Protein AF-A0A1G1KQ88-F1 (afdb_monomer)

Foldseek 3Di:
DLPQLLVCLVVLVLVSNVVCVVVVDDQCRADPQSDGSLLVCLLVQVVSSNCVSLVSQRDQCRATNLRAGSLLSNLLNVRQVSNLVSVVSFHDLPSSLVSCLVVVSLSSLVSSCVRDDQQSVLSVVVSPPDPPPPPDPLLVVLLVLLVVLVVVVVPPPPPDDDLQVVLVVSLVSNVVSLCVSDPDLVVSLVSLVVNCNRRVLDLSSLLNNLVSLLVVLDPVSLVSSLVSLLLSCLNPLLRQSSLVSNLSSCVSNVNLLNWDDLVLLQQFADCQLVAEWEQAQVQFIDSDDCSFQVFGQDGLLPDALLCSSQGPSSLVCLLCRLRRVNSRGRRQFFLCRSVVVGDGLVPDDPPQVCCCNVVVDSGDPAAHQEYAAHNDQAALWCFLLAHNDHDAQDPVSVVSLVSSCVRYVVVSLLRYQEYEPHPHHALLRYPSSVVVLVVDACVSRPNYAYAYEHCQQPCAPVVCVVSVRCLQRYAEYEHEQQADDQVLSCNRTPSDDVVSSVNSLLVVLVCVVVVSHNFYEYEHADWPSHLLCLLVQLVVCVVSVGQAYEYHFGDCPVSGDSVVSLQIRLCSPPHPCVLVSLVSLCDCSCVDNRYHDRRVVSSSSSSVVVVVVVVVVVVVPPDD

Secondary structure (DSSP, 8-state):
-TTHHHHHHHTT-HHHHHHHHHTT--TT---TTS--HHHHHHHHT-HHHHHHHHHTT--TT---TT---HHHHHHHTT-HHHHHHHHHTT--HHHHHHHHHHTT-HHHHHHHHHHS-GGGHHHHHHTT----S-SSHHHHHHHHHHHHHHHHHHHS---S--HHHHHHHHHHHHHHHHHHH---HHHHHHHHHHHHHH-TT-HHHHHHHHHHHHHH--HHHHHHHHHHHHHHHHH-TT-HHHHHHHHHHHHHTT-TT----HHHHHTB---HHHHEEEE-TTSEEESS-TTT-----EETTTS-HHHHHT-HHHHHHHHHHHHT--TTS-TTT-HHHHH--PPBGGG---HHHHHHHHTT--S-SSPPSEEEE-----BS---TTT-SS-B---HHHHHHHHHHIIIIIHHHHTT-SEEEE-SSS-TTT-HHHHHHHHT--TTTSTT-EEEEEE-SSS--HHHHHHTGGGTTTEEEEEEE---SSHHHHHHHSTT--HHHHHHHHHHHHHHHHTTSSSEEEEEEEE-TTTGGGHHHHHHHHHHTT-SEEEEEE---SSSS-HHHHHTT-TTSTTSTTHHHHHHHHTSGGGGSTTEE-GGGHHHHHHHHHHHHHHHHHHTTSS--

Solvent-accessible surface area (backbone atoms only — not comparable to full-atom values): 33319 Å² total; per-residue (Å²): 118,85,58,56,61,54,54,29,60,75,67,68,37,60,68,61,48,51,52,44,52,76,71,66,55,70,58,79,47,57,52,100,59,39,36,30,57,54,31,53,28,18,38,74,38,41,55,74,56,38,50,56,41,50,76,72,64,39,69,58,76,50,54,20,75,84,67,40,27,23,52,35,29,2,30,70,55,67,20,61,72,29,32,51,50,37,50,76,72,65,43,67,60,66,62,35,48,56,51,36,57,76,68,64,40,59,72,25,49,52,51,45,50,75,73,49,70,55,47,50,49,56,57,48,46,73,71,71,64,78,85,87,79,61,93,47,82,64,60,57,49,54,52,51,56,51,51,49,53,50,53,54,54,74,67,51,68,94,75,88,60,63,64,60,62,48,51,57,50,52,46,50,51,54,52,55,53,45,47,76,78,42,85,46,69,67,58,47,49,53,49,46,52,54,46,40,73,45,36,70,79,46,45,65,57,26,44,51,47,15,49,53,25,46,68,70,65,45,73,67,27,33,52,52,12,48,56,29,33,52,52,24,34,49,67,42,72,56,48,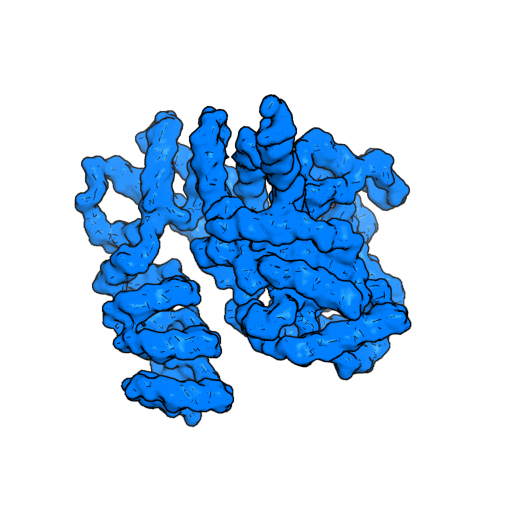54,58,54,43,53,52,46,48,53,37,34,46,72,70,70,36,73,66,50,51,72,49,68,76,60,45,37,45,25,42,72,65,48,66,73,29,36,40,33,38,28,68,87,37,34,26,22,34,51,62,49,73,26,25,66,56,61,26,38,45,55,85,83,46,46,58,65,62,27,65,64,18,72,52,35,28,54,53,37,44,27,38,74,67,19,70,38,78,68,49,32,58,77,45,27,32,48,50,48,70,58,72,45,48,45,55,86,74,58,73,55,66,73,61,41,54,30,64,78,66,66,53,48,74,68,100,65,69,44,42,32,38,33,46,11,56,50,64,16,18,78,41,26,24,52,72,75,29,84,52,62,37,72,74,49,76,67,53,46,53,52,51,51,52,32,36,66,60,31,49,61,60,49,53,74,63,23,42,33,43,33,41,25,71,31,48,22,38,80,63,20,66,68,49,45,52,50,59,73,72,55,42,62,84,86,31,68,75,39,32,33,33,42,34,35,66,39,69,76,71,30,72,69,50,51,59,75,42,50,76,42,48,85,31,38,34,35,42,35,32,48,62,48,51,78,50,60,72,48,27,47,69,52,37,30,80,62,56,61,68,61,27,53,54,28,50,52,49,52,30,50,37,38,76,70,63,56,26,80,40,37,33,42,32,29,61,40,27,61,84,36,54,88,41,51,66,59,43,49,52,50,33,58,75,46,65,37,65,32,36,35,36,34,63,65,62,82,75,75,54,5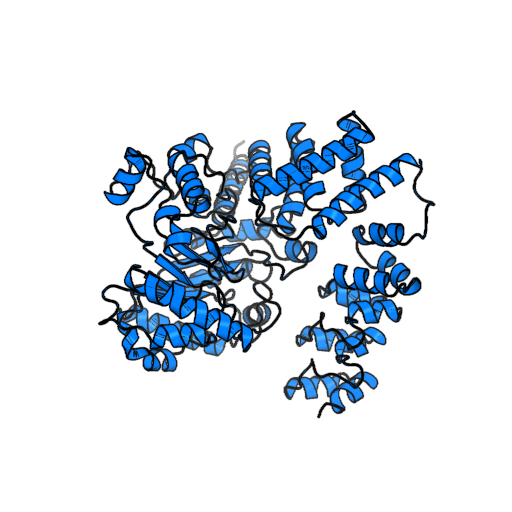1,60,40,74,60,37,47,74,32,37,37,84,39,88,84,24,92,59,21,67,58,52,29,56,60,49,52,42,71,73,70,71,39,90,38,49,36,43,48,46,41,34,41,52,38,55,31,27,56,50,54,53,58,53,52,54,58,60,64,66,70,76,79,86,133

Sequence (624 aa):
MNKFLFEAVARGATEEIKQLIRGGINLEMKDENGSSPLIRASAVGDIPIMRLLLDHGADIEHQNDAQQSSLVAAFTKGQRVAARLLIASGADQTYALEHLIATKNVPALKLFSEECSAGIKAAYIYSGSERDGCKDGVDCKIISDLLRIVETEANAGDETYPEDSNSLFRKKRILNCLGKHSNNSHEQVLFLRYFLKNYPFFEFMHITLGEAMLNDGTAEGVDEALFHLEIAYSMNQLNLYTHSLLDRAYRKKQNPTAVISDFELQKRFCSRPFERFISNVDSHVYVCCPSWLPRPIGNINTQSWEEIWDSESAQEIRRSVIDGDYKYCSRLLCPRIQDGSLPEKKDIKEPFFREILDNRKVLLASYPREYVLGHDLSCNYACPSCRTKKFTANAEEQKRLSTIKERVVMPILKRVKYLMLSGSGEFIASSHCREILQSINSRDYPGLRLVMLTNGMLFTEKVWFEFSALAEMIREIHVSIDAVDASTYQKLRKGGDFQSLMINLQFFSNLRQKKRIDKFLINMVVQKANYLEMKKFVEMGKTLGCDQVTFSRITNWGCFAPDRFRGIDIASPSHPEHEEFLATLRDPLFKDKIVDLYNIYRFWKEANRKGRMVEKHEGVGKEK

Organism: NCBI:txid1801832

Mean predicted aligned error: 11.85 Å

pLDDT: mean 85.06, std 15.61, range [33.81, 98.75]

Structure (mmCIF, N/CA/C/O backbone):
data_AF-A0A1G1KQ88-F1
#
_entry.id   AF-A0A1G1KQ88-F1
#
loop_
_atom_site.group_PDB
_atom_site.id
_atom_site.type_symbol
_atom_site.label_atom_id
_atom_site.label_alt_id
_atom_site.label_comp_id
_atom_site.label_asym_id
_atom_site.label_entity_id
_atom_site.label_seq_id
_atom_site.pdbx_PDB_ins_code
_atom_site.Cartn_x
_atom_site.Cartn_y
_atom_site.Cartn_z
_atom_site.occupancy
_atom_site.B_iso_or_equiv
_atom_site.auth_seq_id
_atom_site.auth_comp_id
_atom_site.auth_asym_id
_atom_site.auth_atom_id
_atom_site.pdbx_PDB_model_num
ATOM 1 N N . MET A 1 1 ? 35.269 -18.283 14.220 1.00 51.31 1 MET A N 1
ATOM 2 C CA . MET A 1 1 ? 34.054 -18.668 13.465 1.00 51.31 1 MET A CA 1
ATOM 3 C C . MET A 1 1 ? 33.988 -17.965 12.110 1.00 51.31 1 MET A C 1
ATOM 5 O O . MET A 1 1 ? 33.850 -18.655 11.112 1.00 51.31 1 MET A O 1
ATOM 9 N N . ASN A 1 2 ? 34.247 -16.649 12.045 1.00 57.81 2 ASN A N 1
ATOM 10 C CA . ASN A 1 2 ? 34.284 -15.882 10.787 1.00 57.81 2 ASN A CA 1
ATOM 11 C C . ASN A 1 2 ? 35.361 -16.307 9.758 1.00 57.81 2 ASN A C 1
ATOM 13 O O . ASN A 1 2 ? 35.368 -15.807 8.648 1.00 57.81 2 ASN A O 1
ATOM 17 N N . LYS A 1 3 ? 36.289 -17.214 10.073 1.00 69.50 3 LYS A N 1
ATOM 18 C CA . LYS A 1 3 ? 37.317 -17.647 9.109 1.00 69.50 3 LYS A CA 1
ATOM 19 C C . LYS A 1 3 ? 36.859 -18.829 8.241 1.00 69.50 3 LYS A C 1
ATOM 21 O O . LYS A 1 3 ? 37.187 -18.892 7.063 1.00 69.50 3 LYS A O 1
ATOM 26 N N . PHE A 1 4 ? 36.035 -19.718 8.801 1.00 82.44 4 PHE A N 1
ATOM 27 C CA . PHE A 1 4 ? 35.708 -21.010 8.189 1.00 82.44 4 PHE A CA 1
ATOM 28 C C . PHE A 1 4 ? 34.880 -20.888 6.908 1.00 82.44 4 PHE A C 1
ATOM 30 O O . PHE A 1 4 ? 35.143 -21.607 5.949 1.00 82.44 4 PHE A O 1
ATOM 37 N N . LEU A 1 5 ? 33.913 -19.961 6.857 1.00 83.25 5 LEU A N 1
ATOM 38 C CA . LEU A 1 5 ? 33.106 -19.763 5.650 1.00 83.25 5 LEU A CA 1
ATOM 39 C C . LEU A 1 5 ? 33.935 -19.176 4.507 1.00 83.25 5 LEU A C 1
ATOM 41 O O . LEU A 1 5 ? 33.834 -19.663 3.389 1.00 83.25 5 LEU A O 1
ATOM 45 N N . PHE A 1 6 ? 34.792 -18.186 4.777 1.00 85.31 6 PHE A N 1
ATOM 46 C CA . PHE A 1 6 ? 35.678 -17.632 3.750 1.00 85.31 6 PHE A CA 1
ATOM 47 C C . PHE A 1 6 ? 36.703 -18.660 3.260 1.00 85.31 6 PHE A C 1
ATOM 49 O O . PHE A 1 6 ? 36.955 -18.726 2.063 1.00 85.31 6 PHE A O 1
ATOM 56 N N . GLU A 1 7 ? 37.244 -19.507 4.143 1.00 84.75 7 GLU A N 1
ATOM 57 C CA . GLU A 1 7 ? 38.131 -20.615 3.758 1.00 84.75 7 GLU A CA 1
ATOM 58 C C . GLU A 1 7 ? 37.407 -21.680 2.921 1.00 84.75 7 GLU A C 1
ATOM 60 O O . GLU A 1 7 ? 37.980 -22.210 1.970 1.00 84.75 7 GLU A O 1
ATOM 65 N N . ALA A 1 8 ? 36.154 -22.003 3.251 1.00 84.81 8 ALA A N 1
ATOM 66 C CA . ALA A 1 8 ? 35.339 -22.937 2.477 1.00 84.81 8 ALA A CA 1
ATOM 67 C C . ALA A 1 8 ? 34.951 -22.352 1.107 1.00 84.81 8 ALA A C 1
ATOM 69 O O . ALA A 1 8 ? 35.032 -23.056 0.101 1.00 84.81 8 ALA A O 1
ATOM 70 N N . VAL A 1 9 ? 34.611 -21.058 1.055 1.00 85.81 9 VAL A N 1
ATOM 71 C CA . VAL A 1 9 ? 34.337 -20.325 -0.191 1.00 85.81 9 VAL A CA 1
ATOM 72 C C . VAL A 1 9 ? 35.577 -20.256 -1.073 1.00 85.81 9 VAL A C 1
ATOM 74 O O . VAL A 1 9 ? 35.497 -20.568 -2.254 1.00 85.81 9 VAL A O 1
ATOM 77 N N . ALA A 1 10 ? 36.742 -19.939 -0.504 1.00 84.88 10 ALA A N 1
ATOM 78 C CA . ALA A 1 10 ? 38.001 -19.897 -1.244 1.00 84.88 10 ALA A CA 1
ATOM 79 C C . ALA A 1 10 ? 38.407 -21.265 -1.825 1.00 84.88 10 ALA A C 1
ATOM 81 O O . ALA A 1 10 ? 39.082 -21.315 -2.850 1.00 84.88 10 ALA A O 1
ATOM 82 N N . ARG A 1 11 ? 37.998 -22.371 -1.186 1.00 86.38 11 ARG A N 1
ATOM 83 C CA . ARG A 1 11 ? 38.261 -23.747 -1.644 1.00 86.38 11 ARG A CA 1
ATOM 84 C C . ARG A 1 11 ? 37.188 -24.321 -2.578 1.00 86.38 11 ARG A C 1
ATOM 86 O O . ARG A 1 11 ? 37.354 -25.453 -3.023 1.00 86.38 11 ARG A O 1
ATOM 93 N N . GLY A 1 12 ? 36.083 -23.619 -2.842 1.00 84.31 12 GLY A N 1
ATOM 94 C CA . GLY A 1 12 ? 34.976 -24.186 -3.628 1.00 84.31 12 GLY A CA 1
ATOM 95 C C . GLY A 1 12 ? 34.178 -25.281 -2.889 1.00 84.31 12 GLY A C 1
ATOM 96 O O . GLY A 1 12 ? 33.468 -26.074 -3.513 1.00 84.31 12 GLY A O 1
ATOM 97 N N . ALA A 1 13 ? 34.310 -25.390 -1.559 1.00 88.12 13 ALA A N 1
ATOM 98 C CA . ALA A 1 13 ? 33.846 -26.534 -0.768 1.00 88.12 13 ALA A CA 1
ATOM 99 C C . ALA A 1 13 ? 32.327 -26.493 -0.491 1.00 88.12 13 ALA A C 1
ATOM 101 O O . ALA A 1 13 ? 31.873 -26.261 0.628 1.00 88.12 13 ALA A O 1
ATOM 102 N N . THR A 1 14 ? 31.523 -26.735 -1.529 1.00 86.94 14 THR A N 1
ATOM 103 C CA . THR A 1 14 ? 30.056 -26.552 -1.522 1.00 86.94 14 THR A CA 1
ATOM 104 C C . THR A 1 14 ? 29.337 -27.329 -0.404 1.00 86.94 14 THR A C 1
ATOM 106 O O . THR A 1 14 ? 28.418 -26.796 0.217 1.00 86.94 14 THR A O 1
ATOM 109 N N . GLU A 1 15 ? 29.744 -28.568 -0.100 1.00 87.25 15 GLU A N 1
ATOM 110 C CA . GLU A 1 15 ? 29.121 -29.352 0.983 1.00 87.25 15 GLU A CA 1
ATOM 111 C C . GLU A 1 15 ? 29.495 -28.858 2.384 1.00 87.25 15 GLU A C 1
ATOM 113 O O . GLU A 1 15 ? 28.643 -28.837 3.273 1.00 87.25 15 GLU A O 1
ATOM 118 N N . GLU A 1 16 ? 30.725 -28.383 2.583 1.00 89.06 16 GLU A N 1
ATOM 119 C CA . GLU A 1 16 ? 31.122 -27.746 3.843 1.00 89.06 16 GLU A CA 1
ATOM 120 C C . GLU A 1 16 ? 30.320 -26.454 4.061 1.00 89.06 16 GLU A C 1
ATOM 122 O O . GLU A 1 16 ? 29.800 -26.215 5.150 1.00 89.06 16 GLU A O 1
ATOM 127 N N . ILE A 1 17 ? 30.120 -25.658 3.003 1.00 86.69 17 ILE A N 1
ATOM 128 C CA . ILE A 1 17 ? 29.298 -24.440 3.054 1.00 86.69 17 ILE A CA 1
ATOM 129 C C . ILE A 1 17 ? 27.846 -24.781 3.416 1.00 86.69 17 ILE A C 1
ATOM 131 O O . ILE A 1 17 ? 27.276 -24.144 4.298 1.00 86.69 17 ILE A O 1
ATOM 135 N N . LYS A 1 18 ? 27.251 -25.821 2.813 1.00 87.75 18 LYS A N 1
ATOM 136 C CA . LYS A 1 18 ? 25.901 -26.289 3.183 1.00 87.75 18 LYS A CA 1
ATOM 137 C C . LYS A 1 18 ? 25.811 -26.690 4.656 1.00 87.75 18 LYS A C 1
ATOM 139 O O . LYS A 1 18 ? 24.819 -26.367 5.308 1.00 87.75 18 LYS A O 1
ATOM 144 N N . GLN A 1 19 ? 26.816 -27.386 5.189 1.00 87.75 19 GLN A N 1
ATOM 145 C CA . GLN A 1 19 ? 26.846 -27.760 6.607 1.00 87.75 19 GLN A CA 1
ATOM 146 C C . GLN A 1 19 ? 26.932 -26.530 7.517 1.00 87.75 19 GLN A C 1
ATOM 148 O O . GLN A 1 19 ? 26.173 -26.436 8.481 1.00 87.75 19 GLN A O 1
ATOM 153 N N . LEU A 1 20 ? 27.786 -25.560 7.180 1.00 85.62 20 LEU A N 1
ATOM 154 C CA . LEU A 1 20 ? 27.906 -24.302 7.923 1.00 85.62 20 LEU A CA 1
ATOM 155 C C . LEU A 1 20 ? 26.597 -23.497 7.902 1.00 85.62 20 LEU A C 1
ATOM 157 O O . LEU A 1 20 ? 26.173 -22.987 8.938 1.00 85.62 20 LEU A O 1
ATOM 161 N N . ILE A 1 21 ? 25.914 -23.441 6.754 1.00 85.56 21 ILE A N 1
ATOM 162 C CA . ILE A 1 21 ? 24.599 -22.797 6.615 1.00 85.56 21 ILE A CA 1
ATOM 163 C C . ILE A 1 21 ? 23.546 -23.488 7.485 1.00 85.56 21 ILE A C 1
ATOM 165 O O . ILE A 1 21 ? 22.822 -22.812 8.213 1.00 85.56 21 ILE A O 1
ATOM 169 N N . ARG A 1 22 ? 23.490 -24.828 7.489 1.00 85.00 22 ARG A N 1
ATOM 170 C CA . ARG A 1 22 ? 22.592 -25.586 8.387 1.00 85.00 22 ARG A CA 1
ATOM 171 C C . ARG A 1 22 ? 22.891 -25.334 9.867 1.00 85.00 22 ARG A C 1
ATOM 173 O O . ARG A 1 22 ? 21.976 -25.381 10.680 1.00 85.00 22 ARG A O 1
ATOM 180 N N . GLY A 1 23 ? 24.147 -25.042 10.204 1.00 82.31 23 GLY A N 1
ATOM 181 C CA . GLY A 1 23 ? 24.578 -24.633 11.541 1.00 82.31 23 GLY A CA 1
ATOM 182 C C . GLY A 1 23 ? 24.224 -23.189 11.921 1.00 82.31 23 GLY A C 1
ATOM 183 O O . GLY A 1 23 ? 24.591 -22.758 13.011 1.00 82.31 23 GLY A O 1
ATOM 184 N N . GLY A 1 24 ? 23.535 -22.436 11.055 1.00 79.50 24 GLY A N 1
ATOM 185 C CA . GLY A 1 24 ? 23.106 -21.063 11.329 1.00 79.50 24 GLY A CA 1
ATOM 186 C C . GLY A 1 24 ? 24.211 -20.017 11.177 1.00 79.50 24 GLY A C 1
ATOM 187 O O . GLY A 1 24 ? 24.160 -18.980 11.840 1.00 79.50 24 GLY A O 1
ATOM 188 N N . ILE A 1 25 ? 25.227 -20.273 10.342 1.00 83.31 25 ILE A N 1
ATOM 189 C CA . ILE A 1 25 ? 26.292 -19.293 10.099 1.00 83.31 25 ILE A CA 1
ATOM 190 C C . ILE A 1 25 ? 25.726 -17.994 9.507 1.00 83.31 25 ILE A C 1
ATOM 192 O O . ILE A 1 25 ? 24.840 -18.011 8.653 1.00 83.31 25 ILE A O 1
ATOM 196 N N . ASN A 1 26 ? 26.258 -16.856 9.952 1.00 81.75 26 ASN A N 1
ATOM 197 C CA . ASN A 1 26 ? 25.896 -15.560 9.391 1.00 81.75 26 ASN A CA 1
ATOM 198 C C . ASN A 1 26 ? 26.494 -15.414 7.984 1.00 81.75 26 ASN A C 1
ATOM 200 O O . ASN A 1 26 ? 27.713 -15.343 7.853 1.00 81.75 26 ASN A O 1
ATOM 204 N N . LEU A 1 27 ? 25.650 -15.330 6.955 1.00 85.00 27 LEU A N 1
ATOM 205 C CA . LEU A 1 27 ? 26.083 -15.130 5.568 1.00 85.00 27 LEU A CA 1
ATOM 206 C C . LEU A 1 27 ? 26.618 -13.719 5.289 1.00 85.00 27 LEU A C 1
ATOM 208 O O . LEU A 1 27 ? 27.356 -13.548 4.328 1.00 85.00 27 LEU A O 1
ATOM 212 N N . GLU A 1 28 ? 26.341 -12.749 6.166 1.00 88.69 28 GLU A N 1
ATOM 213 C CA . GLU A 1 28 ? 26.784 -11.349 6.044 1.00 88.69 28 GLU A CA 1
ATOM 214 C C . GLU A 1 28 ? 28.022 -11.033 6.888 1.00 88.69 28 GLU A C 1
ATOM 216 O O . GLU A 1 28 ? 28.340 -9.879 7.188 1.00 88.69 28 GLU A O 1
ATOM 221 N N . MET A 1 29 ? 28.727 -12.071 7.331 1.00 85.50 29 MET A N 1
ATOM 222 C CA . MET A 1 29 ? 30.044 -11.904 7.929 1.00 85.50 29 MET A CA 1
ATOM 223 C C . MET A 1 29 ? 31.006 -11.254 6.935 1.00 85.50 29 MET A C 1
ATOM 225 O O . MET A 1 29 ? 30.972 -11.535 5.740 1.00 85.50 29 MET A O 1
ATOM 229 N N . LYS A 1 30 ? 31.882 -10.394 7.447 1.00 90.31 30 LYS A N 1
ATOM 230 C CA . LYS A 1 30 ? 32.813 -9.613 6.638 1.00 90.31 30 LYS A CA 1
ATOM 231 C C . LYS A 1 30 ? 34.235 -10.107 6.836 1.00 90.31 30 LYS A C 1
ATOM 233 O O . LYS A 1 30 ? 34.602 -10.501 7.947 1.00 90.31 30 LYS A O 1
ATOM 238 N N . ASP A 1 31 ? 35.011 -10.091 5.765 1.00 89.12 31 ASP A N 1
ATOM 239 C CA . ASP A 1 31 ? 36.460 -10.230 5.851 1.00 89.12 31 ASP A CA 1
ATOM 240 C C . ASP A 1 31 ? 37.145 -8.886 6.148 1.00 89.12 31 ASP A C 1
ATOM 242 O O . ASP A 1 31 ? 36.488 -7.886 6.436 1.00 89.12 31 ASP A O 1
ATOM 246 N N . GLU A 1 32 ? 38.476 -8.869 6.081 1.00 89.94 32 GLU A N 1
ATOM 247 C CA . GLU A 1 32 ? 39.317 -7.696 6.362 1.00 89.94 32 GLU A CA 1
ATOM 248 C C . GLU A 1 32 ? 39.071 -6.503 5.426 1.00 89.94 32 GLU A C 1
ATOM 250 O O . GLU A 1 32 ? 39.450 -5.390 5.768 1.00 89.94 32 GLU A O 1
ATOM 255 N N . ASN A 1 33 ? 38.425 -6.720 4.275 1.00 89.19 33 ASN A N 1
ATOM 256 C CA . ASN A 1 33 ? 38.074 -5.672 3.314 1.00 89.19 33 ASN A CA 1
ATOM 257 C C . ASN A 1 33 ? 36.577 -5.325 3.367 1.00 89.19 33 ASN A C 1
ATOM 259 O O . ASN A 1 33 ? 36.039 -4.770 2.406 1.00 89.19 33 ASN A O 1
ATOM 263 N N . GLY A 1 34 ? 35.857 -5.776 4.396 1.00 91.12 34 GLY A N 1
ATOM 264 C CA . GLY A 1 34 ? 34.413 -5.589 4.509 1.00 91.12 34 GLY A CA 1
ATOM 265 C C . GLY A 1 34 ? 33.590 -6.470 3.560 1.00 91.12 34 GLY A C 1
ATOM 266 O O . GLY A 1 34 ? 32.368 -6.317 3.488 1.00 91.12 34 GLY A O 1
ATOM 267 N N . SER A 1 35 ? 34.221 -7.381 2.808 1.00 93.44 35 SER A N 1
ATOM 268 C CA . SER A 1 35 ? 33.544 -8.160 1.766 1.00 93.44 35 SER A CA 1
ATOM 269 C C . SER A 1 35 ? 32.771 -9.326 2.369 1.00 93.44 35 SER A C 1
ATOM 271 O O . SER A 1 35 ? 33.292 -10.022 3.237 1.00 93.44 35 SER A O 1
ATOM 273 N N . SER A 1 36 ? 31.549 -9.566 1.886 1.00 94.00 36 SER A N 1
ATOM 274 C CA . SER A 1 36 ? 30.775 -10.762 2.230 1.00 94.00 36 SER A CA 1
ATOM 275 C C . SER A 1 36 ? 31.254 -11.988 1.430 1.00 94.00 36 SER A C 1
ATOM 277 O O . SER A 1 36 ? 31.910 -11.845 0.387 1.00 94.00 36 SER A O 1
ATOM 279 N N . PRO A 1 37 ? 30.907 -13.214 1.865 1.00 94.62 37 PRO A N 1
ATOM 280 C CA . PRO A 1 37 ? 31.080 -14.439 1.091 1.00 94.62 37 PRO A CA 1
ATOM 281 C C . PRO A 1 37 ? 30.563 -14.326 -0.348 1.00 94.62 37 PRO A C 1
ATOM 283 O O . PRO A 1 37 ? 31.227 -14.797 -1.272 1.00 94.62 37 PRO A O 1
ATOM 286 N N . LEU A 1 38 ? 29.418 -13.660 -0.552 1.00 96.56 38 LEU A N 1
ATOM 287 C CA . LEU A 1 38 ? 28.836 -13.472 -1.880 1.00 96.56 38 LEU A CA 1
ATOM 288 C C . LEU A 1 38 ? 29.680 -12.526 -2.743 1.00 96.56 38 LEU A C 1
ATOM 290 O O . LEU A 1 38 ? 29.917 -12.846 -3.907 1.00 96.56 38 LEU A O 1
ATOM 294 N N . ILE A 1 39 ? 30.209 -11.428 -2.186 1.00 96.56 39 ILE A N 1
ATOM 295 C CA . ILE A 1 39 ? 31.133 -10.533 -2.907 1.00 96.56 39 ILE A CA 1
ATOM 296 C C . ILE A 1 39 ? 32.377 -11.305 -3.355 1.00 96.56 39 ILE A C 1
ATOM 298 O O . ILE A 1 39 ? 32.803 -11.180 -4.504 1.00 96.56 39 ILE A O 1
ATOM 302 N N . ARG A 1 40 ? 32.946 -12.146 -2.481 1.00 94.31 40 ARG A N 1
ATOM 303 C CA . ARG A 1 40 ? 34.124 -12.962 -2.816 1.00 94.31 40 ARG A CA 1
ATOM 304 C C . ARG A 1 40 ? 33.829 -13.979 -3.908 1.00 94.31 40 ARG A C 1
ATOM 306 O O . ARG A 1 40 ? 34.566 -14.010 -4.891 1.00 94.31 40 ARG A O 1
ATOM 313 N N . ALA A 1 41 ? 32.748 -14.744 -3.773 1.00 95.50 41 ALA A N 1
ATOM 314 C CA . ALA A 1 41 ? 32.318 -15.702 -4.790 1.00 95.50 41 ALA A CA 1
ATOM 315 C C . ALA A 1 41 ? 32.047 -15.011 -6.141 1.00 95.50 41 ALA A C 1
ATOM 317 O O . ALA A 1 41 ? 32.457 -15.510 -7.186 1.00 95.50 41 ALA A O 1
ATOM 318 N N . SER A 1 42 ? 31.454 -13.813 -6.116 1.00 96.88 42 SER A N 1
ATOM 319 C CA . SER A 1 42 ? 31.174 -13.001 -7.309 1.00 96.88 42 SER A CA 1
ATOM 320 C C . SER A 1 42 ? 32.442 -12.476 -7.981 1.00 96.88 42 SER A C 1
ATOM 322 O O . SER A 1 42 ? 32.539 -12.488 -9.205 1.00 96.88 42 SER A O 1
ATOM 324 N N . ALA A 1 43 ? 33.436 -12.057 -7.194 1.00 95.00 43 ALA A N 1
ATOM 325 C CA . ALA A 1 43 ? 34.723 -11.574 -7.689 1.00 95.00 43 ALA A CA 1
ATOM 326 C C . ALA A 1 43 ? 35.539 -12.670 -8.402 1.00 95.00 43 ALA A C 1
ATOM 328 O O . ALA A 1 43 ? 36.272 -12.376 -9.348 1.00 95.00 43 ALA A O 1
ATOM 329 N N . VAL A 1 44 ? 35.422 -13.928 -7.962 1.00 94.00 44 VAL A N 1
ATOM 330 C CA . VAL A 1 44 ? 36.114 -15.076 -8.583 1.00 94.00 44 VAL A CA 1
ATOM 331 C C . VAL A 1 44 ? 35.263 -15.822 -9.614 1.00 94.00 44 VAL A C 1
ATOM 333 O O . VAL A 1 44 ? 35.808 -16.598 -10.391 1.00 94.00 44 VAL A O 1
ATOM 336 N N . GLY A 1 45 ? 33.953 -15.568 -9.654 1.00 94.00 45 GLY A N 1
ATOM 337 C CA . GLY A 1 45 ? 33.028 -16.188 -10.602 1.00 94.00 45 GLY A CA 1
ATOM 338 C C . GLY A 1 45 ? 32.532 -17.584 -10.205 1.00 94.00 45 GLY A C 1
ATOM 339 O O . GLY A 1 45 ? 32.161 -18.361 -11.083 1.00 94.00 45 GLY A O 1
ATOM 340 N N . ASP A 1 46 ? 32.514 -17.923 -8.911 1.00 94.38 46 ASP A N 1
ATOM 341 C CA . ASP A 1 46 ? 32.095 -19.247 -8.425 1.00 94.38 46 ASP A CA 1
ATOM 342 C C . ASP A 1 46 ? 30.560 -19.384 -8.409 1.00 94.38 46 ASP A C 1
ATOM 344 O O . ASP A 1 46 ? 29.883 -19.148 -7.406 1.00 94.38 46 ASP A O 1
ATOM 348 N N . ILE A 1 47 ? 29.996 -19.746 -9.565 1.00 94.88 47 ILE A N 1
ATOM 349 C CA . ILE A 1 47 ? 28.545 -19.839 -9.785 1.00 94.88 47 ILE A CA 1
ATOM 350 C C . ILE A 1 47 ? 27.845 -20.814 -8.819 1.00 94.88 47 ILE A C 1
ATOM 352 O O . ILE A 1 47 ? 26.800 -20.431 -8.280 1.00 94.88 47 ILE A O 1
ATOM 356 N N . PRO A 1 48 ? 28.344 -22.046 -8.577 1.00 91.75 48 PRO A N 1
ATOM 357 C CA . PRO A 1 48 ? 27.739 -22.951 -7.599 1.00 91.75 48 PRO A CA 1
ATOM 358 C C . PRO A 1 48 ? 27.629 -22.344 -6.198 1.00 91.75 48 PRO A C 1
ATOM 360 O O . PRO A 1 48 ? 26.560 -22.417 -5.586 1.00 91.75 48 PRO A O 1
ATOM 363 N N . ILE A 1 49 ? 28.691 -21.696 -5.711 1.00 94.38 49 ILE A N 1
ATOM 364 C CA . ILE A 1 49 ? 28.678 -21.050 -4.396 1.00 94.38 49 ILE A CA 1
ATOM 365 C C . ILE A 1 49 ? 27.748 -19.840 -4.388 1.00 94.38 49 ILE A C 1
ATOM 367 O O . ILE A 1 49 ? 26.963 -19.689 -3.454 1.00 94.38 49 ILE A O 1
ATOM 371 N N . MET A 1 50 ? 27.784 -18.999 -5.423 1.00 96.12 50 MET A N 1
ATOM 372 C CA . MET A 1 50 ? 26.889 -17.844 -5.525 1.00 96.12 50 MET A CA 1
ATOM 373 C C . MET A 1 50 ? 25.420 -18.261 -5.449 1.00 96.12 50 MET A C 1
ATOM 375 O O . MET A 1 50 ? 24.669 -17.680 -4.673 1.00 96.12 50 MET A O 1
ATOM 379 N N . ARG A 1 51 ? 25.009 -19.291 -6.204 1.00 90.12 51 ARG A N 1
ATOM 380 C CA . ARG A 1 51 ? 23.637 -19.821 -6.138 1.00 90.12 51 ARG A CA 1
ATOM 381 C C . ARG A 1 51 ? 23.300 -20.306 -4.738 1.00 90.12 51 ARG A C 1
ATOM 383 O O . ARG A 1 51 ? 22.277 -19.910 -4.200 1.00 90.12 51 ARG A O 1
ATOM 390 N N . LEU A 1 52 ? 24.188 -21.091 -4.129 1.00 89.50 52 LEU A N 1
ATOM 391 C CA . LEU A 1 52 ? 23.980 -21.603 -2.779 1.00 89.50 52 LEU A CA 1
ATOM 392 C C . LEU A 1 52 ? 23.778 -20.472 -1.759 1.00 89.50 52 LEU A C 1
ATOM 394 O O . LEU A 1 52 ? 22.860 -20.549 -0.945 1.00 89.50 52 LEU A O 1
ATOM 398 N N . LEU A 1 53 ? 24.607 -19.428 -1.810 1.00 92.19 53 LEU A N 1
ATOM 399 C CA . LEU A 1 53 ? 24.512 -18.270 -0.919 1.00 92.19 53 LEU A CA 1
ATOM 400 C C . LEU A 1 53 ? 23.225 -17.467 -1.169 1.00 92.19 53 LEU A C 1
ATOM 402 O O . LEU A 1 53 ? 22.512 -17.145 -0.219 1.00 92.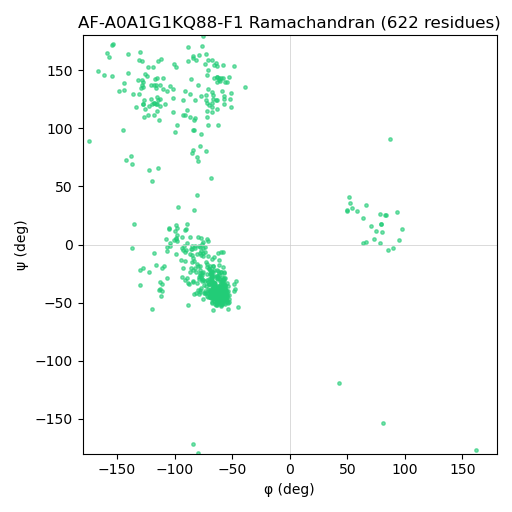19 53 LEU A O 1
ATOM 406 N N . LEU A 1 54 ? 22.889 -17.192 -2.434 1.00 88.00 54 LEU A N 1
ATOM 407 C CA . LEU A 1 54 ? 21.674 -16.463 -2.821 1.00 88.00 54 LEU A CA 1
ATOM 408 C C . LEU A 1 54 ? 20.396 -17.220 -2.425 1.00 88.00 54 LEU A C 1
ATOM 410 O O . LEU A 1 54 ? 19.472 -16.619 -1.873 1.00 88.00 54 LEU A O 1
ATOM 414 N N . ASP A 1 55 ? 20.358 -18.537 -2.637 1.00 86.06 55 ASP A N 1
ATOM 415 C CA . ASP A 1 55 ? 19.226 -19.402 -2.278 1.00 86.06 55 ASP A CA 1
ATOM 416 C C . ASP A 1 55 ? 18.974 -19.421 -0.761 1.00 86.06 55 ASP A C 1
ATOM 418 O O . ASP A 1 55 ? 17.835 -19.580 -0.317 1.00 86.06 55 ASP A O 1
ATOM 422 N N . HIS A 1 56 ? 20.021 -19.199 0.039 1.00 84.19 56 HIS A N 1
ATOM 423 C CA . HIS A 1 56 ? 19.946 -19.113 1.500 1.00 84.19 56 HIS A CA 1
ATOM 424 C C . HIS A 1 56 ? 19.891 -17.669 2.020 1.00 84.19 56 HIS A C 1
ATOM 426 O O . HIS A 1 56 ? 20.002 -17.437 3.222 1.00 84.19 56 HIS A O 1
ATOM 432 N N . GLY A 1 57 ? 19.630 -16.707 1.131 1.00 80.25 57 GLY A N 1
ATOM 433 C CA . GLY A 1 57 ? 19.286 -15.339 1.501 1.00 80.25 57 GLY A CA 1
ATOM 434 C C . GLY A 1 57 ? 20.468 -14.425 1.796 1.00 80.25 57 GLY A C 1
ATOM 435 O O . GLY A 1 57 ? 20.262 -13.459 2.527 1.00 80.25 57 GLY A O 1
ATOM 436 N N . ALA A 1 58 ? 21.652 -14.702 1.238 1.00 86.81 58 ALA A N 1
ATOM 437 C CA . ALA A 1 58 ? 22.755 -13.745 1.256 1.00 86.81 58 ALA A CA 1
ATOM 438 C C . ALA A 1 58 ? 22.323 -12.394 0.655 1.00 86.81 58 ALA A C 1
ATOM 440 O O . ALA A 1 58 ? 21.599 -12.357 -0.348 1.00 86.81 58 ALA A O 1
ATOM 441 N N . ASP A 1 59 ? 22.761 -11.296 1.266 1.00 84.19 59 ASP A N 1
ATOM 442 C CA . ASP A 1 59 ? 22.442 -9.942 0.827 1.00 84.19 59 ASP A CA 1
ATOM 443 C C . ASP A 1 59 ? 23.203 -9.614 -0.463 1.00 84.19 59 ASP A C 1
ATOM 445 O O . ASP A 1 59 ? 24.428 -9.459 -0.498 1.00 84.19 59 ASP A O 1
ATOM 449 N N . ILE A 1 60 ? 22.446 -9.529 -1.554 1.00 90.50 60 ILE A N 1
ATOM 450 C CA . ILE A 1 60 ? 22.968 -9.244 -2.888 1.00 90.50 60 ILE A CA 1
ATOM 451 C C . ILE A 1 60 ? 23.497 -7.807 -3.013 1.00 90.50 60 ILE A C 1
ATOM 453 O O . ILE A 1 60 ? 24.417 -7.577 -3.804 1.00 90.50 60 ILE A O 1
ATOM 457 N N . GLU A 1 61 ? 22.991 -6.888 -2.180 1.00 90.81 61 GLU A N 1
ATOM 458 C CA . GLU A 1 61 ? 23.341 -5.462 -2.172 1.00 90.81 61 GLU A CA 1
ATOM 459 C C . GLU A 1 61 ? 24.335 -5.077 -1.073 1.00 90.81 61 GLU A C 1
ATOM 461 O O . GLU A 1 61 ? 24.665 -3.898 -0.930 1.00 90.81 61 GLU A O 1
ATOM 466 N N . HIS A 1 62 ? 24.846 -6.042 -0.299 1.00 89.62 62 HIS A N 1
ATOM 467 C CA . HIS A 1 62 ? 25.896 -5.760 0.680 1.00 89.62 62 HIS A CA 1
ATOM 468 C C . HIS A 1 62 ? 27.108 -5.109 -0.001 1.00 89.62 62 HIS A C 1
ATOM 470 O O . HIS A 1 62 ? 27.511 -5.517 -1.091 1.00 89.62 62 HIS A O 1
ATOM 476 N N . GLN A 1 63 ? 27.702 -4.117 0.665 1.00 91.50 63 GLN A N 1
ATOM 477 C CA . GLN A 1 63 ? 28.831 -3.331 0.167 1.00 91.50 63 GLN A CA 1
ATOM 478 C C . GLN A 1 63 ? 30.061 -3.543 1.050 1.00 91.50 63 GLN A C 1
ATOM 480 O O . GLN A 1 63 ? 29.980 -3.535 2.283 1.00 91.50 63 GLN A O 1
ATOM 485 N N . ASN A 1 64 ? 31.208 -3.748 0.406 1.00 91.44 64 ASN A N 1
ATOM 486 C CA . ASN A 1 64 ? 32.492 -3.840 1.094 1.00 91.44 64 ASN A CA 1
ATOM 487 C C . ASN A 1 64 ? 33.057 -2.452 1.451 1.00 91.44 64 ASN A C 1
ATOM 489 O O . ASN A 1 64 ? 32.444 -1.431 1.150 1.00 91.44 64 ASN A O 1
ATOM 493 N N . ASP A 1 65 ? 34.238 -2.391 2.068 1.00 92.88 65 ASP A N 1
ATOM 494 C CA . ASP A 1 65 ? 34.820 -1.114 2.519 1.00 92.88 65 ASP A CA 1
ATOM 495 C C . ASP A 1 65 ? 35.206 -0.184 1.353 1.00 92.88 65 ASP A C 1
ATOM 497 O O . ASP A 1 65 ? 35.333 1.027 1.522 1.00 92.88 65 ASP A O 1
ATOM 501 N N . ALA A 1 66 ? 35.338 -0.742 0.145 1.00 88.19 66 ALA A N 1
ATOM 502 C CA . ALA A 1 66 ? 35.510 -0.003 -1.100 1.00 88.19 66 ALA A CA 1
ATOM 503 C C . ALA A 1 66 ? 34.172 0.330 -1.783 1.00 88.19 66 ALA A C 1
ATOM 505 O O . ALA A 1 66 ? 34.174 0.709 -2.949 1.00 88.19 66 ALA A O 1
ATOM 506 N N . GLN A 1 67 ? 33.041 0.179 -1.088 1.00 89.12 67 GLN A N 1
ATOM 507 C CA . GLN A 1 67 ? 31.686 0.393 -1.601 1.00 89.12 67 GLN A CA 1
ATOM 508 C C . GLN A 1 67 ? 31.334 -0.478 -2.819 1.00 89.12 67 GLN A C 1
ATOM 510 O O . GLN A 1 67 ? 30.545 -0.093 -3.673 1.00 89.12 67 GLN A O 1
ATOM 515 N N . GLN A 1 68 ? 31.923 -1.666 -2.944 1.00 92.56 68 GLN A N 1
ATOM 516 C CA . GLN A 1 68 ? 31.596 -2.585 -4.032 1.00 92.56 68 GLN A CA 1
ATOM 517 C C . GLN A 1 68 ? 30.505 -3.554 -3.588 1.00 92.56 68 GLN A C 1
ATOM 519 O O . GLN A 1 68 ? 30.694 -4.284 -2.613 1.00 92.56 68 GLN A O 1
ATOM 524 N N . SER A 1 69 ? 29.401 -3.598 -4.337 1.00 93.81 69 SER A N 1
ATOM 525 C CA . SER A 1 69 ? 28.421 -4.682 -4.244 1.00 93.81 69 SER A CA 1
ATOM 526 C C . SER A 1 69 ? 28.919 -5.950 -4.941 1.00 93.81 69 SER A C 1
ATOM 528 O O . SER A 1 69 ? 29.916 -5.937 -5.673 1.00 93.81 69 SER A O 1
ATOM 530 N N . SER A 1 70 ? 28.196 -7.059 -4.770 1.00 96.31 70 SER A N 1
ATOM 531 C CA . SER A 1 70 ? 28.496 -8.316 -5.471 1.00 96.31 70 SER A CA 1
ATOM 532 C C . SER A 1 70 ? 28.504 -8.132 -6.995 1.00 96.31 70 SER A C 1
ATOM 534 O O . SER A 1 70 ? 29.375 -8.673 -7.682 1.00 96.31 70 SER A O 1
ATOM 536 N N . LEU A 1 71 ? 27.590 -7.307 -7.525 1.00 94.81 71 LEU A N 1
ATOM 537 C CA . LEU A 1 71 ? 27.515 -6.989 -8.953 1.00 94.81 71 LEU A CA 1
ATOM 538 C C . LEU A 1 71 ? 28.704 -6.134 -9.412 1.00 94.81 71 LEU A C 1
ATOM 540 O O . LEU A 1 71 ? 29.345 -6.467 -10.410 1.00 94.81 71 LEU A O 1
ATOM 544 N N . VAL A 1 72 ? 29.064 -5.093 -8.651 1.00 93.75 72 VAL A N 1
ATOM 545 C CA . VAL A 1 72 ? 30.256 -4.266 -8.922 1.00 93.75 72 VAL A CA 1
ATOM 546 C C . VAL A 1 72 ? 31.521 -5.120 -8.938 1.00 93.75 72 VAL A C 1
ATOM 548 O O . VAL A 1 72 ? 32.364 -4.962 -9.826 1.00 93.75 72 VAL A O 1
ATOM 551 N N . ALA A 1 73 ? 31.655 -6.040 -7.980 1.00 95.88 73 ALA A N 1
ATOM 552 C CA . ALA A 1 73 ? 32.804 -6.928 -7.873 1.00 95.88 73 ALA A CA 1
ATOM 553 C C . ALA A 1 73 ? 32.900 -7.880 -9.075 1.00 95.88 73 ALA A C 1
ATOM 555 O O . ALA A 1 73 ? 33.980 -8.014 -9.654 1.00 95.88 73 ALA A O 1
ATOM 556 N N . ALA A 1 74 ? 31.781 -8.479 -9.501 1.00 96.06 74 ALA A N 1
ATOM 557 C CA . ALA A 1 74 ? 31.732 -9.330 -10.689 1.00 96.06 74 ALA A CA 1
ATOM 558 C C . ALA A 1 74 ? 32.178 -8.573 -11.951 1.00 96.06 74 ALA A C 1
ATOM 560 O O . ALA A 1 74 ? 33.039 -9.058 -12.687 1.00 96.06 74 ALA A O 1
ATOM 561 N N . PHE A 1 75 ? 31.674 -7.353 -12.170 1.00 91.88 75 PHE A N 1
ATOM 562 C CA . PHE A 1 75 ? 32.071 -6.538 -13.322 1.00 91.88 75 PHE A CA 1
ATOM 563 C C . PHE A 1 75 ? 33.525 -6.081 -13.259 1.00 91.88 75 PHE A C 1
ATOM 565 O O . PHE A 1 75 ? 34.262 -6.237 -14.232 1.00 91.88 75 PHE A O 1
ATOM 572 N N . THR A 1 76 ? 33.971 -5.600 -12.098 1.00 91.44 76 THR A N 1
ATOM 573 C CA . THR A 1 76 ? 35.362 -5.181 -11.864 1.00 91.44 76 THR A CA 1
ATOM 574 C C . THR A 1 76 ? 36.358 -6.312 -12.121 1.00 91.44 76 THR A C 1
ATOM 576 O O . THR A 1 76 ? 37.492 -6.057 -12.524 1.00 91.44 76 THR A O 1
ATOM 579 N N . LYS A 1 77 ? 35.951 -7.566 -11.889 1.00 94.44 77 LYS A N 1
ATOM 580 C CA . LYS A 1 77 ? 36.789 -8.758 -12.078 1.00 94.44 77 LYS A CA 1
ATOM 581 C C . LYS A 1 77 ? 36.551 -9.502 -13.389 1.00 94.44 77 LYS A C 1
ATOM 583 O O . LYS A 1 77 ? 37.169 -10.539 -13.604 1.00 94.44 77 LYS A O 1
ATOM 588 N N . GLY A 1 78 ? 35.702 -8.989 -14.276 1.00 91.69 78 GLY A N 1
ATOM 589 C CA . GLY A 1 78 ? 35.484 -9.601 -15.585 1.00 91.69 78 GLY A CA 1
ATOM 590 C C . GLY A 1 78 ? 34.530 -10.806 -15.595 1.00 91.69 78 GLY A C 1
ATOM 591 O O . GLY A 1 78 ? 34.443 -11.510 -16.601 1.00 91.69 78 GLY A O 1
ATOM 592 N N . GLN A 1 79 ? 33.820 -11.076 -14.498 1.00 95.81 79 GLN A N 1
ATOM 593 C CA . GLN A 1 79 ? 33.064 -12.312 -14.285 1.00 95.81 79 GLN A CA 1
ATOM 594 C C . GLN A 1 79 ? 31.662 -12.244 -14.910 1.00 95.81 79 GLN A C 1
ATOM 596 O O . GLN A 1 79 ? 30.659 -12.053 -14.224 1.00 95.81 79 GLN A O 1
ATOM 601 N N . ARG A 1 80 ? 31.576 -12.433 -16.234 1.00 90.88 80 ARG A N 1
ATOM 602 C CA . ARG A 1 80 ? 30.320 -12.332 -17.015 1.00 90.88 80 ARG A CA 1
ATOM 603 C C . ARG A 1 80 ? 29.185 -13.202 -16.486 1.00 90.88 80 ARG A C 1
ATOM 605 O O . ARG A 1 80 ? 28.066 -12.735 -16.306 1.00 90.88 80 ARG A O 1
ATOM 612 N N . VAL A 1 81 ? 29.458 -14.486 -16.255 1.00 89.31 81 VAL A N 1
ATOM 613 C CA . VAL A 1 81 ? 28.422 -15.445 -15.835 1.00 89.31 81 VAL A CA 1
ATOM 614 C C . VAL A 1 81 ? 27.925 -15.118 -14.424 1.00 89.31 81 VAL A C 1
ATOM 616 O O . VAL A 1 81 ? 26.732 -15.238 -14.152 1.00 89.31 81 VAL A O 1
ATOM 619 N N . ALA A 1 82 ? 28.816 -14.634 -13.556 1.00 93.62 82 ALA A N 1
ATOM 620 C CA . ALA A 1 82 ? 28.469 -14.169 -12.219 1.00 93.62 82 ALA A CA 1
ATOM 621 C C . ALA A 1 82 ? 27.602 -12.909 -12.281 1.00 93.62 82 ALA A C 1
ATOM 623 O O . ALA A 1 82 ? 26.559 -12.859 -11.636 1.00 93.62 82 ALA A O 1
ATOM 624 N N . ALA A 1 83 ? 27.974 -11.936 -13.118 1.00 92.25 83 ALA A N 1
ATOM 625 C CA . ALA A 1 83 ? 27.181 -10.733 -13.344 1.00 92.25 83 ALA A CA 1
ATOM 626 C C . ALA A 1 83 ? 25.770 -11.070 -13.855 1.00 92.25 83 ALA A C 1
ATOM 628 O O . ALA A 1 83 ? 24.789 -10.602 -13.283 1.00 92.25 83 ALA A O 1
ATOM 629 N N . ARG A 1 84 ? 25.642 -11.962 -14.850 1.00 84.50 84 ARG A N 1
ATOM 630 C CA . ARG A 1 84 ? 24.335 -12.443 -15.340 1.00 84.50 84 ARG A CA 1
ATOM 631 C C . ARG A 1 84 ? 23.507 -13.105 -14.248 1.00 84.50 84 ARG A C 1
ATOM 633 O O . ARG A 1 84 ? 22.307 -12.859 -14.167 1.00 84.50 84 ARG A O 1
ATOM 640 N N . LEU A 1 85 ? 24.130 -13.949 -13.422 1.00 87.00 85 LEU A N 1
ATOM 641 C CA . LEU A 1 85 ? 23.449 -14.582 -12.296 1.00 87.00 85 LEU A CA 1
ATOM 642 C C . LEU A 1 85 ? 22.933 -13.527 -11.314 1.00 87.00 85 LEU A C 1
ATOM 644 O O . LEU A 1 85 ? 21.767 -13.573 -10.951 1.00 87.00 85 LEU A O 1
ATOM 648 N N . LEU A 1 86 ? 23.767 -12.565 -10.926 1.00 90.38 86 LEU A N 1
ATOM 649 C CA . LEU A 1 86 ? 23.397 -11.504 -9.987 1.00 90.38 86 LEU A CA 1
ATOM 650 C C . LEU A 1 86 ? 22.274 -10.622 -10.539 1.00 90.38 86 LEU A C 1
ATOM 652 O O . LEU A 1 86 ? 21.309 -10.356 -9.829 1.00 90.38 86 LEU A O 1
ATOM 656 N N . ILE A 1 87 ? 22.341 -10.247 -11.819 1.00 81.19 87 ILE A N 1
ATOM 657 C CA . ILE A 1 87 ? 21.269 -9.517 -12.511 1.00 81.19 87 ILE A CA 1
ATOM 658 C C . ILE A 1 87 ? 19.969 -10.327 -12.485 1.00 81.19 87 ILE A C 1
ATOM 660 O O . ILE A 1 87 ? 18.927 -9.811 -12.086 1.00 81.19 87 ILE A O 1
ATOM 664 N N . ALA A 1 88 ? 20.025 -11.615 -12.838 1.00 74.94 88 ALA A N 1
ATOM 665 C CA . ALA A 1 88 ? 18.865 -12.506 -12.789 1.00 74.94 88 ALA A CA 1
ATOM 666 C C . ALA A 1 88 ? 18.325 -12.702 -11.358 1.00 74.94 88 ALA A C 1
ATOM 668 O O . ALA A 1 88 ? 17.127 -12.903 -11.164 1.00 74.94 88 ALA A O 1
ATOM 669 N N . SER A 1 89 ? 19.197 -12.607 -10.355 1.00 76.62 89 SER A N 1
ATOM 670 C CA . SER A 1 89 ? 18.859 -12.644 -8.930 1.00 76.62 89 SER A CA 1
ATOM 671 C C . SER A 1 89 ? 18.379 -11.294 -8.377 1.00 76.62 89 SER A C 1
ATOM 673 O O . SER A 1 89 ? 17.931 -11.234 -7.229 1.00 76.62 89 SER A O 1
ATOM 675 N N . GLY A 1 90 ? 18.370 -10.242 -9.202 1.00 68.75 90 GLY A N 1
ATOM 676 C CA . GLY A 1 90 ? 17.798 -8.935 -8.893 1.00 68.75 90 GLY A CA 1
ATOM 677 C C . GLY A 1 90 ? 18.774 -7.921 -8.305 1.00 68.75 90 GLY A C 1
ATOM 678 O O . GLY A 1 90 ? 18.311 -7.068 -7.555 1.00 68.75 90 GLY A O 1
ATOM 679 N N . ALA A 1 91 ? 20.068 -8.026 -8.622 1.00 79.94 91 ALA A N 1
ATOM 680 C CA . ALA A 1 91 ? 21.069 -7.050 -8.205 1.00 79.94 91 ALA A CA 1
ATOM 681 C C . ALA A 1 91 ? 20.806 -5.648 -8.794 1.00 79.94 91 ALA A C 1
ATOM 683 O O . ALA A 1 91 ? 20.392 -5.534 -9.955 1.00 79.94 91 ALA A O 1
ATOM 684 N N . ASP A 1 92 ? 21.091 -4.594 -8.027 1.00 73.62 92 ASP A N 1
ATOM 685 C CA . ASP A 1 92 ? 20.921 -3.198 -8.432 1.00 73.62 92 ASP A CA 1
ATOM 686 C C . ASP A 1 92 ? 21.954 -2.793 -9.495 1.00 73.62 92 ASP A C 1
ATOM 688 O O . ASP A 1 92 ? 23.137 -2.541 -9.236 1.00 73.62 92 ASP A O 1
ATOM 692 N N . GLN A 1 93 ? 21.482 -2.732 -10.738 1.00 77.62 93 GLN A N 1
ATOM 693 C CA . GLN A 1 93 ? 22.286 -2.316 -11.879 1.00 77.62 93 GLN A CA 1
ATOM 694 C C . GLN A 1 93 ? 22.587 -0.807 -11.853 1.00 77.62 93 GLN A C 1
ATOM 696 O O . GLN A 1 93 ? 23.646 -0.399 -12.322 1.00 77.62 93 GLN A O 1
ATOM 701 N N . THR A 1 94 ? 21.706 0.027 -11.296 1.00 63.50 94 THR A N 1
ATOM 702 C CA . THR A 1 94 ? 21.908 1.483 -11.233 1.00 63.50 94 THR A CA 1
ATOM 703 C C . THR A 1 94 ? 23.065 1.809 -10.302 1.00 63.50 94 THR A C 1
ATOM 705 O O . THR A 1 94 ? 24.008 2.486 -10.710 1.00 63.50 94 THR A O 1
ATOM 708 N N . TYR A 1 95 ? 23.060 1.232 -9.099 1.00 72.69 95 TYR A N 1
ATOM 709 C CA . TYR A 1 95 ? 24.162 1.393 -8.154 1.00 72.69 95 TYR A CA 1
ATOM 710 C C . TYR A 1 95 ? 25.495 0.921 -8.751 1.00 72.69 95 TYR A C 1
ATOM 712 O O . TYR A 1 95 ? 26.516 1.610 -8.666 1.00 72.69 95 TYR A O 1
ATOM 720 N N . ALA A 1 96 ? 25.491 -0.251 -9.400 1.00 76.38 96 ALA A N 1
ATOM 721 C CA . ALA A 1 96 ? 26.699 -0.782 -10.013 1.00 76.38 96 ALA A CA 1
ATOM 722 C C . ALA A 1 96 ? 27.253 0.150 -11.100 1.00 76.38 96 ALA A C 1
ATOM 724 O O . ALA A 1 96 ? 28.463 0.364 -11.164 1.00 76.38 96 ALA A O 1
ATOM 725 N N . LEU A 1 97 ? 26.382 0.747 -11.912 1.00 67.94 97 LEU A N 1
ATOM 726 C CA . LEU A 1 97 ? 26.768 1.723 -12.923 1.00 67.94 97 LEU A CA 1
ATOM 727 C C . LEU A 1 97 ? 27.393 2.981 -12.308 1.00 67.94 97 LEU A C 1
ATOM 729 O O . LEU A 1 97 ? 28.496 3.362 -12.702 1.00 67.94 97 LEU A O 1
ATOM 733 N N . GLU A 1 98 ? 26.716 3.608 -11.344 1.00 61.94 98 GLU A N 1
ATOM 734 C CA . GLU A 1 98 ? 27.191 4.824 -10.669 1.00 61.94 98 GLU A CA 1
ATOM 735 C C . GLU A 1 98 ? 28.578 4.613 -10.058 1.00 61.94 98 GLU A C 1
ATOM 737 O O . GLU A 1 98 ? 29.489 5.425 -10.248 1.00 61.94 98 GLU A O 1
ATOM 742 N N . HIS A 1 99 ? 28.773 3.470 -9.401 1.00 75.31 99 HIS A N 1
ATOM 743 C CA . HIS A 1 99 ? 30.050 3.103 -8.811 1.00 75.31 99 HIS A CA 1
ATOM 744 C C . HIS A 1 99 ? 31.153 2.915 -9.867 1.00 75.31 99 HIS A C 1
ATOM 746 O O . HIS A 1 99 ? 32.275 3.412 -9.716 1.00 75.31 99 HIS A O 1
ATOM 752 N N . LEU A 1 100 ? 30.861 2.204 -10.960 1.00 69.81 100 LEU A N 1
ATOM 753 C CA . LEU A 1 100 ? 31.824 1.972 -12.040 1.00 69.81 100 LEU A CA 1
ATOM 754 C C . LEU A 1 100 ? 32.209 3.273 -12.771 1.00 69.81 100 LEU A C 1
ATOM 756 O O . LEU A 1 100 ? 33.365 3.425 -13.175 1.00 69.81 100 LEU A O 1
ATOM 760 N N . ILE A 1 101 ? 31.280 4.231 -12.886 1.00 58.84 101 ILE A N 1
ATOM 761 C CA . ILE A 1 101 ? 31.545 5.584 -13.401 1.00 58.84 101 ILE A CA 1
ATOM 762 C C . ILE A 1 101 ? 32.441 6.360 -12.435 1.00 58.84 101 ILE A C 1
ATOM 764 O O . ILE A 1 101 ? 33.471 6.895 -12.853 1.00 58.84 101 ILE A O 1
ATOM 768 N N . ALA A 1 102 ? 32.090 6.394 -11.146 1.00 63.44 102 ALA A N 1
ATOM 769 C CA . ALA A 1 102 ? 32.843 7.119 -10.123 1.00 63.44 102 ALA A CA 1
ATOM 770 C C . ALA A 1 102 ? 34.299 6.632 -10.025 1.00 63.44 102 ALA A C 1
ATOM 772 O O . ALA A 1 102 ? 35.226 7.429 -9.874 1.00 63.44 102 ALA A O 1
ATOM 773 N N . THR A 1 103 ? 34.507 5.324 -10.186 1.00 69.00 103 THR A N 1
ATOM 774 C CA . THR A 1 103 ? 35.833 4.685 -10.168 1.00 69.00 103 THR A CA 1
ATOM 775 C C . THR A 1 103 ? 36.555 4.707 -11.517 1.00 69.00 103 THR A C 1
ATOM 777 O O . THR A 1 103 ? 37.710 4.287 -11.593 1.00 69.00 103 THR A O 1
ATOM 780 N N . LYS A 1 104 ? 35.913 5.213 -12.582 1.00 65.94 104 LYS A N 1
ATOM 781 C CA . LYS A 1 104 ? 36.453 5.289 -13.953 1.00 65.94 104 LYS A CA 1
ATOM 782 C C . LYS A 1 104 ? 36.975 3.940 -14.474 1.00 65.94 104 LYS A C 1
ATOM 784 O O . LYS A 1 104 ? 37.968 3.881 -15.202 1.00 65.94 104 LYS A O 1
ATOM 789 N N . ASN A 1 105 ? 36.315 2.840 -14.111 1.00 66.19 105 ASN A N 1
ATOM 790 C CA . ASN A 1 105 ? 36.747 1.490 -14.469 1.00 66.19 105 ASN A CA 1
ATOM 791 C C . ASN A 1 105 ? 36.254 1.100 -15.876 1.00 66.19 105 ASN A C 1
ATOM 793 O O . ASN A 1 105 ? 35.243 0.417 -16.038 1.00 66.19 105 ASN A O 1
ATOM 797 N N . VAL A 1 106 ? 36.978 1.548 -16.907 1.00 61.47 106 VAL A N 1
ATOM 798 C CA . VAL A 1 106 ? 36.594 1.390 -18.326 1.00 61.47 106 VAL A CA 1
ATOM 799 C C . VAL A 1 106 ? 36.355 -0.073 -18.748 1.00 61.47 106 VAL A C 1
ATOM 801 O O . VAL A 1 106 ? 35.334 -0.332 -19.389 1.00 61.47 106 VAL A O 1
ATOM 804 N N . PRO A 1 107 ? 37.209 -1.060 -18.398 1.00 67.75 107 PRO A N 1
ATOM 805 C CA . PRO A 1 107 ? 36.955 -2.459 -18.752 1.00 67.75 107 PRO A CA 1
ATOM 806 C C . PRO A 1 107 ? 35.676 -3.021 -18.122 1.00 67.75 107 PRO A C 1
ATOM 808 O O . PRO A 1 107 ? 34.920 -3.729 -18.787 1.00 67.75 107 PRO A O 1
ATOM 811 N N . ALA A 1 108 ? 35.410 -2.678 -16.859 1.00 73.19 108 ALA A N 1
ATOM 812 C CA . ALA A 1 108 ? 34.197 -3.098 -16.171 1.00 73.19 108 ALA A CA 1
ATOM 813 C C . ALA A 1 108 ? 32.953 -2.430 -16.766 1.00 73.19 108 ALA A C 1
ATOM 815 O O . ALA A 1 108 ? 31.956 -3.111 -16.964 1.00 73.19 108 ALA A O 1
ATOM 816 N N . LEU A 1 109 ? 33.027 -1.143 -17.127 1.00 62.06 109 LEU A N 1
ATOM 817 C CA . LEU A 1 109 ? 31.955 -0.418 -17.822 1.00 62.06 109 LEU A CA 1
ATOM 818 C C . LEU A 1 109 ? 31.637 -1.012 -19.201 1.00 62.06 109 LEU A C 1
ATOM 820 O O . LEU A 1 109 ? 30.470 -1.095 -19.580 1.00 62.06 109 LEU A O 1
ATOM 824 N N . LYS A 1 110 ? 32.657 -1.467 -19.939 1.00 62.66 110 LYS A N 1
ATOM 825 C CA . LYS A 1 110 ? 32.461 -2.183 -21.207 1.00 62.66 110 LYS A CA 1
ATOM 826 C C . LYS A 1 110 ? 31.751 -3.518 -20.989 1.00 62.66 110 LYS A C 1
ATOM 828 O O . LYS A 1 110 ? 30.813 -3.852 -21.698 1.00 62.66 110 LYS A O 1
ATOM 833 N N . LEU A 1 111 ? 32.170 -4.281 -19.984 1.00 70.06 111 LEU A N 1
ATOM 834 C CA . LEU A 1 111 ? 31.507 -5.540 -19.659 1.00 70.06 111 LEU A CA 1
ATOM 835 C C . LEU A 1 111 ? 30.064 -5.326 -19.191 1.00 70.06 111 LEU A C 1
ATOM 837 O O . LEU A 1 111 ? 29.163 -6.071 -19.558 1.00 70.06 111 LEU A O 1
ATOM 841 N N . PHE A 1 112 ? 29.861 -4.285 -18.393 1.00 71.75 112 PHE A N 1
ATOM 842 C CA . PHE A 1 112 ? 28.568 -3.844 -17.901 1.00 71.75 112 PHE A CA 1
ATOM 843 C C . PHE A 1 112 ? 27.611 -3.513 -19.051 1.00 71.75 112 PHE A C 1
ATOM 845 O O . PHE A 1 112 ? 26.465 -3.955 -19.042 1.00 71.75 112 PHE A O 1
ATOM 852 N N . SER A 1 113 ? 28.084 -2.824 -20.094 1.00 62.00 113 SER A N 1
ATOM 853 C CA . SER A 1 113 ? 27.264 -2.484 -21.263 1.00 62.00 113 SER A CA 1
ATOM 854 C C . SER A 1 113 ? 26.929 -3.676 -22.171 1.00 62.00 113 SER A C 1
ATOM 856 O O . SER A 1 113 ? 25.910 -3.643 -22.863 1.00 62.00 113 SER A O 1
ATOM 858 N N . GLU A 1 114 ? 27.757 -4.724 -22.172 1.00 67.25 114 GLU A N 1
ATOM 859 C CA . GLU A 1 114 ? 27.518 -5.961 -22.926 1.00 67.25 114 GLU A CA 1
ATOM 860 C C . GLU A 1 114 ? 26.506 -6.894 -22.239 1.00 67.25 114 GLU A C 1
ATOM 862 O O . GLU A 1 114 ? 25.838 -7.675 -22.915 1.00 67.25 114 GLU A O 1
ATOM 867 N N . GLU A 1 115 ? 26.398 -6.828 -20.909 1.00 69.94 115 GLU A N 1
ATOM 868 C CA . GLU A 1 115 ? 25.641 -7.795 -20.103 1.00 69.94 115 GLU A CA 1
ATOM 869 C C . GLU A 1 115 ? 24.344 -7.232 -19.492 1.00 69.94 115 GLU A C 1
ATOM 871 O O . GLU A 1 115 ? 23.460 -8.006 -19.120 1.00 69.94 115 GLU A O 1
ATOM 876 N N . CYS A 1 116 ? 24.199 -5.906 -19.414 1.00 59.75 116 CYS A N 1
ATOM 877 C CA . CYS A 1 116 ? 23.019 -5.243 -18.859 1.00 59.75 116 CYS A CA 1
ATOM 878 C C . CYS A 1 116 ? 22.056 -4.725 -19.944 1.00 59.75 116 CYS A C 1
ATOM 880 O O . CYS A 1 116 ? 22.434 -4.430 -21.080 1.00 59.75 116 CYS A O 1
ATOM 882 N N . SER A 1 117 ? 20.776 -4.583 -19.591 1.00 51.41 117 SER A N 1
ATOM 883 C CA . SER A 1 117 ? 19.729 -4.080 -20.491 1.00 51.41 117 SER A CA 1
ATOM 884 C C . SER A 1 117 ? 19.958 -2.626 -20.946 1.00 51.41 117 SER A C 1
ATOM 886 O O . SER A 1 117 ? 20.573 -1.817 -20.254 1.00 51.41 117 SER A O 1
ATOM 888 N N . ALA A 1 118 ? 19.419 -2.295 -22.127 1.00 41.84 118 ALA A N 1
ATOM 889 C CA . ALA A 1 118 ? 19.794 -1.173 -22.999 1.00 41.84 118 ALA A CA 1
ATOM 890 C C . ALA A 1 118 ? 19.988 0.217 -22.353 1.00 41.84 118 ALA A C 1
ATOM 892 O O . ALA A 1 118 ? 20.854 0.961 -22.808 1.00 41.84 118 ALA A O 1
ATOM 893 N N . GLY A 1 119 ? 19.275 0.569 -21.279 1.00 43.81 119 GLY A N 1
ATOM 894 C CA . GLY A 1 119 ? 19.372 1.906 -20.674 1.00 43.81 119 GLY A CA 1
ATOM 895 C C . GLY A 1 119 ? 20.722 2.263 -20.041 1.00 43.81 119 GLY A C 1
ATOM 896 O O . GLY A 1 119 ? 20.992 3.430 -19.789 1.00 43.81 119 GLY A O 1
ATOM 897 N N . ILE A 1 120 ? 21.616 1.293 -19.884 1.00 45.94 120 ILE A N 1
ATOM 898 C CA . ILE A 1 120 ? 22.984 1.486 -19.393 1.00 45.94 120 ILE A CA 1
ATOM 899 C C . ILE A 1 120 ? 23.963 1.916 -20.497 1.00 45.94 120 ILE A C 1
ATOM 901 O O . ILE A 1 120 ? 24.974 2.567 -20.219 1.00 45.94 120 ILE A O 1
ATOM 905 N N . LYS A 1 121 ? 23.636 1.645 -21.770 1.00 44.59 121 LYS A N 1
ATOM 906 C CA . LYS A 1 121 ? 24.398 2.171 -22.915 1.00 44.59 121 LYS A CA 1
ATOM 907 C C . LYS A 1 121 ? 24.429 3.704 -22.920 1.00 44.59 121 LYS A C 1
ATOM 909 O O . LYS A 1 121 ? 25.417 4.273 -23.369 1.00 44.59 121 LYS A O 1
ATOM 914 N N . ALA A 1 122 ? 23.409 4.367 -22.358 1.00 45.00 122 ALA A N 1
ATOM 915 C CA . ALA A 1 122 ? 23.349 5.831 -22.232 1.00 45.00 122 ALA A CA 1
ATOM 916 C C . ALA A 1 122 ? 24.487 6.374 -21.367 1.00 45.00 122 ALA A C 1
ATOM 918 O O . ALA A 1 122 ? 25.133 7.355 -21.721 1.00 45.00 122 ALA A O 1
ATOM 919 N N . ALA A 1 123 ? 24.742 5.704 -20.245 1.00 42.31 123 ALA A N 1
ATOM 920 C CA . ALA A 1 123 ? 25.726 6.122 -19.261 1.00 42.31 123 ALA A CA 1
ATOM 921 C C . ALA A 1 123 ? 27.168 5.833 -19.717 1.00 42.31 123 ALA A C 1
ATOM 923 O O . ALA A 1 123 ? 28.073 6.618 -19.441 1.00 42.31 123 ALA A O 1
ATOM 924 N N . TYR A 1 124 ? 27.375 4.771 -20.509 1.00 43.94 124 TYR A N 1
ATOM 925 C CA . TYR A 1 124 ? 28.643 4.520 -21.210 1.00 43.94 124 TYR A CA 1
ATOM 926 C C . TYR A 1 124 ? 28.946 5.614 -22.250 1.00 43.94 124 TYR A C 1
ATOM 928 O O . TYR A 1 124 ? 30.061 6.137 -22.284 1.00 43.94 124 TYR A O 1
ATOM 936 N N . ILE A 1 125 ? 27.939 6.036 -23.028 1.00 45.66 125 ILE A N 1
ATOM 937 C CA . ILE A 1 125 ? 28.054 7.149 -23.989 1.00 45.66 125 ILE A CA 1
ATOM 938 C C . ILE A 1 125 ? 28.327 8.480 -23.262 1.00 45.66 125 ILE A C 1
ATOM 940 O O . ILE A 1 125 ? 29.154 9.269 -23.722 1.00 45.66 125 ILE A O 1
ATOM 944 N N . TYR A 1 126 ? 27.723 8.703 -22.089 1.00 43.41 126 TYR A N 1
ATOM 945 C CA . TYR A 1 126 ? 28.012 9.859 -21.228 1.00 43.41 126 TYR A CA 1
ATOM 946 C C . TYR A 1 126 ? 29.462 9.871 -20.704 1.00 43.41 126 TYR A C 1
ATOM 948 O O . TYR A 1 126 ? 30.026 10.940 -20.476 1.00 43.41 126 TYR A O 1
ATOM 956 N N . SER A 1 127 ? 30.096 8.695 -20.576 1.00 42.84 127 SER A N 1
ATOM 957 C CA . SER A 1 127 ? 31.502 8.544 -20.162 1.00 42.84 127 SER A CA 1
ATOM 958 C C . SER A 1 127 ? 32.537 8.679 -21.297 1.00 42.84 127 SER A C 1
ATOM 960 O O . SER A 1 127 ? 33.739 8.673 -21.031 1.00 42.84 127 SER A O 1
ATOM 962 N N . GLY A 1 128 ? 32.096 8.886 -22.547 1.00 50.41 128 GLY A N 1
ATOM 963 C CA . GLY A 1 128 ? 32.952 9.388 -23.629 1.00 50.41 128 GLY A CA 1
ATOM 964 C C . GLY A 1 128 ? 33.566 8.362 -24.588 1.00 50.41 128 GLY A C 1
ATOM 965 O O . GLY A 1 128 ? 34.439 8.744 -25.367 1.00 50.41 128 GLY A O 1
ATOM 966 N N . SER A 1 129 ? 33.122 7.105 -24.606 1.00 43.34 129 SER A N 1
ATOM 967 C CA . SER A 1 129 ? 33.595 6.099 -25.572 1.00 43.34 129 SER A CA 1
ATOM 968 C C . SER A 1 129 ? 32.492 5.678 -26.548 1.00 43.34 129 SER A C 1
ATOM 970 O O . SER A 1 129 ? 31.481 5.120 -26.139 1.00 43.34 129 SER A O 1
ATOM 972 N N . GLU A 1 130 ? 32.757 5.927 -27.834 1.00 40.75 130 GLU A N 1
ATOM 973 C CA . GLU A 1 130 ? 31.980 5.605 -29.047 1.00 40.75 130 GLU A CA 1
ATOM 974 C C . GLU A 1 130 ? 30.912 6.631 -29.477 1.00 40.75 130 GLU A C 1
ATOM 976 O O . GLU A 1 130 ? 29.734 6.575 -29.133 1.00 40.75 130 GLU A O 1
ATOM 981 N N . ARG A 1 131 ? 31.363 7.562 -30.336 1.00 45.50 131 ARG A N 1
ATOM 982 C CA . ARG A 1 131 ? 30.549 8.465 -31.171 1.00 45.50 131 ARG A CA 1
ATOM 983 C C . ARG A 1 131 ? 30.205 7.857 -32.545 1.00 45.50 131 ARG A C 1
ATOM 985 O O . ARG A 1 131 ? 29.815 8.596 -33.439 1.00 45.50 131 ARG A O 1
ATOM 992 N N . ASP A 1 132 ? 30.323 6.543 -32.731 1.00 38.53 132 ASP A N 1
ATOM 993 C CA . ASP A 1 132 ? 30.347 5.939 -34.079 1.00 38.53 132 ASP A CA 1
ATOM 994 C C . ASP A 1 132 ? 29.007 5.337 -34.552 1.00 38.53 132 ASP A C 1
ATOM 996 O O . ASP A 1 132 ? 28.949 4.658 -35.574 1.00 38.53 132 ASP A O 1
ATOM 1000 N N . GLY A 1 133 ? 27.900 5.612 -33.850 1.00 43.00 133 GLY A N 1
ATOM 1001 C CA . GLY A 1 133 ? 26.554 5.139 -34.225 1.00 43.00 133 GLY A CA 1
ATOM 1002 C C . GLY A 1 133 ? 25.510 6.219 -34.546 1.00 43.00 133 GLY A C 1
ATOM 1003 O O . GLY A 1 133 ? 24.413 5.877 -34.986 1.00 43.00 133 GLY A O 1
ATOM 1004 N N . CYS A 1 134 ? 25.808 7.505 -34.332 1.00 42.47 134 CYS A N 1
ATOM 1005 C CA . CYS A 1 134 ? 24.890 8.615 -34.633 1.00 42.47 134 CYS A CA 1
ATOM 1006 C C . CYS A 1 134 ? 25.007 8.965 -36.115 1.00 42.47 134 CYS A C 1
ATOM 1008 O O . CYS A 1 134 ? 26.017 9.534 -36.524 1.00 42.47 134 CYS A O 1
ATOM 1010 N N . LYS A 1 135 ? 23.998 8.628 -36.927 1.00 41.66 135 LYS A N 1
ATOM 1011 C CA . LYS A 1 135 ? 24.053 8.918 -38.367 1.00 41.66 135 LYS A CA 1
ATOM 1012 C C . LYS A 1 135 ? 24.051 10.413 -38.686 1.00 41.66 135 LYS A C 1
ATOM 1014 O O . LYS A 1 135 ? 24.619 10.766 -39.706 1.00 41.66 135 LYS A O 1
ATOM 1019 N N . ASP A 1 136 ? 23.568 11.271 -37.787 1.00 44.09 136 ASP A N 1
ATOM 1020 C CA . ASP A 1 136 ? 23.658 12.724 -37.924 1.00 44.09 136 ASP A CA 1
ATOM 1021 C C . ASP A 1 136 ? 23.880 13.363 -36.542 1.00 44.09 136 ASP A C 1
ATOM 1023 O O . ASP A 1 136 ? 23.202 13.029 -35.572 1.00 44.09 136 ASP A O 1
ATOM 1027 N N . GLY A 1 137 ? 24.826 14.299 -36.405 1.00 42.88 137 GLY A N 1
ATOM 1028 C CA . GLY A 1 137 ? 25.197 14.921 -35.117 1.00 42.88 137 GLY A CA 1
ATOM 1029 C C . GLY A 1 137 ? 24.064 15.641 -34.354 1.00 42.88 137 GLY A C 1
ATOM 1030 O O . GLY A 1 137 ? 24.269 16.066 -33.216 1.00 42.88 137 GLY A O 1
ATOM 1031 N N . VAL A 1 138 ? 22.875 15.762 -34.955 1.00 44.59 138 VAL A N 1
ATOM 1032 C CA . VAL A 1 138 ? 21.644 16.310 -34.365 1.00 44.59 138 VAL A CA 1
ATOM 1033 C C . VAL A 1 138 ? 21.019 15.334 -33.354 1.00 44.59 138 VAL A C 1
ATOM 1035 O O . VAL A 1 138 ? 20.665 15.756 -32.251 1.00 44.59 138 VAL A O 1
ATOM 1038 N N . ASP A 1 139 ? 20.993 14.030 -33.650 1.00 52.19 139 ASP A N 1
ATOM 1039 C CA . ASP A 1 139 ? 20.394 13.001 -32.780 1.00 52.19 139 ASP A CA 1
ATOM 1040 C C . ASP A 1 139 ? 21.132 12.895 -31.439 1.00 52.19 139 ASP A C 1
ATOM 1042 O O . ASP A 1 139 ? 20.528 12.806 -30.368 1.00 52.19 139 ASP A O 1
ATOM 1046 N N . CYS A 1 140 ? 22.461 12.996 -31.481 1.00 55.47 140 CYS A N 1
ATOM 1047 C CA . CYS A 1 140 ? 23.315 12.938 -30.299 1.00 55.47 140 CYS A CA 1
ATOM 1048 C C . CYS A 1 140 ? 23.100 14.135 -29.355 1.00 55.47 140 CYS A C 1
ATOM 1050 O O . CYS A 1 140 ? 23.180 13.979 -28.135 1.00 55.47 140 CYS A O 1
ATOM 1052 N N . LYS A 1 141 ? 22.778 15.319 -29.894 1.00 61.41 141 LYS A N 1
ATOM 1053 C CA . LYS A 1 141 ? 22.506 16.516 -29.088 1.00 61.41 141 LYS A CA 1
ATOM 1054 C C . LYS A 1 141 ? 21.137 16.446 -28.412 1.00 61.41 141 LYS A C 1
ATOM 1056 O O . LYS A 1 141 ? 21.041 16.761 -27.231 1.00 61.41 141 LYS A O 1
ATOM 1061 N N . ILE A 1 142 ? 20.110 15.976 -29.124 1.00 63.66 142 ILE A N 1
ATOM 1062 C CA . ILE A 1 142 ? 18.762 15.768 -28.567 1.00 63.66 142 ILE A CA 1
ATOM 1063 C C . ILE A 1 142 ? 18.809 14.758 -27.418 1.00 63.66 142 ILE A C 1
ATOM 1065 O O . ILE A 1 142 ? 18.275 15.018 -26.342 1.00 63.66 142 ILE A O 1
ATOM 1069 N N . ILE A 1 143 ? 19.484 13.621 -27.623 1.00 62.16 143 ILE A N 1
ATOM 1070 C CA . ILE A 1 143 ? 19.633 12.577 -26.599 1.00 62.16 143 ILE A CA 1
ATOM 1071 C C . ILE A 1 143 ? 20.382 13.123 -25.381 1.00 62.16 143 ILE A C 1
ATOM 1073 O O . ILE A 1 143 ? 19.930 12.922 -24.258 1.00 62.16 143 ILE A O 1
ATOM 1077 N N . SER A 1 144 ? 21.481 13.850 -25.594 1.00 63.66 144 SER A N 1
ATOM 1078 C CA . SER A 1 144 ? 22.245 14.493 -24.519 1.00 63.66 144 SER A CA 1
ATOM 1079 C C . SER A 1 144 ? 21.397 15.499 -23.725 1.00 63.66 144 SER A C 1
ATOM 1081 O O . SER A 1 144 ? 21.371 15.448 -22.496 1.00 63.66 144 SER A O 1
ATOM 1083 N N . ASP A 1 145 ? 20.636 16.364 -24.404 1.00 67.31 145 ASP A N 1
ATOM 1084 C CA . ASP A 1 145 ? 19.755 17.339 -23.755 1.00 67.31 145 ASP A CA 1
ATOM 1085 C C . ASP A 1 145 ? 18.621 16.669 -22.957 1.00 67.31 145 ASP A C 1
ATOM 1087 O O . ASP A 1 145 ? 18.291 17.124 -21.857 1.00 67.31 145 ASP A O 1
ATOM 1091 N N . LEU A 1 146 ? 18.029 15.593 -23.487 1.00 66.75 146 LEU A N 1
ATOM 1092 C CA . LEU A 1 146 ? 16.997 14.812 -22.799 1.00 66.75 146 LEU A CA 1
ATOM 1093 C C . LEU A 1 146 ? 17.560 14.088 -21.574 1.00 66.75 146 LEU A C 1
ATOM 1095 O O . LEU A 1 146 ? 16.958 14.166 -20.505 1.00 66.75 146 LEU A O 1
ATOM 1099 N N . LEU A 1 147 ? 18.726 13.448 -21.695 1.00 63.53 147 LEU A N 1
ATOM 1100 C CA . LEU A 1 147 ? 19.397 12.797 -20.568 1.00 63.53 147 LEU A CA 1
ATOM 1101 C C . LEU A 1 147 ? 19.717 13.804 -19.458 1.00 63.53 147 LEU A C 1
ATOM 1103 O O . LEU A 1 147 ? 19.428 13.529 -18.299 1.00 63.53 147 LEU A O 1
ATOM 1107 N N . ARG A 1 148 ? 20.173 15.016 -19.799 1.00 66.12 148 ARG A N 1
ATOM 1108 C CA . ARG A 1 148 ? 20.415 16.084 -18.814 1.00 66.12 148 ARG A CA 1
ATOM 1109 C C . ARG A 1 148 ? 19.143 16.533 -18.088 1.00 66.12 148 ARG A C 1
ATOM 1111 O O . ARG A 1 148 ? 19.191 16.885 -16.907 1.00 66.12 148 ARG A O 1
ATOM 1118 N N . ILE A 1 149 ? 17.996 16.561 -18.772 1.00 65.25 149 ILE A N 1
ATOM 1119 C CA . ILE A 1 149 ? 16.706 16.849 -18.123 1.00 65.25 149 ILE A CA 1
ATOM 1120 C C . ILE A 1 149 ? 16.395 15.766 -17.098 1.00 65.25 149 ILE A C 1
ATOM 1122 O O . ILE A 1 149 ? 16.054 16.106 -15.970 1.00 65.25 149 ILE A O 1
ATOM 1126 N N . VAL A 1 150 ? 16.592 14.495 -17.449 1.00 61.56 150 VAL A N 1
ATOM 1127 C CA . VAL A 1 150 ? 16.332 13.408 -16.506 1.00 61.56 150 VAL A CA 1
ATOM 1128 C C . VAL A 1 150 ? 17.333 13.392 -15.346 1.00 61.56 150 VAL A C 1
ATOM 1130 O O . VAL A 1 150 ? 16.922 13.244 -14.202 1.00 61.56 150 VAL A O 1
ATOM 1133 N N . GLU A 1 151 ? 18.621 13.631 -15.593 1.00 56.94 151 GLU A N 1
ATOM 1134 C CA . GLU A 1 151 ? 19.644 13.738 -14.540 1.00 56.94 151 GLU A CA 1
ATOM 1135 C C . GLU A 1 151 ? 19.354 14.884 -13.568 1.00 56.94 151 GLU A C 1
ATOM 1137 O O . GLU A 1 151 ? 19.466 14.725 -12.354 1.00 56.94 151 GLU A O 1
ATOM 1142 N N . THR A 1 152 ? 18.959 16.054 -14.079 1.00 59.03 152 THR A N 1
ATOM 1143 C CA . THR A 1 152 ? 18.577 17.177 -13.207 1.00 59.03 152 THR A CA 1
ATOM 1144 C C . THR A 1 152 ? 17.319 16.881 -12.393 1.00 59.03 152 THR A C 1
ATOM 1146 O O . THR A 1 152 ? 17.174 17.422 -11.304 1.00 59.03 152 THR A O 1
ATOM 1149 N N . GLU A 1 153 ? 16.430 16.017 -12.882 1.00 56.28 153 GLU A N 1
ATOM 1150 C CA . GLU A 1 153 ? 15.201 15.618 -12.184 1.00 56.28 153 GLU A CA 1
ATOM 1151 C C . GLU A 1 153 ? 15.413 14.483 -11.182 1.00 56.28 153 GLU A C 1
ATOM 1153 O O . GLU A 1 153 ? 14.741 14.473 -10.156 1.00 56.28 153 GLU A O 1
ATOM 1158 N N . ALA A 1 154 ? 16.359 13.577 -11.435 1.00 49.44 154 ALA A N 1
ATOM 1159 C CA . ALA A 1 154 ? 16.786 12.560 -10.475 1.00 49.44 154 ALA A CA 1
ATOM 1160 C C . ALA A 1 154 ? 17.521 13.179 -9.271 1.00 49.44 154 ALA A C 1
ATOM 1162 O O . ALA A 1 154 ? 17.413 12.679 -8.157 1.00 49.44 154 ALA A O 1
ATOM 1163 N N . ASN A 1 155 ? 18.234 14.290 -9.492 1.00 38.56 155 ASN A N 1
ATOM 1164 C CA . ASN A 1 155 ? 18.994 15.001 -8.458 1.00 38.56 155 ASN A CA 1
ATOM 1165 C C . ASN A 1 155 ? 18.201 16.105 -7.737 1.00 38.56 155 ASN A C 1
ATOM 1167 O O . ASN A 1 155 ? 18.645 16.606 -6.703 1.00 38.56 155 ASN A O 1
ATOM 1171 N N . ALA A 1 156 ? 17.048 16.517 -8.272 1.00 45.59 156 ALA A N 1
ATOM 1172 C CA . ALA A 1 156 ? 16.148 17.436 -7.590 1.00 45.59 156 ALA A CA 1
ATOM 1173 C C . ALA A 1 156 ? 15.395 16.648 -6.512 1.00 45.59 156 ALA A C 1
ATOM 1175 O O . ALA A 1 156 ? 14.407 15.976 -6.806 1.00 45.59 156 ALA A O 1
ATOM 1176 N N . GLY A 1 157 ? 15.909 16.693 -5.280 1.00 42.44 157 GLY A N 1
ATOM 1177 C CA . GLY A 1 157 ? 15.257 16.112 -4.109 1.00 42.44 157 GLY A CA 1
ATOM 1178 C C . GLY A 1 157 ? 13.786 16.521 -4.005 1.00 42.44 157 GLY A C 1
ATOM 1179 O O . GLY A 1 157 ? 13.372 17.555 -4.529 1.00 42.44 157 GLY A O 1
ATOM 1180 N N . ASP A 1 158 ? 13.010 15.664 -3.349 1.00 39.19 158 ASP A N 1
ATOM 1181 C CA . ASP A 1 158 ? 11.546 15.642 -3.268 1.00 39.19 158 ASP A CA 1
ATOM 1182 C C . ASP A 1 158 ? 10.953 16.831 -2.473 1.00 39.19 158 ASP A C 1
ATOM 1184 O O . ASP A 1 158 ? 10.270 16.680 -1.459 1.00 39.19 158 ASP A O 1
ATOM 1188 N N . GLU A 1 159 ? 11.259 18.061 -2.890 1.00 33.81 159 GLU A N 1
ATOM 1189 C CA . GLU A 1 159 ? 10.773 19.280 -2.255 1.00 33.81 159 GLU A CA 1
ATOM 1190 C C . GLU A 1 159 ? 9.375 19.653 -2.777 1.00 33.81 159 GLU A C 1
ATOM 1192 O O . GLU A 1 159 ? 9.197 20.336 -3.780 1.00 33.81 159 GLU A O 1
ATOM 1197 N N . THR A 1 160 ? 8.358 19.276 -1.998 1.00 37.62 160 THR A N 1
ATOM 1198 C CA . THR A 1 160 ? 7.101 20.028 -1.771 1.00 37.62 160 THR A CA 1
ATOM 1199 C C . THR A 1 160 ? 6.130 20.285 -2.936 1.00 37.62 160 THR A C 1
ATOM 1201 O O . THR A 1 160 ? 5.276 21.165 -2.824 1.00 37.62 160 THR A O 1
ATOM 1204 N N . TYR A 1 161 ? 6.137 19.492 -4.008 1.00 37.91 161 TYR A N 1
ATOM 1205 C CA . TYR A 1 161 ? 5.105 19.598 -5.052 1.00 37.91 161 TYR A CA 1
ATOM 1206 C C . TYR A 1 161 ? 4.162 18.386 -5.049 1.00 37.91 161 TYR A C 1
ATOM 1208 O O . TYR A 1 161 ? 4.639 17.255 -5.027 1.00 37.91 161 TYR A O 1
ATOM 1216 N N . PRO A 1 162 ? 2.824 18.572 -5.122 1.00 46.22 162 PRO A N 1
ATOM 1217 C CA . PRO A 1 162 ? 1.907 17.467 -5.403 1.00 46.22 162 PRO A CA 1
ATOM 1218 C C . PRO A 1 162 ? 2.380 16.704 -6.651 1.00 46.22 162 PRO A C 1
ATOM 1220 O O . PRO A 1 162 ? 2.632 17.350 -7.672 1.00 46.22 162 PRO A O 1
ATOM 1223 N N . GLU A 1 163 ? 2.485 15.371 -6.597 1.00 49.97 163 GLU A N 1
ATOM 1224 C CA . GLU A 1 163 ? 3.050 14.525 -7.672 1.00 49.97 163 GLU A CA 1
ATOM 1225 C C . GLU A 1 163 ? 2.491 14.840 -9.080 1.00 49.97 163 GLU A C 1
ATOM 1227 O O . GLU A 1 163 ? 3.228 14.812 -10.070 1.00 49.97 163 GLU A O 1
ATOM 1232 N N . ASP A 1 164 ? 1.215 15.234 -9.182 1.00 47.16 164 ASP A N 1
ATOM 1233 C CA . ASP A 1 164 ? 0.578 15.652 -10.443 1.00 47.16 164 ASP A CA 1
ATOM 1234 C C . ASP A 1 164 ? 1.178 16.942 -11.030 1.00 47.16 164 ASP A C 1
ATOM 1236 O O . ASP A 1 164 ? 1.369 17.059 -12.244 1.00 47.16 164 ASP A O 1
ATOM 1240 N N . SER A 1 165 ? 1.507 17.918 -10.178 1.00 46.72 165 SER A N 1
ATOM 1241 C CA . SER A 1 165 ? 2.140 19.174 -10.604 1.00 46.72 165 SER A CA 1
ATOM 1242 C C . SER A 1 165 ? 3.586 18.957 -11.051 1.00 46.72 165 SER A C 1
ATOM 1244 O O . SER A 1 165 ? 4.018 19.565 -12.030 1.00 46.72 165 SER A O 1
ATOM 1246 N N . ASN A 1 166 ? 4.289 18.015 -10.415 1.00 64.31 166 ASN A N 1
ATOM 1247 C CA . ASN A 1 166 ? 5.631 17.608 -10.813 1.00 64.31 166 ASN A CA 1
ATOM 1248 C C . ASN A 1 166 ? 5.590 16.861 -12.162 1.00 64.31 166 ASN A C 1
ATOM 1250 O O . ASN A 1 166 ? 6.336 17.189 -13.080 1.00 64.31 166 ASN A O 1
ATOM 1254 N N . SER A 1 167 ? 4.631 15.949 -12.354 1.00 66.50 167 SER A N 1
ATOM 1255 C CA . SER A 1 167 ? 4.488 15.176 -13.599 1.00 66.50 167 SER A CA 1
ATOM 1256 C C . SER A 1 167 ? 4.201 16.047 -14.828 1.00 66.50 167 SER A C 1
ATOM 1258 O O . SER A 1 167 ? 4.857 15.911 -15.864 1.00 66.50 167 SER A O 1
ATOM 1260 N N . LEU A 1 168 ? 3.260 16.991 -14.713 1.00 69.62 168 LEU A N 1
ATOM 1261 C CA . LEU A 1 168 ? 2.950 17.948 -15.783 1.00 69.62 168 LEU A CA 1
ATOM 1262 C C . LEU A 1 168 ? 4.130 18.884 -16.080 1.00 69.62 168 LEU A C 1
ATOM 1264 O O . LEU A 1 168 ? 4.387 19.212 -17.242 1.00 69.62 168 LEU A O 1
ATOM 1268 N N . PHE A 1 169 ? 4.861 19.299 -15.044 1.00 73.44 169 PHE A N 1
ATOM 1269 C CA . PHE A 1 169 ? 6.045 20.139 -15.183 1.00 73.44 169 PHE A CA 1
ATOM 1270 C C . PHE A 1 169 ? 7.183 19.418 -15.922 1.00 73.44 169 PHE A C 1
ATOM 1272 O O . PHE A 1 169 ? 7.702 19.954 -16.907 1.00 73.44 169 PHE A O 1
ATOM 1279 N N . ARG A 1 170 ? 7.513 18.184 -15.519 1.00 74.56 170 ARG A N 1
ATOM 1280 C CA . ARG A 1 170 ? 8.535 17.335 -16.161 1.00 74.56 170 ARG A CA 1
ATOM 1281 C C . ARG A 1 170 ? 8.203 17.073 -17.628 1.00 74.56 170 ARG A C 1
ATOM 1283 O O . ARG A 1 170 ? 9.012 17.347 -18.515 1.00 74.56 170 ARG A O 1
ATOM 1290 N N . LYS A 1 171 ? 6.953 16.692 -17.917 1.00 78.50 171 LYS A N 1
ATOM 1291 C CA . LYS A 1 171 ? 6.448 16.556 -19.292 1.00 78.50 171 LYS A CA 1
ATOM 1292 C C . LYS A 1 171 ? 6.649 17.839 -20.103 1.00 78.50 171 LYS A C 1
ATOM 1294 O O . LYS A 1 171 ? 7.145 17.788 -21.228 1.00 78.50 171 LYS A O 1
ATOM 1299 N N . LYS A 1 172 ? 6.287 19.004 -19.552 1.00 80.88 172 LYS A N 1
ATOM 1300 C CA . LYS A 1 172 ? 6.454 20.292 -20.246 1.00 80.88 172 LYS A CA 1
ATOM 1301 C C . LYS A 1 172 ? 7.922 20.565 -20.577 1.00 80.88 172 LYS A C 1
ATOM 1303 O O . LYS A 1 172 ? 8.207 21.069 -21.659 1.00 80.88 172 LYS A O 1
ATOM 1308 N N . ARG A 1 173 ? 8.863 20.214 -19.694 1.00 80.31 173 ARG A N 1
ATOM 1309 C CA . ARG A 1 173 ? 10.305 20.336 -19.968 1.00 80.31 173 ARG A CA 1
ATOM 1310 C C . ARG A 1 173 ? 10.763 19.413 -21.095 1.00 80.31 173 ARG A C 1
ATOM 1312 O O . ARG A 1 173 ? 11.481 19.888 -21.972 1.00 80.31 173 ARG A O 1
ATOM 1319 N N . ILE A 1 174 ? 10.320 18.154 -21.103 1.00 80.44 174 ILE A N 1
ATOM 1320 C CA . ILE A 1 174 ? 10.612 17.192 -22.179 1.00 80.44 174 ILE A CA 1
ATOM 1321 C C . ILE A 1 174 ? 10.098 17.726 -23.519 1.00 80.44 174 ILE A C 1
ATOM 1323 O O . ILE A 1 174 ? 10.865 17.837 -24.473 1.00 80.44 174 ILE A O 1
ATOM 1327 N N . LEU A 1 175 ? 8.830 18.142 -23.580 1.00 81.94 175 LEU A N 1
ATOM 1328 C CA . LEU A 1 175 ? 8.230 18.688 -24.801 1.00 81.94 175 LEU A CA 1
ATOM 1329 C C . LEU A 1 175 ? 8.919 19.979 -25.261 1.00 81.94 175 LEU A C 1
ATOM 1331 O O . LEU A 1 175 ? 9.179 20.142 -26.448 1.00 81.94 175 LEU A O 1
ATOM 1335 N N . ASN A 1 176 ? 9.286 20.870 -24.336 1.00 84.25 176 ASN A N 1
ATOM 1336 C CA . ASN A 1 176 ? 10.058 22.071 -24.661 1.00 84.25 176 ASN A CA 1
ATOM 1337 C C . ASN A 1 176 ? 11.457 21.735 -25.193 1.00 84.25 176 ASN A C 1
ATOM 1339 O O . ASN A 1 176 ? 11.976 22.456 -26.040 1.00 84.25 176 ASN A O 1
ATOM 1343 N N . CYS A 1 177 ? 12.091 20.680 -24.679 1.00 79.56 177 CYS A N 1
ATOM 1344 C CA . CYS A 1 177 ? 13.375 20.202 -25.178 1.00 79.56 177 CYS A CA 1
ATOM 1345 C C . CYS A 1 177 ? 13.243 19.705 -26.613 1.00 79.56 177 CYS A C 1
ATOM 1347 O O . CYS A 1 177 ? 13.941 20.198 -27.493 1.00 79.56 177 CYS A O 1
ATOM 1349 N N . LEU A 1 178 ? 12.286 18.810 -26.856 1.00 77.12 178 LEU A N 1
ATOM 1350 C CA . LEU A 1 178 ? 11.987 18.295 -28.188 1.00 77.12 178 LEU A CA 1
ATOM 1351 C C . LEU A 1 178 ? 11.646 19.431 -29.163 1.00 77.12 178 LEU A C 1
ATOM 1353 O O . LEU A 1 178 ? 12.187 19.465 -30.263 1.00 77.12 178 LEU A O 1
ATOM 1357 N N . GLY A 1 179 ? 10.856 20.418 -28.727 1.00 78.69 179 GLY A N 1
ATOM 1358 C CA . GLY A 1 179 ? 10.495 21.605 -29.507 1.00 78.69 179 GLY A CA 1
ATOM 1359 C C . GLY A 1 179 ? 11.674 22.490 -29.928 1.00 78.69 179 GLY A C 1
ATOM 1360 O O . GLY A 1 179 ? 11.599 23.154 -30.956 1.00 78.69 179 GLY A O 1
ATOM 1361 N N . LYS A 1 180 ? 12.797 22.485 -29.193 1.00 80.31 180 LYS A N 1
ATOM 1362 C CA . LYS A 1 180 ? 14.020 23.198 -29.620 1.00 80.31 180 LYS A CA 1
ATOM 1363 C C . LYS A 1 180 ? 14.684 22.559 -30.836 1.00 80.31 180 LYS A C 1
ATOM 1365 O O . LYS A 1 180 ? 15.470 23.227 -31.503 1.00 80.31 180 LYS A O 1
ATOM 1370 N N . HIS A 1 181 ? 14.403 21.283 -31.082 1.00 68.94 181 HIS A N 1
ATOM 1371 C CA . HIS A 1 181 ? 15.055 20.485 -32.114 1.00 68.94 181 HIS A CA 1
ATOM 1372 C C . HIS A 1 181 ? 14.111 20.133 -33.266 1.00 68.94 181 HIS A C 1
ATOM 1374 O O . HIS A 1 181 ? 14.543 20.124 -34.412 1.00 68.94 181 HIS A O 1
ATOM 1380 N N . SER A 1 182 ? 12.822 19.919 -32.992 1.00 71.50 182 SER A N 1
ATOM 1381 C CA . SER A 1 182 ? 11.783 19.786 -34.013 1.00 71.50 182 SER A CA 1
ATOM 1382 C C . SER A 1 182 ? 10.439 20.318 -33.518 1.00 71.50 182 SER A C 1
ATOM 1384 O O . SER A 1 182 ? 9.962 19.951 -32.444 1.00 71.50 182 SER A O 1
ATOM 1386 N N . ASN A 1 183 ? 9.788 21.141 -34.343 1.00 75.00 183 ASN A N 1
ATOM 1387 C CA . ASN A 1 183 ? 8.412 21.601 -34.122 1.00 75.00 183 ASN A CA 1
ATOM 1388 C C . ASN A 1 183 ? 7.359 20.620 -34.675 1.00 75.00 183 ASN A C 1
ATOM 1390 O O . ASN A 1 183 ? 6.162 20.856 -34.517 1.00 75.00 183 ASN A O 1
ATOM 1394 N N . ASN A 1 184 ? 7.783 19.537 -35.334 1.00 77.12 184 ASN A N 1
ATOM 1395 C CA . ASN A 1 184 ? 6.900 18.541 -35.929 1.00 77.12 184 ASN A CA 1
ATOM 1396 C C . ASN A 1 184 ? 6.574 17.440 -34.908 1.00 77.12 184 ASN A C 1
ATOM 1398 O O . ASN A 1 184 ? 7.448 16.678 -34.498 1.00 77.12 184 ASN A O 1
ATOM 1402 N N . SER A 1 185 ? 5.303 17.320 -34.520 1.00 77.25 185 SER A N 1
ATOM 1403 C CA . SER A 1 185 ? 4.852 16.328 -33.535 1.00 77.25 185 SER A CA 1
ATOM 1404 C C . SER A 1 185 ? 5.143 14.881 -33.951 1.00 77.25 185 SER A C 1
ATOM 1406 O O . SER A 1 185 ? 5.428 14.050 -33.089 1.00 77.25 185 SER A O 1
ATOM 1408 N N . HIS A 1 186 ? 5.131 14.570 -35.251 1.00 74.69 186 HIS A N 1
ATOM 1409 C CA . HIS A 1 186 ? 5.463 13.234 -35.746 1.00 74.69 186 HIS A CA 1
ATOM 1410 C C . HIS A 1 186 ? 6.946 12.901 -35.536 1.00 74.69 186 HIS A C 1
ATOM 1412 O O . HIS A 1 186 ? 7.282 11.817 -35.062 1.00 74.69 186 HIS A O 1
ATOM 1418 N N . GLU A 1 187 ? 7.840 13.851 -35.816 1.00 70.25 187 GLU A N 1
ATOM 1419 C CA . GLU A 1 187 ? 9.275 13.689 -35.557 1.00 70.25 187 GLU A CA 1
ATOM 1420 C C . GLU A 1 187 ? 9.552 13.542 -34.060 1.00 70.25 187 GLU A C 1
ATOM 1422 O O . GLU A 1 187 ? 10.308 12.660 -33.662 1.00 70.25 187 GLU A O 1
ATOM 1427 N N . GLN A 1 188 ? 8.879 14.326 -33.210 1.00 75.69 188 GLN A N 1
ATOM 1428 C CA . GLN A 1 188 ? 8.989 14.195 -31.753 1.00 75.69 188 GLN A CA 1
ATOM 1429 C C . GLN A 1 188 ? 8.600 12.791 -31.261 1.00 75.69 188 GLN A C 1
ATOM 1431 O O . GLN A 1 188 ? 9.278 12.231 -30.399 1.00 75.69 188 GLN A O 1
ATOM 1436 N N . VAL A 1 189 ? 7.548 12.192 -31.828 1.00 80.94 189 VAL A N 1
ATOM 1437 C CA . VAL A 1 189 ? 7.155 10.802 -31.540 1.00 80.94 189 VAL A CA 1
ATOM 1438 C C . VAL A 1 189 ? 8.236 9.816 -31.978 1.00 80.94 189 VAL A C 1
ATOM 1440 O O . VAL A 1 189 ? 8.584 8.918 -31.209 1.00 80.94 189 VAL A O 1
ATOM 1443 N N . LEU A 1 190 ? 8.792 9.972 -33.183 1.00 74.62 190 LEU A N 1
ATOM 1444 C CA . LEU A 1 190 ? 9.876 9.112 -33.668 1.00 74.62 190 LEU A CA 1
ATOM 1445 C C . LEU A 1 190 ? 11.110 9.203 -32.761 1.00 74.62 190 LEU A C 1
ATOM 1447 O O . LEU A 1 190 ? 11.690 8.170 -32.423 1.00 74.62 190 LEU A O 1
ATOM 1451 N N . PHE A 1 191 ? 11.451 10.406 -32.291 1.00 72.50 191 PHE A N 1
ATOM 1452 C CA . PHE A 1 191 ? 12.517 10.612 -31.313 1.00 72.50 191 PHE A CA 1
ATOM 1453 C C . PHE A 1 191 ? 12.226 9.925 -29.984 1.00 72.50 191 PHE A C 1
ATOM 1455 O O . PHE A 1 191 ? 13.097 9.235 -29.463 1.00 72.50 191 PHE A O 1
ATOM 1462 N N . LEU A 1 192 ? 11.015 10.063 -29.442 1.00 77.88 192 LEU A N 1
ATOM 1463 C CA . LEU A 1 192 ? 10.627 9.396 -28.198 1.00 77.88 192 LEU A CA 1
ATOM 1464 C C . LEU A 1 192 ? 10.680 7.868 -28.329 1.00 77.88 192 LEU A C 1
ATOM 1466 O O . LEU A 1 192 ? 11.214 7.204 -27.442 1.00 77.88 192 LEU A O 1
ATOM 1470 N N . ARG A 1 193 ? 10.201 7.305 -29.447 1.00 78.81 193 ARG A N 1
ATOM 1471 C CA . ARG A 1 193 ? 10.311 5.866 -29.743 1.00 78.81 193 ARG A CA 1
ATOM 1472 C C . ARG A 1 193 ? 11.766 5.420 -29.828 1.00 78.81 193 ARG A C 1
ATOM 1474 O O . ARG A 1 193 ? 12.138 4.421 -29.216 1.00 78.81 193 ARG A O 1
ATOM 1481 N N . TYR A 1 194 ? 12.600 6.160 -30.560 1.00 69.38 194 TYR A N 1
ATOM 1482 C CA . TYR A 1 194 ? 14.028 5.871 -30.670 1.00 69.38 194 TYR A CA 1
ATOM 1483 C C . TYR A 1 194 ? 14.715 5.938 -29.303 1.00 69.38 194 TYR A C 1
ATOM 1485 O O . TYR A 1 194 ? 15.468 5.035 -28.937 1.00 69.38 194 TYR A O 1
ATOM 1493 N N . PHE A 1 195 ? 14.427 6.983 -28.530 1.00 71.75 195 PHE A N 1
ATOM 1494 C CA . PHE A 1 195 ? 14.974 7.174 -27.198 1.00 71.75 195 PHE A CA 1
ATOM 1495 C C . PHE A 1 195 ? 14.581 6.011 -26.292 1.00 71.75 195 PHE A C 1
ATOM 1497 O O . PHE A 1 195 ? 15.461 5.364 -25.745 1.00 71.75 195 PHE A O 1
ATOM 1504 N N . LEU A 1 196 ? 13.296 5.667 -26.197 1.00 73.62 196 LEU A N 1
ATOM 1505 C CA . LEU A 1 196 ? 12.816 4.585 -25.333 1.00 73.62 196 LEU A CA 1
ATOM 1506 C C . LEU A 1 196 ? 13.257 3.193 -25.793 1.00 73.62 196 LEU A C 1
ATOM 1508 O O . LEU A 1 196 ? 13.453 2.314 -24.960 1.00 73.62 196 LEU A O 1
ATOM 1512 N N . LYS A 1 197 ? 13.488 2.988 -27.095 1.00 68.88 197 LYS A N 1
ATOM 1513 C CA . LYS A 1 197 ? 14.105 1.757 -27.610 1.00 68.88 197 LYS A CA 1
ATOM 1514 C C . LYS A 1 197 ? 15.518 1.553 -27.056 1.00 68.88 197 LYS A C 1
ATOM 1516 O O . LYS A 1 197 ? 15.921 0.416 -26.820 1.00 68.88 197 LYS A O 1
ATOM 1521 N N . ASN A 1 198 ? 16.267 2.637 -26.866 1.00 57.62 198 ASN A N 1
ATOM 1522 C CA . ASN A 1 198 ? 17.630 2.593 -26.338 1.00 57.62 198 ASN A CA 1
ATOM 1523 C C . ASN A 1 198 ? 17.674 2.782 -24.812 1.00 57.62 198 ASN A C 1
ATOM 1525 O O . ASN A 1 198 ? 18.568 2.255 -24.159 1.00 57.62 198 ASN A O 1
ATOM 1529 N N . TYR A 1 199 ? 16.697 3.484 -24.240 1.00 62.88 199 TYR A N 1
ATOM 1530 C CA . TYR A 1 199 ? 16.673 3.947 -22.854 1.00 62.88 199 TYR A CA 1
ATOM 1531 C C . TYR A 1 199 ? 15.287 3.743 -22.211 1.00 62.88 199 TYR A C 1
ATOM 1533 O O . TYR A 1 199 ? 14.572 4.706 -21.924 1.00 62.88 199 TYR A O 1
ATOM 1541 N N . PRO A 1 200 ? 14.879 2.485 -21.968 1.00 67.44 200 PRO A N 1
ATOM 1542 C CA . PRO A 1 200 ? 13.513 2.146 -21.564 1.00 67.44 200 PRO A CA 1
ATOM 1543 C C . PRO A 1 200 ? 13.212 2.391 -20.077 1.00 67.44 200 PRO A C 1
ATOM 1545 O O . PRO A 1 200 ? 12.164 1.977 -19.607 1.00 67.44 200 PRO A O 1
ATOM 1548 N N . PHE A 1 201 ? 14.116 3.001 -19.304 1.00 69.19 201 PHE A N 1
ATOM 1549 C CA . PHE A 1 201 ? 13.969 3.129 -17.843 1.00 69.19 201 PHE A CA 1
ATOM 1550 C C . PHE A 1 201 ? 13.432 4.484 -17.382 1.00 69.19 201 PHE A C 1
ATOM 1552 O O . PHE A 1 201 ? 13.360 4.760 -16.188 1.00 69.19 201 PHE A O 1
ATOM 1559 N N . PHE A 1 202 ? 13.054 5.343 -18.325 1.00 74.69 202 PHE A N 1
ATOM 1560 C CA . PHE A 1 202 ? 12.650 6.708 -18.034 1.00 74.69 202 PHE A CA 1
ATOM 1561 C C . PHE A 1 202 ? 11.125 6.844 -18.000 1.00 74.69 202 PHE A C 1
ATOM 1563 O O . PHE A 1 202 ? 10.487 7.031 -19.038 1.00 74.69 202 PHE A O 1
ATOM 1570 N N . GLU A 1 203 ? 10.552 6.788 -16.791 1.00 80.62 203 GLU A N 1
ATOM 1571 C CA . GLU A 1 203 ? 9.101 6.850 -16.527 1.00 80.62 203 GLU A CA 1
ATOM 1572 C C . GLU A 1 203 ? 8.409 7.964 -17.331 1.00 80.62 203 GLU A C 1
ATOM 1574 O O . GLU A 1 203 ? 7.483 7.708 -18.098 1.00 80.62 203 GLU A O 1
ATOM 1579 N N . PHE A 1 204 ? 8.896 9.204 -17.234 1.00 83.69 204 PHE A N 1
ATOM 1580 C CA . PHE A 1 204 ? 8.258 10.355 -17.885 1.00 83.69 204 PHE A CA 1
ATOM 1581 C C . PHE A 1 204 ? 8.346 10.333 -19.410 1.00 83.69 204 PHE A C 1
ATOM 1583 O O . PHE A 1 204 ? 7.485 10.907 -20.080 1.00 83.69 204 PHE A O 1
ATOM 1590 N N . MET A 1 205 ? 9.336 9.645 -19.978 1.00 83.88 205 MET A N 1
ATOM 1591 C CA . MET A 1 205 ? 9.433 9.461 -21.426 1.00 83.88 205 MET A CA 1
ATOM 1592 C C . MET A 1 205 ? 8.360 8.478 -21.898 1.00 83.88 205 MET A C 1
ATOM 1594 O O . MET A 1 205 ? 7.673 8.751 -22.883 1.00 83.88 205 MET A O 1
ATOM 1598 N N . HIS A 1 206 ? 8.137 7.398 -21.142 1.00 89.31 206 HIS A N 1
ATOM 1599 C CA . HIS A 1 206 ? 7.024 6.475 -21.362 1.00 89.31 206 HIS A CA 1
ATOM 1600 C C . HIS A 1 206 ? 5.661 7.167 -21.236 1.00 89.31 206 HIS A C 1
ATOM 1602 O O . HIS A 1 206 ? 4.811 6.986 -22.105 1.00 89.31 206 HIS A O 1
ATOM 1608 N N . ILE A 1 207 ? 5.463 7.999 -20.207 1.00 91.19 207 ILE A N 1
ATOM 1609 C CA . ILE A 1 207 ? 4.232 8.788 -20.027 1.00 91.19 207 ILE A CA 1
ATOM 1610 C C . ILE A 1 207 ? 4.008 9.722 -21.222 1.00 91.19 207 ILE A C 1
ATOM 1612 O O . ILE A 1 207 ? 2.915 9.754 -21.788 1.00 91.19 207 ILE A O 1
ATOM 1616 N N . THR A 1 208 ? 5.047 10.460 -21.628 1.00 90.69 208 THR A N 1
ATOM 1617 C CA . THR A 1 208 ? 4.963 11.448 -22.714 1.00 90.69 208 THR A CA 1
ATOM 1618 C C . THR A 1 208 ? 4.635 10.783 -24.050 1.00 90.69 208 THR A C 1
ATOM 1620 O O . THR A 1 208 ? 3.732 11.242 -24.752 1.00 90.69 208 THR A O 1
ATOM 1623 N N . LEU A 1 209 ? 5.316 9.682 -24.392 1.00 91.38 209 LEU A N 1
ATOM 1624 C CA . LEU A 1 209 ? 5.012 8.927 -25.609 1.00 91.38 209 LEU A CA 1
ATOM 1625 C C . LEU A 1 209 ? 3.622 8.291 -25.535 1.00 91.38 209 LEU A C 1
ATOM 1627 O O . LEU A 1 209 ? 2.842 8.418 -26.474 1.00 91.38 209 LEU A O 1
ATOM 1631 N N . GLY A 1 210 ? 3.290 7.650 -24.413 1.00 94.19 210 GLY A N 1
ATOM 1632 C CA . GLY A 1 210 ? 2.008 6.978 -24.239 1.00 94.19 210 GLY A CA 1
ATOM 1633 C C . GLY A 1 210 ? 0.822 7.928 -24.393 1.00 94.19 210 GLY A C 1
ATOM 1634 O O . GLY A 1 210 ? -0.155 7.604 -25.061 1.00 94.19 210 GLY A O 1
ATOM 1635 N N . GLU A 1 211 ? 0.913 9.144 -23.858 1.00 94.25 211 GLU A N 1
ATOM 1636 C CA . GLU A 1 211 ? -0.120 10.156 -24.059 1.00 94.25 211 GLU A CA 1
ATOM 1637 C C . GLU A 1 211 ? -0.194 10.662 -25.504 1.00 94.25 211 GLU A C 1
ATOM 1639 O O . GLU A 1 211 ? -1.297 10.861 -26.016 1.00 94.25 211 GLU A O 1
ATOM 1644 N N . ALA A 1 212 ? 0.948 10.860 -26.170 1.00 91.69 212 ALA A N 1
ATOM 1645 C CA . ALA A 1 212 ? 0.969 11.246 -27.578 1.00 91.69 212 ALA A CA 1
ATOM 1646 C C . ALA A 1 212 ? 0.253 10.194 -28.444 1.00 91.69 212 ALA A C 1
ATOM 1648 O O . ALA A 1 212 ? -0.617 10.549 -29.238 1.00 91.69 212 ALA A O 1
ATOM 1649 N N . MET A 1 213 ? 0.541 8.907 -28.220 1.00 93.56 213 MET A N 1
ATOM 1650 C CA . MET A 1 213 ? -0.105 7.789 -28.924 1.00 93.56 213 MET A CA 1
ATOM 1651 C C . MET A 1 213 ? -1.592 7.673 -28.579 1.00 93.56 213 MET A C 1
ATOM 1653 O O . MET A 1 213 ? -2.433 7.435 -29.443 1.00 93.56 213 MET A O 1
ATOM 1657 N N . LEU A 1 214 ? -1.958 7.950 -27.327 1.00 91.56 214 LEU A N 1
ATOM 1658 C CA . LEU A 1 214 ? -3.356 7.975 -26.915 1.00 91.56 214 LEU A CA 1
ATOM 1659 C C . LEU A 1 214 ? -4.148 9.108 -27.588 1.00 91.56 214 LEU A C 1
ATOM 1661 O O . LEU A 1 214 ? -5.352 8.961 -27.833 1.00 91.56 214 LEU A O 1
ATOM 1665 N N . ASN A 1 215 ? -3.501 10.245 -27.849 1.00 90.44 215 ASN A N 1
ATOM 1666 C CA . ASN A 1 215 ? -4.110 11.407 -28.489 1.00 90.44 215 ASN A CA 1
ATOM 1667 C C . ASN A 1 215 ? -4.243 11.249 -30.012 1.00 90.44 215 ASN A C 1
ATOM 1669 O O . ASN A 1 215 ? -5.183 11.816 -30.562 1.00 90.44 215 ASN A O 1
ATOM 1673 N N . ASP A 1 216 ? -3.391 10.443 -30.658 1.00 86.50 216 ASP A N 1
ATOM 1674 C CA . ASP A 1 216 ? -3.518 10.068 -32.079 1.00 86.50 216 ASP A CA 1
ATOM 1675 C C . ASP A 1 216 ? -4.864 9.378 -32.375 1.00 86.50 216 ASP A C 1
ATOM 1677 O O . ASP A 1 216 ? -5.495 9.600 -33.404 1.00 86.50 216 ASP A O 1
ATOM 1681 N N . GLY A 1 217 ? -5.376 8.606 -31.410 1.00 80.12 217 GLY A N 1
ATOM 1682 C CA . GLY A 1 217 ? -6.744 8.084 -31.437 1.00 80.12 217 GLY A CA 1
ATOM 1683 C C . GLY A 1 217 ? -6.972 6.879 -32.352 1.00 80.12 217 GLY A C 1
ATOM 1684 O O . GLY A 1 217 ? -8.095 6.376 -32.383 1.00 80.12 217 GLY A O 1
ATOM 1685 N N . THR A 1 218 ? -5.931 6.392 -33.027 1.00 89.56 218 THR A N 1
ATOM 1686 C CA . THR A 1 218 ? -5.925 5.126 -33.773 1.00 89.56 218 THR A CA 1
ATOM 1687 C C . THR A 1 218 ? -5.954 3.917 -32.832 1.00 89.56 218 THR A C 1
ATOM 1689 O O . THR A 1 218 ? -5.606 4.015 -31.652 1.00 89.56 218 THR A O 1
ATOM 1692 N N . ALA A 1 219 ? -6.384 2.759 -33.341 1.00 87.44 219 ALA A N 1
ATOM 1693 C CA . ALA A 1 219 ? -6.368 1.520 -32.564 1.00 87.44 219 ALA A CA 1
ATOM 1694 C C . ALA A 1 219 ? -4.927 1.100 -32.229 1.00 87.44 219 ALA A C 1
ATOM 1696 O O . ALA A 1 219 ? -4.644 0.786 -31.072 1.00 87.44 219 ALA A O 1
ATOM 1697 N N . GLU A 1 220 ? -4.006 1.191 -33.199 1.00 88.62 220 GLU A N 1
ATOM 1698 C CA . GLU A 1 220 ? -2.585 0.915 -32.967 1.00 88.62 220 GLU A CA 1
ATOM 1699 C C . GLU A 1 220 ? -1.973 1.891 -31.952 1.00 88.62 220 GLU A C 1
ATOM 1701 O O . GLU A 1 220 ? -1.240 1.470 -31.057 1.00 88.62 220 GLU A O 1
ATOM 1706 N N . GLY A 1 221 ? -2.322 3.181 -32.028 1.00 91.38 221 GLY A N 1
ATOM 1707 C CA . GLY A 1 221 ? -1.872 4.188 -31.067 1.00 91.38 221 GLY A CA 1
ATOM 1708 C C . GLY A 1 221 ? -2.361 3.911 -29.643 1.00 91.38 221 GLY A C 1
ATOM 1709 O O . GLY A 1 221 ? -1.616 4.092 -28.682 1.00 91.38 221 GLY A O 1
ATOM 1710 N N . VAL A 1 222 ? -3.586 3.406 -29.469 1.00 90.88 222 VAL A N 1
ATOM 1711 C CA . VAL A 1 222 ? -4.088 2.999 -28.143 1.00 90.88 222 VAL A CA 1
ATOM 1712 C C . VAL A 1 222 ? -3.317 1.794 -27.594 1.00 90.88 222 VAL A C 1
ATOM 1714 O O . VAL A 1 222 ? -3.017 1.766 -26.398 1.00 90.88 222 VAL A O 1
ATOM 1717 N N . ASP A 1 223 ? -2.973 0.819 -28.433 1.00 89.06 223 ASP A N 1
ATOM 1718 C CA . ASP A 1 223 ? -2.192 -0.349 -28.014 1.00 89.06 223 ASP A CA 1
ATOM 1719 C C . ASP A 1 223 ? -0.761 0.024 -27.616 1.00 89.06 223 ASP A C 1
ATOM 1721 O O . ASP A 1 223 ? -0.272 -0.409 -26.568 1.00 89.06 223 ASP A O 1
ATOM 1725 N N . GLU A 1 224 ? -0.114 0.894 -28.390 1.00 91.62 224 GLU A N 1
ATOM 1726 C CA . GLU A 1 224 ? 1.202 1.428 -28.048 1.00 91.62 224 GLU A CA 1
ATOM 1727 C C . GLU A 1 224 ? 1.153 2.293 -26.780 1.00 91.62 224 GLU A C 1
ATOM 1729 O O . GLU A 1 224 ? 2.019 2.177 -25.908 1.00 91.62 224 GLU A O 1
ATOM 1734 N N . ALA A 1 225 ? 0.108 3.112 -26.618 1.00 93.44 225 ALA A N 1
ATOM 1735 C CA . ALA A 1 225 ? -0.100 3.889 -25.403 1.00 93.44 225 ALA A CA 1
ATOM 1736 C C . ALA A 1 225 ? -0.183 2.989 -24.168 1.00 93.44 225 ALA A C 1
ATOM 1738 O O . ALA A 1 225 ? 0.505 3.242 -23.180 1.00 93.44 225 ALA A O 1
ATOM 1739 N N . LEU A 1 226 ? -0.982 1.920 -24.227 1.00 89.81 226 LEU A N 1
ATOM 1740 C CA . LEU A 1 226 ? -1.088 0.950 -23.138 1.00 89.81 226 LEU A CA 1
ATOM 1741 C C . LEU A 1 226 ? 0.266 0.316 -22.818 1.00 89.81 226 LEU A C 1
ATOM 1743 O O . LEU A 1 226 ? 0.634 0.256 -21.649 1.00 89.81 226 LEU A O 1
ATOM 1747 N N . PHE A 1 227 ? 1.028 -0.093 -23.834 1.00 88.75 227 PHE A N 1
ATOM 1748 C CA . PHE A 1 227 ? 2.358 -0.665 -23.634 1.00 88.75 227 PHE A CA 1
ATOM 1749 C C . PHE A 1 227 ? 3.281 0.280 -22.851 1.00 88.75 227 PHE A C 1
ATOM 1751 O O . PHE A 1 227 ? 3.852 -0.112 -21.832 1.00 88.75 227 PHE A O 1
ATOM 1758 N N . HIS A 1 228 ? 3.402 1.540 -23.279 1.00 91.19 228 HIS A N 1
ATOM 1759 C CA . HIS A 1 228 ? 4.286 2.487 -22.601 1.00 91.19 228 HIS A CA 1
ATOM 1760 C C . HIS A 1 228 ? 3.771 2.891 -21.215 1.00 91.19 228 HIS A C 1
ATOM 1762 O O . HIS A 1 228 ? 4.566 2.987 -20.281 1.00 91.19 228 HIS A O 1
ATOM 1768 N N . LEU A 1 229 ? 2.463 3.089 -21.051 1.00 91.94 229 LEU A N 1
ATOM 1769 C CA . LEU A 1 229 ? 1.881 3.503 -19.775 1.00 91.94 229 LEU A CA 1
ATOM 1770 C C . LEU A 1 229 ? 1.917 2.394 -18.711 1.00 91.94 229 LEU A C 1
ATOM 1772 O O . LEU A 1 229 ? 2.100 2.701 -17.537 1.00 91.94 229 LEU A O 1
ATOM 1776 N N . GLU A 1 230 ? 1.803 1.118 -19.091 1.00 88.06 230 GLU A N 1
ATOM 1777 C CA . GLU A 1 230 ? 2.007 -0.017 -18.174 1.00 88.06 230 GLU A CA 1
ATOM 1778 C C . GLU A 1 230 ? 3.458 -0.097 -17.688 1.00 88.06 230 GLU A C 1
ATOM 1780 O O . GLU A 1 230 ? 3.712 -0.386 -16.518 1.00 88.06 230 GLU A O 1
ATOM 1785 N N . ILE A 1 231 ? 4.421 0.213 -18.564 1.00 84.50 231 ILE A N 1
ATOM 1786 C CA . ILE A 1 231 ? 5.832 0.303 -18.178 1.00 84.50 231 ILE A CA 1
ATOM 1787 C C . ILE A 1 231 ? 6.026 1.433 -17.166 1.00 84.50 231 ILE A C 1
ATOM 1789 O O . ILE A 1 231 ? 6.571 1.180 -16.092 1.00 84.50 231 ILE A O 1
ATOM 1793 N N . ALA A 1 232 ? 5.523 2.638 -17.452 1.00 86.94 232 ALA A N 1
ATOM 1794 C CA . ALA A 1 232 ? 5.585 3.754 -16.508 1.00 86.94 232 ALA A CA 1
ATOM 1795 C C . ALA A 1 232 ? 4.927 3.402 -15.162 1.00 86.94 232 ALA A C 1
ATOM 1797 O O . ALA A 1 232 ? 5.506 3.628 -14.104 1.00 86.94 232 ALA A O 1
ATOM 1798 N N . TYR A 1 233 ? 3.756 2.764 -15.195 1.00 87.00 233 TYR A N 1
ATOM 1799 C CA . TYR A 1 233 ? 3.057 2.312 -13.995 1.00 87.00 233 TYR A CA 1
ATOM 1800 C C . TYR A 1 233 ? 3.876 1.301 -13.179 1.00 87.00 233 TYR A C 1
ATOM 1802 O O . TYR A 1 233 ? 3.889 1.370 -11.955 1.00 87.00 233 TYR A O 1
ATOM 1810 N N . SER A 1 234 ? 4.597 0.385 -13.832 1.00 81.12 234 SER A N 1
ATOM 1811 C CA . SER A 1 234 ? 5.469 -0.574 -13.137 1.00 81.12 234 SER A CA 1
ATOM 1812 C C . SER A 1 234 ? 6.690 0.066 -12.465 1.00 81.12 234 SER A C 1
ATOM 1814 O O . SER A 1 234 ? 7.232 -0.503 -11.517 1.00 81.12 234 SER A O 1
ATOM 1816 N N . MET A 1 235 ? 7.111 1.243 -12.942 1.00 79.12 235 MET A N 1
ATOM 1817 C CA . MET A 1 235 ? 8.179 2.038 -12.331 1.00 79.12 235 MET A CA 1
ATOM 1818 C C . MET A 1 235 ? 7.667 2.812 -11.120 1.00 79.12 235 MET A C 1
ATOM 1820 O O . MET A 1 235 ? 8.338 2.840 -10.093 1.00 79.12 235 MET A O 1
ATOM 1824 N N . ASN A 1 236 ? 6.474 3.400 -11.231 1.00 82.25 236 ASN A N 1
ATOM 1825 C CA . ASN A 1 236 ? 5.856 4.182 -10.171 1.00 82.25 236 ASN A CA 1
ATOM 1826 C C . ASN A 1 236 ? 4.329 3.996 -10.154 1.00 82.25 236 ASN A C 1
ATOM 1828 O O . ASN A 1 236 ? 3.582 4.647 -10.888 1.00 82.25 236 ASN A O 1
ATOM 1832 N N . GLN A 1 237 ? 3.855 3.128 -9.258 1.00 86.00 237 GLN A N 1
ATOM 1833 C CA . GLN A 1 237 ? 2.424 2.844 -9.095 1.00 86.00 237 GLN A CA 1
ATOM 1834 C C . GLN A 1 237 ? 1.666 3.919 -8.303 1.00 86.00 237 GLN A C 1
ATOM 1836 O O . GLN A 1 237 ? 0.465 3.764 -8.078 1.00 86.00 237 GLN A O 1
ATOM 1841 N N . LEU A 1 238 ? 2.344 4.968 -7.832 1.00 86.06 238 LEU A N 1
ATOM 1842 C CA . LEU A 1 238 ? 1.718 6.079 -7.114 1.00 86.06 238 LEU A CA 1
ATOM 1843 C C . LEU A 1 238 ? 1.338 7.221 -8.071 1.00 86.06 238 LEU A C 1
ATOM 1845 O O . LEU A 1 238 ? 0.391 7.951 -7.802 1.00 86.06 238 LEU A O 1
ATOM 1849 N N . ASN A 1 239 ? 1.942 7.294 -9.260 1.00 86.44 239 ASN A N 1
ATOM 1850 C CA . ASN A 1 239 ? 1.688 8.370 -10.214 1.00 86.44 239 ASN A CA 1
ATOM 1851 C C . ASN A 1 239 ? 0.220 8.408 -10.712 1.00 86.44 239 ASN A C 1
ATOM 1853 O O . ASN A 1 239 ? -0.204 7.639 -11.586 1.00 86.44 239 ASN A O 1
ATOM 1857 N N . LEU A 1 240 ? -0.573 9.348 -10.182 1.00 88.50 240 LEU A N 1
ATOM 1858 C CA . LEU A 1 240 ? -1.987 9.513 -10.541 1.00 88.50 240 LEU A CA 1
ATOM 1859 C C . LEU A 1 240 ? -2.195 9.984 -11.985 1.00 88.50 240 LEU A C 1
ATOM 1861 O O . LEU A 1 240 ? -3.213 9.642 -12.598 1.00 88.50 240 LEU A O 1
ATOM 1865 N N . TYR A 1 241 ? -1.235 10.705 -12.562 1.00 88.38 241 TYR A N 1
ATOM 1866 C CA . TYR A 1 241 ? -1.291 11.099 -13.965 1.00 88.38 241 TYR A CA 1
ATOM 1867 C C . TYR A 1 241 ? -1.192 9.878 -14.887 1.00 88.38 241 TYR A C 1
ATOM 1869 O O . TYR A 1 241 ? -2.027 9.714 -15.782 1.00 88.38 241 TYR A O 1
ATOM 1877 N N . THR A 1 242 ? -0.269 8.954 -14.600 1.00 90.38 242 THR A N 1
ATOM 1878 C CA . THR A 1 242 ? -0.189 7.654 -15.287 1.00 90.38 242 THR A CA 1
ATOM 1879 C C . THR A 1 242 ? -1.496 6.873 -15.143 1.00 90.38 242 THR A C 1
ATOM 1881 O O . THR A 1 242 ? -2.009 6.343 -16.131 1.00 90.38 242 THR A O 1
ATOM 1884 N N . HIS A 1 243 ? -2.104 6.858 -13.949 1.00 89.12 243 HIS A N 1
ATOM 1885 C CA . HIS A 1 243 ? -3.408 6.214 -13.746 1.00 89.12 243 HIS A CA 1
ATOM 1886 C C . HIS A 1 243 ? -4.518 6.812 -14.613 1.00 89.12 243 HIS A C 1
ATOM 1888 O O . HIS A 1 243 ? -5.337 6.069 -15.155 1.00 89.12 243 HIS A O 1
ATOM 1894 N N . SER A 1 244 ? -4.557 8.139 -14.739 1.00 87.81 244 SER A N 1
ATOM 1895 C CA . SER A 1 244 ? -5.541 8.849 -15.560 1.00 87.81 244 SER A CA 1
ATOM 1896 C C . SER A 1 244 ? -5.402 8.492 -17.043 1.00 87.81 244 SER A C 1
ATOM 1898 O O . SER A 1 244 ? -6.394 8.200 -17.718 1.00 87.81 244 SER A O 1
ATOM 1900 N N . LEU A 1 245 ? -4.168 8.440 -17.551 1.00 90.75 245 LEU A N 1
ATOM 1901 C CA . LEU A 1 245 ? -3.891 8.051 -18.934 1.00 90.75 245 LEU A CA 1
ATOM 1902 C C . LEU A 1 245 ? -4.236 6.581 -19.202 1.00 90.75 245 LEU A C 1
ATOM 1904 O O . LEU A 1 245 ? -4.865 6.286 -20.218 1.00 90.75 245 LEU A O 1
ATOM 1908 N N . LEU A 1 246 ? -3.905 5.676 -18.279 1.00 89.94 246 LEU A N 1
ATOM 1909 C CA . LEU A 1 246 ? -4.285 4.264 -18.363 1.00 89.94 246 LEU A CA 1
ATOM 1910 C C . LEU A 1 246 ? -5.810 4.078 -18.347 1.00 89.94 246 LEU A C 1
ATOM 1912 O O . LEU A 1 246 ? -6.333 3.360 -19.193 1.00 89.94 246 LEU A O 1
ATOM 1916 N N . ASP A 1 247 ? -6.546 4.755 -17.455 1.00 85.94 247 ASP A N 1
ATOM 1917 C CA . ASP A 1 247 ? -8.022 4.713 -17.438 1.00 85.94 247 ASP A CA 1
ATOM 1918 C C . ASP A 1 247 ? -8.604 5.171 -18.787 1.00 85.94 247 ASP A C 1
ATOM 1920 O O . ASP A 1 247 ? -9.464 4.500 -19.362 1.00 85.94 247 ASP A O 1
ATOM 1924 N N . ARG A 1 248 ? -8.082 6.268 -19.357 1.00 87.12 248 ARG A N 1
ATOM 1925 C CA . ARG A 1 248 ? -8.466 6.736 -20.700 1.00 87.12 248 ARG A CA 1
ATOM 1926 C C . ARG A 1 248 ? -8.157 5.698 -21.784 1.00 87.12 248 ARG A C 1
ATOM 1928 O O . ARG A 1 248 ? -9.005 5.457 -22.644 1.00 87.12 248 ARG A O 1
ATOM 1935 N N . ALA A 1 249 ? -6.972 5.092 -21.754 1.00 88.69 249 ALA A N 1
ATOM 1936 C CA . ALA A 1 249 ? -6.540 4.102 -22.737 1.00 88.69 249 ALA A CA 1
ATOM 1937 C C . ALA A 1 249 ? -7.398 2.828 -22.685 1.00 88.69 249 ALA A C 1
ATOM 1939 O O . ALA A 1 249 ? -7.904 2.379 -23.716 1.00 88.69 249 ALA A O 1
ATOM 1940 N N . TYR A 1 250 ? -7.670 2.302 -21.488 1.00 84.19 250 TYR A N 1
ATOM 1941 C CA . TYR A 1 250 ? -8.562 1.156 -21.316 1.00 84.19 250 TYR A CA 1
ATOM 1942 C C . TYR A 1 250 ? -9.981 1.446 -21.816 1.00 84.19 250 TYR A C 1
ATOM 1944 O O . TYR A 1 250 ? -10.557 0.623 -22.528 1.00 84.19 250 TYR A O 1
ATOM 1952 N N . ARG A 1 251 ? -10.536 2.630 -21.515 1.00 80.38 251 ARG A N 1
ATOM 1953 C CA . ARG A 1 251 ? -11.861 3.038 -22.016 1.00 80.38 251 ARG A CA 1
ATOM 1954 C C . ARG A 1 251 ? -11.908 3.096 -23.542 1.00 80.38 251 ARG A C 1
ATOM 1956 O O . ARG A 1 251 ? -12.875 2.611 -24.125 1.00 80.38 251 ARG A O 1
ATOM 1963 N N . LYS A 1 252 ? -10.872 3.643 -24.193 1.00 84.62 252 LYS A N 1
ATOM 1964 C CA . LYS A 1 252 ? -10.787 3.702 -25.665 1.00 84.62 252 LYS A CA 1
ATOM 1965 C C . LYS A 1 252 ? -10.725 2.319 -26.308 1.00 84.62 252 LYS A C 1
ATOM 1967 O O . LYS A 1 252 ? -11.389 2.098 -27.313 1.00 84.62 252 LYS A O 1
ATOM 1972 N N . LYS A 1 253 ? -10.007 1.373 -25.697 1.00 77.94 253 LYS A N 1
ATOM 1973 C CA . LYS A 1 253 ? -9.919 -0.018 -26.171 1.00 77.94 253 LYS A CA 1
ATOM 1974 C C . LYS A 1 253 ? -11.225 -0.813 -25.974 1.00 77.94 253 LYS A C 1
ATOM 1976 O O . LYS A 1 253 ? -11.258 -2.008 -26.241 1.00 77.94 253 LYS A O 1
ATOM 1981 N N . GLN A 1 254 ? -12.294 -0.181 -25.465 1.00 64.88 254 GLN A N 1
ATOM 1982 C CA . GLN A 1 254 ? -13.489 -0.861 -24.944 1.00 64.88 254 GLN A CA 1
ATOM 1983 C C . GLN A 1 254 ? -13.108 -1.981 -23.956 1.00 64.88 254 GLN A C 1
ATOM 1985 O O . GLN A 1 254 ? -13.805 -2.988 -23.820 1.00 64.88 254 GLN A O 1
ATOM 1990 N N . ASN A 1 255 ? -11.969 -1.814 -23.273 1.00 58.12 255 ASN A N 1
ATOM 1991 C CA . ASN A 1 255 ? -11.418 -2.810 -22.378 1.00 58.12 255 ASN A CA 1
ATOM 1992 C C . ASN A 1 255 ? -12.293 -2.844 -21.105 1.00 58.12 255 ASN A C 1
ATOM 1994 O O . ASN A 1 255 ? -12.561 -1.785 -20.524 1.00 58.12 255 ASN A O 1
ATOM 1998 N N . PRO A 1 256 ? -12.777 -4.022 -20.659 1.00 51.31 256 PRO A N 1
ATOM 1999 C CA . PRO A 1 256 ? -13.734 -4.150 -19.553 1.00 51.31 256 PRO A CA 1
ATOM 2000 C C . PRO A 1 256 ? -13.283 -3.601 -18.192 1.00 51.31 256 PRO A C 1
ATOM 2002 O O . PRO A 1 256 ? -14.090 -3.587 -17.261 1.00 51.31 256 PRO A O 1
ATOM 2005 N N . THR A 1 257 ? -12.029 -3.164 -18.065 1.00 54.44 257 THR A N 1
ATOM 2006 C CA . THR A 1 257 ? -11.440 -2.542 -16.871 1.00 54.44 257 THR A CA 1
ATOM 2007 C C . THR A 1 257 ? -11.882 -1.091 -16.642 1.00 54.44 257 THR A C 1
ATOM 2009 O O . THR A 1 257 ? -11.495 -0.506 -15.629 1.00 54.44 257 THR A O 1
ATOM 2012 N N . ALA A 1 258 ? -12.688 -0.515 -17.548 1.00 54.56 258 ALA A N 1
ATOM 2013 C CA . ALA A 1 258 ? -13.169 0.863 -17.467 1.00 54.56 258 ALA A CA 1
ATOM 2014 C C . ALA A 1 258 ? -13.791 1.180 -16.097 1.00 54.56 258 ALA A C 1
ATOM 2016 O O . ALA A 1 258 ? -14.785 0.583 -15.667 1.00 54.56 258 ALA A O 1
ATOM 2017 N N . VAL A 1 259 ? -13.171 2.144 -15.422 1.00 63.81 259 VAL A N 1
ATOM 2018 C CA . VAL A 1 259 ? -13.574 2.640 -14.111 1.00 63.81 259 VAL A CA 1
ATOM 2019 C C . VAL A 1 259 ? -14.921 3.371 -14.227 1.00 63.81 259 VAL A C 1
ATOM 2021 O O . VAL A 1 259 ? -15.315 3.788 -15.319 1.00 63.81 259 VAL A O 1
ATOM 2024 N N . ILE A 1 260 ? -15.652 3.518 -13.114 1.00 71.62 260 ILE A N 1
ATOM 2025 C CA . ILE A 1 260 ? -16.862 4.356 -13.019 1.00 71.62 260 ILE A CA 1
ATOM 2026 C C . ILE A 1 260 ? -16.685 5.666 -13.814 1.00 71.62 260 ILE A C 1
ATOM 2028 O O . ILE A 1 260 ? -15.613 6.283 -13.801 1.00 71.62 260 ILE A O 1
ATOM 2032 N N . SER A 1 261 ? -17.707 6.060 -14.582 1.00 77.50 261 SER A N 1
ATOM 2033 C CA . SER A 1 261 ? -17.621 7.277 -15.395 1.00 77.50 261 SER A CA 1
ATOM 2034 C C . SER A 1 261 ? -17.480 8.515 -14.511 1.00 77.50 261 SER A C 1
ATOM 2036 O O . SER A 1 261 ? -17.909 8.500 -13.358 1.00 77.50 261 SER A O 1
ATOM 2038 N N . ASP A 1 262 ? -16.916 9.599 -15.050 1.00 79.56 262 ASP A N 1
ATOM 2039 C CA . ASP A 1 262 ? -16.790 10.864 -14.310 1.00 79.56 262 ASP A CA 1
ATOM 2040 C C . ASP A 1 262 ? -18.153 11.347 -13.812 1.00 79.56 262 ASP A C 1
ATOM 2042 O O . ASP A 1 262 ? -18.307 11.708 -12.651 1.00 79.56 262 ASP A O 1
ATOM 2046 N N . PHE A 1 263 ? -19.167 11.255 -14.673 1.00 83.62 263 PHE A N 1
ATOM 2047 C CA . PHE A 1 263 ? -20.543 11.612 -14.344 1.00 83.62 263 PHE A CA 1
ATOM 2048 C C . PHE A 1 263 ? -21.119 10.783 -13.190 1.00 83.62 263 PHE A C 1
ATOM 2050 O O . PHE A 1 263 ? -21.816 11.313 -12.326 1.00 83.62 263 PHE A O 1
ATOM 2057 N N . GLU A 1 264 ? -20.833 9.481 -13.154 1.00 85.31 264 GLU A N 1
ATOM 2058 C CA . GLU A 1 264 ? -21.298 8.626 -12.065 1.00 85.31 264 GLU A CA 1
ATOM 2059 C C . GLU A 1 264 ? -20.516 8.879 -10.779 1.00 85.31 264 GLU A C 1
ATOM 2061 O O . GLU A 1 264 ? -21.119 8.952 -9.710 1.00 85.31 264 GLU A O 1
ATOM 2066 N N . LEU A 1 265 ? -19.200 9.081 -10.872 1.00 87.81 265 LEU A N 1
ATOM 2067 C CA . LEU A 1 265 ? -18.340 9.371 -9.730 1.00 87.81 265 LEU A CA 1
ATOM 2068 C C . LEU A 1 265 ? -18.674 10.726 -9.086 1.00 87.81 265 LEU A C 1
ATOM 2070 O O . LEU A 1 265 ? -18.677 10.825 -7.862 1.00 87.81 265 LEU A O 1
ATOM 2074 N N . GLN A 1 266 ? -19.069 11.731 -9.876 1.00 91.81 266 GLN A N 1
ATOM 2075 C CA . GLN A 1 266 ? -19.499 13.048 -9.385 1.00 91.81 266 GLN A CA 1
ATOM 2076 C C . GLN A 1 266 ? -20.675 12.983 -8.401 1.00 91.81 266 GLN A C 1
ATOM 2078 O O . GLN A 1 266 ? -20.800 13.827 -7.507 1.00 91.81 266 GLN A O 1
ATOM 2083 N N . LYS A 1 267 ? -21.533 11.967 -8.536 1.00 93.69 267 LYS A N 1
ATOM 2084 C CA . LYS A 1 267 ? -22.682 11.736 -7.651 1.00 93.69 267 LYS A CA 1
ATOM 2085 C C . LYS A 1 267 ? -22.311 10.971 -6.384 1.00 93.69 267 LYS A C 1
ATOM 2087 O O . LYS A 1 267 ? -23.145 10.866 -5.485 1.00 93.69 267 LYS A O 1
ATOM 2092 N N . ARG A 1 268 ? -21.105 10.404 -6.305 1.00 95.12 268 ARG A N 1
ATOM 2093 C CA . ARG A 1 268 ? -20.663 9.560 -5.191 1.00 95.12 268 ARG A CA 1
ATOM 2094 C C . ARG A 1 268 ? -20.035 10.372 -4.067 1.00 95.12 268 ARG A C 1
ATOM 2096 O O . ARG A 1 268 ? -19.575 11.489 -4.274 1.00 95.12 268 ARG A O 1
ATOM 2103 N N . PHE A 1 269 ? -20.020 9.799 -2.868 1.00 96.81 269 PHE A N 1
ATOM 2104 C CA . PHE A 1 269 ? -19.360 10.374 -1.700 1.00 96.81 269 PHE A CA 1
ATOM 2105 C C . PHE A 1 269 ? -18.428 9.358 -1.037 1.00 96.81 269 PHE A C 1
ATOM 2107 O O . PHE A 1 269 ? -18.776 8.191 -0.866 1.00 96.81 269 PHE A O 1
ATOM 2114 N N . CYS A 1 270 ? -17.236 9.805 -0.636 1.00 96.38 270 CYS A N 1
ATOM 2115 C CA . CYS A 1 270 ? -16.300 9.010 0.156 1.00 96.38 270 CYS A CA 1
ATOM 2116 C C . CYS A 1 270 ? -16.068 9.686 1.509 1.00 96.38 270 CYS A C 1
ATOM 2118 O O . CYS A 1 270 ? -15.577 10.808 1.556 1.00 96.38 270 CYS A O 1
ATOM 2120 N N . SER A 1 271 ? -16.352 8.984 2.607 1.00 95.75 271 SER A N 1
ATOM 2121 C CA . SER A 1 271 ? -16.162 9.524 3.958 1.00 95.75 271 SER A CA 1
ATOM 2122 C C . SER A 1 271 ? -14.705 9.508 4.437 1.00 95.75 271 SER A C 1
ATOM 2124 O O . SER A 1 271 ? -14.363 10.244 5.355 1.00 95.75 271 SER A O 1
ATOM 2126 N N . ARG A 1 272 ? -13.818 8.706 3.818 1.00 95.81 272 ARG A N 1
ATOM 2127 C CA . ARG A 1 272 ? -12.449 8.473 4.329 1.00 95.81 272 ARG A CA 1
ATOM 2128 C C . ARG A 1 272 ? -11.662 9.768 4.597 1.00 95.81 272 ARG A C 1
ATOM 2130 O O . ARG A 1 272 ? -11.139 9.876 5.705 1.00 95.81 272 ARG A O 1
ATOM 2137 N N . PRO A 1 273 ? -11.643 10.768 3.687 1.00 96.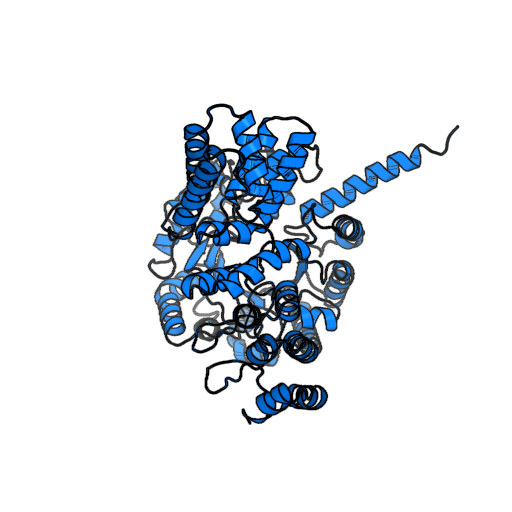44 273 PRO A N 1
ATOM 2138 C CA . PRO A 1 273 ? -10.930 12.027 3.922 1.00 96.44 273 PRO A CA 1
ATOM 2139 C C . PRO A 1 273 ? -11.409 12.862 5.119 1.00 96.44 273 PRO A C 1
ATOM 2141 O O . PRO A 1 273 ? -10.745 13.819 5.515 1.00 96.44 273 PRO A O 1
ATOM 2144 N N . PHE A 1 274 ? -12.574 12.519 5.666 1.00 96.69 274 PHE A N 1
ATOM 2145 C CA . PHE A 1 274 ? -13.233 13.207 6.772 1.00 96.69 274 PHE A CA 1
ATOM 2146 C C . PHE A 1 274 ? -13.155 12.418 8.083 1.00 96.69 274 PHE A C 1
ATOM 2148 O O . PHE A 1 274 ? -13.583 12.915 9.118 1.00 96.69 274 PHE A O 1
ATOM 2155 N N . GLU A 1 275 ? -12.621 11.194 8.058 1.00 96.00 275 GLU A N 1
ATOM 2156 C CA . GLU A 1 275 ? -12.632 10.292 9.214 1.00 96.00 275 GLU A CA 1
ATOM 2157 C C . GLU A 1 275 ? -11.266 9.691 9.558 1.00 96.00 275 GLU A C 1
ATOM 2159 O O . GLU A 1 275 ? -11.093 9.248 10.693 1.00 96.00 275 GLU A O 1
ATOM 2164 N N . ARG A 1 276 ? -10.313 9.625 8.620 1.00 97.00 276 ARG A N 1
ATOM 2165 C CA . ARG A 1 276 ? -9.064 8.870 8.809 1.00 97.00 276 ARG A CA 1
ATOM 2166 C C . ARG A 1 276 ? -7.833 9.744 8.892 1.00 97.00 276 ARG A C 1
ATOM 2168 O O . ARG A 1 276 ? -7.617 10.592 8.037 1.00 97.00 276 ARG A O 1
ATOM 2175 N N . PHE A 1 277 ? -6.971 9.406 9.837 1.00 97.81 277 PHE A N 1
ATOM 2176 C CA . PHE A 1 277 ? -5.614 9.912 9.961 1.00 97.81 277 PHE A CA 1
ATOM 2177 C C . PHE A 1 277 ? -4.660 8.720 9.829 1.00 97.81 277 PHE A C 1
ATOM 2179 O O . PHE A 1 277 ? -4.793 7.748 10.567 1.00 97.81 277 PHE A O 1
ATOM 2186 N N . ILE A 1 278 ? -3.742 8.732 8.866 1.00 98.00 278 ILE A N 1
ATOM 2187 C CA . ILE A 1 278 ? -2.828 7.614 8.592 1.00 98.00 278 ILE A CA 1
ATOM 2188 C C . ILE A 1 278 ? -1.408 8.152 8.601 1.00 98.00 278 ILE A C 1
ATOM 2190 O O . ILE A 1 278 ? -1.032 8.883 7.694 1.00 98.00 278 ILE A O 1
ATOM 2194 N N . SER A 1 279 ? -0.621 7.795 9.607 1.00 97.38 279 SER A N 1
ATOM 2195 C CA . SER A 1 279 ? 0.806 8.122 9.629 1.00 97.38 279 SER A CA 1
ATOM 2196 C C . SER A 1 279 ? 1.599 7.056 8.879 1.00 97.38 279 SER A C 1
ATOM 2198 O O . SER A 1 279 ? 1.252 5.879 8.954 1.00 97.38 279 SER A O 1
ATOM 2200 N N . ASN A 1 280 ? 2.642 7.450 8.152 1.00 93.88 280 ASN A N 1
ATOM 2201 C CA . ASN A 1 280 ? 3.407 6.547 7.294 1.00 93.88 280 ASN A CA 1
ATOM 2202 C C . ASN A 1 280 ? 4.925 6.652 7.540 1.00 93.88 280 ASN A C 1
ATOM 2204 O O . ASN A 1 280 ? 5.403 7.554 8.231 1.00 93.88 280 ASN A O 1
ATOM 2208 N N . VAL A 1 281 ? 5.688 5.679 7.034 1.00 88.81 281 VAL A N 1
ATOM 2209 C CA . VAL A 1 281 ? 7.137 5.538 7.286 1.00 88.81 281 VAL A CA 1
ATOM 2210 C C . VAL A 1 281 ? 7.980 6.659 6.677 1.00 88.81 281 VAL A C 1
ATOM 2212 O O . VAL A 1 281 ? 9.045 6.974 7.198 1.00 88.81 281 VAL A O 1
ATOM 2215 N N . ASP A 1 282 ? 7.467 7.317 5.640 1.00 87.31 282 ASP A N 1
ATOM 2216 C CA . ASP A 1 282 ? 8.012 8.542 5.039 1.00 87.31 282 ASP A CA 1
ATOM 2217 C C . ASP A 1 282 ? 7.812 9.790 5.925 1.00 87.31 282 ASP A C 1
ATOM 2219 O O . ASP A 1 282 ? 8.149 10.901 5.529 1.00 87.31 282 ASP A O 1
ATOM 2223 N N . SER A 1 283 ? 7.276 9.618 7.140 1.00 91.94 283 SER A N 1
ATOM 2224 C CA . SER A 1 283 ? 6.896 10.677 8.085 1.00 91.94 283 SER A CA 1
ATOM 2225 C C . SER A 1 283 ? 5.744 11.568 7.624 1.00 91.94 283 SER A C 1
ATOM 2227 O O . SER A 1 283 ? 5.345 12.477 8.356 1.00 91.94 283 SER A O 1
ATOM 2229 N N . HIS A 1 284 ? 5.160 11.299 6.462 1.00 95.94 284 HIS A N 1
ATOM 2230 C CA . HIS A 1 284 ? 3.964 11.982 6.021 1.00 95.94 284 HIS A CA 1
ATOM 2231 C C . HIS A 1 284 ? 2.711 11.373 6.649 1.00 95.94 284 HIS A C 1
ATOM 2233 O O . HIS A 1 284 ? 2.678 10.229 7.119 1.00 95.94 284 HIS A O 1
ATOM 2239 N N . VAL A 1 285 ? 1.653 12.177 6.660 1.00 97.75 285 VAL A N 1
ATOM 2240 C CA . VAL A 1 285 ? 0.317 11.764 7.074 1.00 97.75 285 VAL A CA 1
ATOM 2241 C C . VAL A 1 285 ? -0.632 11.835 5.888 1.00 97.75 285 VAL A C 1
ATOM 2243 O O . VAL A 1 285 ? -0.548 12.749 5.074 1.00 97.75 285 VAL A O 1
ATOM 2246 N N . TYR A 1 286 ? -1.563 10.892 5.814 1.00 97.69 286 TYR A N 1
ATOM 2247 C CA . TYR A 1 286 ? -2.550 10.755 4.751 1.00 97.69 286 TYR A CA 1
ATOM 2248 C C . TYR A 1 286 ? -3.956 10.585 5.334 1.00 97.69 286 TYR A C 1
ATOM 2250 O O . TYR A 1 286 ? -4.131 10.136 6.466 1.00 97.69 286 TYR A O 1
ATOM 2258 N N . VAL A 1 287 ? -4.981 10.887 4.534 1.00 97.06 287 VAL A N 1
ATOM 2259 C CA . VAL A 1 287 ? -6.400 10.681 4.903 1.00 97.06 287 VAL A CA 1
ATOM 2260 C C . VAL A 1 287 ? -7.042 9.467 4.218 1.00 97.06 287 VAL A C 1
ATOM 2262 O O . VAL A 1 287 ? -8.224 9.162 4.377 1.00 97.06 287 VAL A O 1
ATOM 2265 N N . CYS A 1 288 ? -6.261 8.755 3.412 1.00 95.88 288 CYS A N 1
ATOM 2266 C CA . CYS A 1 288 ? -6.598 7.478 2.796 1.00 95.88 288 CYS A CA 1
ATOM 2267 C C . CYS A 1 288 ? -5.291 6.711 2.536 1.00 95.88 288 CYS A C 1
ATOM 2269 O O . CYS A 1 288 ? -4.209 7.249 2.744 1.00 95.88 288 CYS A O 1
ATOM 2271 N N . CYS A 1 289 ? -5.382 5.448 2.115 1.00 92.44 289 CYS A N 1
ATOM 2272 C CA . CYS A 1 289 ? -4.200 4.639 1.822 1.00 92.44 289 CYS A CA 1
ATOM 2273 C C . CYS A 1 289 ? -3.331 5.335 0.755 1.00 92.44 289 CYS A C 1
ATOM 2275 O O . CYS A 1 289 ? -3.871 5.654 -0.312 1.00 92.44 289 CYS A O 1
ATOM 2277 N N . PRO A 1 290 ? -2.022 5.533 1.006 1.00 90.69 290 PRO A N 1
ATOM 2278 C CA . PRO A 1 290 ? -1.142 6.269 0.100 1.00 90.69 290 PRO A CA 1
ATOM 2279 C C . PRO A 1 290 ? -1.023 5.607 -1.278 1.00 90.69 290 PRO A C 1
ATOM 2281 O O . PRO A 1 290 ? -0.854 6.304 -2.264 1.00 90.69 290 PRO A O 1
ATOM 2284 N N . SER A 1 291 ? -1.249 4.292 -1.398 1.00 88.19 291 SER A N 1
ATOM 2285 C CA . SER A 1 291 ? -1.295 3.617 -2.705 1.00 88.19 291 SER A CA 1
ATOM 2286 C C . SER A 1 291 ? -2.425 4.109 -3.616 1.00 88.19 291 SER A C 1
ATOM 2288 O O . SER A 1 291 ? -2.323 4.001 -4.835 1.00 88.19 291 SER A O 1
ATOM 2290 N N . TRP A 1 292 ? -3.529 4.616 -3.051 1.00 89.25 292 TRP A N 1
ATOM 2291 C CA . TRP A 1 292 ? -4.672 5.124 -3.824 1.00 89.25 292 TRP A CA 1
ATOM 2292 C C . TRP A 1 292 ? -4.828 6.641 -3.728 1.00 89.25 292 TRP A C 1
ATOM 2294 O O . TRP A 1 292 ? -5.542 7.212 -4.543 1.00 89.25 292 TRP A O 1
ATOM 2304 N N . LEU A 1 293 ? -4.245 7.276 -2.713 1.00 93.62 293 LEU A N 1
ATOM 2305 C CA . LEU A 1 293 ? -4.270 8.719 -2.489 1.00 93.62 293 LEU A CA 1
ATOM 2306 C C . LEU A 1 293 ? -2.861 9.155 -2.041 1.00 93.62 293 LEU A C 1
ATOM 2308 O O . LEU A 1 293 ? -2.646 9.386 -0.850 1.00 93.62 293 LEU A O 1
ATOM 2312 N N . PRO A 1 294 ? -1.897 9.246 -2.972 1.00 91.06 294 PRO A N 1
ATOM 2313 C CA . PRO A 1 294 ? -0.494 9.572 -2.702 1.00 91.06 294 PRO A CA 1
ATOM 2314 C C . PRO A 1 294 ? -0.290 11.084 -2.544 1.00 91.06 294 PRO A C 1
ATOM 2316 O O . PRO A 1 294 ? 0.642 11.679 -3.072 1.00 91.06 294 PRO A O 1
ATOM 2319 N N . ARG A 1 295 ? -1.204 11.747 -1.827 1.00 91.94 295 ARG A N 1
ATOM 2320 C CA . ARG A 1 295 ? -1.064 13.159 -1.477 1.00 91.94 295 ARG A CA 1
ATOM 2321 C C . ARG A 1 295 ? -0.996 13.307 0.039 1.00 91.94 295 ARG A C 1
ATOM 2323 O O . ARG A 1 295 ? -2.015 13.078 0.700 1.00 91.94 295 ARG A O 1
ATOM 2330 N N . PRO A 1 296 ? 0.161 13.706 0.589 1.00 95.44 296 PRO A N 1
ATOM 2331 C CA . PRO A 1 296 ? 0.298 13.904 2.018 1.00 95.44 296 PRO A CA 1
ATOM 2332 C C . PRO A 1 296 ? -0.472 15.148 2.472 1.00 95.44 296 PRO A C 1
ATOM 2334 O O . PRO A 1 296 ? -0.637 16.121 1.729 1.00 95.44 296 PRO A O 1
ATOM 2337 N N . ILE A 1 297 ? -0.940 15.118 3.715 1.00 96.81 297 ILE A N 1
ATOM 2338 C CA . ILE A 1 297 ? -1.628 16.224 4.387 1.00 96.81 297 ILE A CA 1
ATOM 2339 C C . ILE A 1 297 ? -0.773 16.911 5.453 1.00 96.81 297 ILE A C 1
ATOM 2341 O O . ILE A 1 297 ? -1.212 17.883 6.051 1.00 96.81 297 ILE A O 1
ATOM 2345 N N . GLY A 1 298 ? 0.445 16.436 5.686 1.00 96.38 298 GLY A N 1
ATOM 2346 C CA . GLY A 1 298 ? 1.380 17.038 6.629 1.00 96.38 298 GLY A CA 1
ATOM 2347 C C . GLY A 1 298 ? 2.485 16.068 7.021 1.00 96.38 298 GLY A C 1
ATOM 2348 O O . GLY A 1 298 ? 2.541 14.946 6.510 1.00 96.38 298 GLY A O 1
ATOM 2349 N N . ASN A 1 299 ? 3.355 16.505 7.927 1.00 96.62 299 ASN A N 1
ATOM 2350 C CA . ASN A 1 299 ? 4.517 15.763 8.396 1.00 96.62 299 ASN A CA 1
ATOM 2351 C C . ASN A 1 299 ? 4.464 15.562 9.918 1.00 96.62 299 ASN A C 1
ATOM 2353 O O . ASN A 1 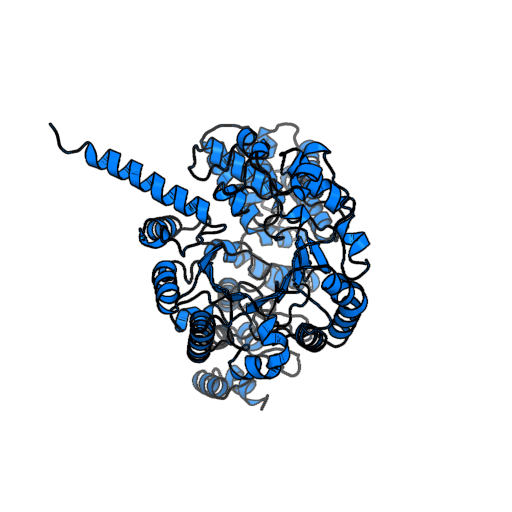299 ? 4.487 16.514 10.700 1.00 96.62 299 ASN A O 1
ATOM 2357 N N . ILE A 1 300 ? 4.432 14.300 10.345 1.00 97.19 300 ILE A N 1
ATOM 2358 C CA . ILE A 1 300 ? 4.277 13.916 11.753 1.00 97.19 300 ILE A CA 1
ATOM 2359 C C . ILE A 1 300 ? 5.511 14.243 12.611 1.00 97.19 300 ILE A C 1
ATOM 2361 O O . ILE A 1 300 ? 5.409 14.335 13.833 1.00 97.19 300 ILE A O 1
ATOM 2365 N N . ASN A 1 301 ? 6.684 14.436 11.996 1.00 95.69 301 ASN A N 1
ATOM 2366 C CA . ASN A 1 301 ? 7.912 14.751 12.728 1.00 95.69 301 ASN A CA 1
ATOM 2367 C C . ASN A 1 301 ? 7.971 16.214 13.170 1.00 95.69 301 ASN A C 1
ATOM 2369 O O . ASN A 1 301 ? 8.723 16.529 14.097 1.00 95.69 301 ASN A O 1
ATOM 2373 N N . THR A 1 302 ? 7.232 17.114 12.520 1.00 95.69 302 THR A N 1
ATOM 2374 C CA . THR A 1 302 ? 7.364 18.567 12.720 1.00 95.69 302 THR A CA 1
ATOM 2375 C C . THR A 1 302 ? 6.076 19.243 13.169 1.00 95.69 302 THR A C 1
ATOM 2377 O O . THR A 1 302 ? 6.159 20.276 13.824 1.00 95.69 302 THR A O 1
ATOM 2380 N N . GLN A 1 303 ? 4.912 18.652 12.898 1.00 97.19 303 GLN A N 1
ATOM 2381 C CA . GLN A 1 303 ? 3.608 19.263 13.163 1.00 97.19 303 GLN A CA 1
ATOM 2382 C C . GLN A 1 303 ? 2.822 18.498 14.243 1.00 97.19 303 GLN A C 1
ATOM 2384 O O . GLN A 1 303 ? 3.072 17.318 14.509 1.00 97.19 303 GLN A O 1
ATOM 2389 N N . SER A 1 304 ? 1.877 19.182 14.883 1.00 97.19 304 SER A N 1
ATOM 2390 C CA . SER A 1 304 ? 0.826 18.587 15.722 1.00 97.19 304 SER A CA 1
ATOM 2391 C C . SER A 1 304 ? -0.230 17.873 14.869 1.00 97.19 304 SER A C 1
ATOM 2393 O O . SER A 1 304 ? -0.313 18.082 13.656 1.00 97.19 304 SER A O 1
ATOM 2395 N N . TRP A 1 305 ? -1.058 17.014 15.475 1.00 97.12 305 TRP A N 1
ATOM 2396 C CA . TRP A 1 305 ? -2.097 16.325 14.702 1.00 97.12 305 TRP A CA 1
ATOM 2397 C C . TRP A 1 305 ? -3.191 17.291 14.223 1.00 97.12 305 TRP A C 1
ATOM 2399 O O . TRP A 1 305 ? -3.757 17.061 13.157 1.00 97.12 305 TRP A O 1
ATOM 2409 N N . GLU A 1 306 ? -3.456 18.372 14.962 1.00 96.00 306 GLU A N 1
ATOM 2410 C CA . GLU A 1 306 ? -4.413 19.425 14.614 1.00 96.00 306 GLU A CA 1
ATOM 2411 C C . GLU A 1 306 ? -3.978 20.183 13.352 1.00 96.00 306 GLU A C 1
ATOM 2413 O O . GLU A 1 306 ? -4.741 20.276 12.391 1.00 96.00 306 GLU A O 1
ATOM 2418 N N . GLU A 1 307 ? -2.725 20.652 13.317 1.00 96.19 307 GLU A N 1
ATOM 2419 C CA . GLU A 1 307 ? -2.154 21.357 12.158 1.00 96.19 307 GLU A CA 1
ATOM 2420 C C . GLU A 1 307 ? -2.180 20.491 10.894 1.00 96.19 307 GLU A C 1
ATOM 2422 O O . GLU A 1 307 ? -2.454 20.977 9.797 1.00 96.19 307 GLU A O 1
ATOM 2427 N N . ILE A 1 308 ? -1.908 19.192 11.046 1.00 97.44 308 ILE A N 1
ATOM 2428 C CA . ILE A 1 308 ? -1.941 18.227 9.945 1.00 97.44 308 ILE A CA 1
ATOM 2429 C C . ILE A 1 308 ? -3.383 17.995 9.471 1.00 97.44 308 ILE A C 1
ATOM 2431 O O . ILE A 1 308 ? -3.643 17.965 8.268 1.00 97.44 308 ILE A O 1
ATOM 2435 N N . TRP A 1 309 ? -4.327 17.816 10.401 1.00 97.06 309 TRP A N 1
ATOM 2436 C CA . TRP A 1 309 ? -5.717 17.476 10.090 1.00 97.06 309 TRP A CA 1
ATOM 2437 C C . TRP A 1 309 ? -6.462 18.584 9.344 1.00 97.06 309 TRP A C 1
ATOM 2439 O O . TRP A 1 309 ? -7.301 18.279 8.491 1.00 97.06 309 TRP A O 1
ATOM 2449 N N . ASP A 1 310 ? -6.136 19.843 9.627 1.00 93.88 310 ASP A N 1
ATOM 2450 C CA . ASP A 1 310 ? -6.760 21.015 9.006 1.00 93.88 310 ASP A CA 1
ATOM 2451 C C . ASP A 1 310 ? -5.873 21.708 7.966 1.00 93.88 310 ASP A C 1
ATOM 2453 O O . ASP A 1 310 ? -6.183 22.813 7.514 1.00 93.88 310 ASP A O 1
ATOM 2457 N N . SER A 1 311 ? -4.801 21.051 7.522 1.00 96.06 311 SER A N 1
ATOM 2458 C CA . SER A 1 311 ? -3.908 21.600 6.503 1.00 96.06 311 SER A CA 1
ATOM 2459 C C . SER A 1 311 ? -4.632 21.927 5.193 1.00 96.06 311 SER A C 1
ATOM 2461 O O . SER A 1 311 ? -5.635 21.307 4.823 1.00 96.06 311 SER A O 1
ATOM 2463 N N . GLU A 1 312 ? -4.078 22.866 4.424 1.00 95.81 312 GLU A N 1
ATOM 2464 C CA . GLU A 1 312 ? -4.602 23.213 3.095 1.00 95.81 312 GLU A CA 1
ATOM 2465 C C . GLU A 1 312 ? -4.682 21.988 2.170 1.00 95.81 312 GLU A C 1
ATOM 2467 O O . GLU A 1 312 ? -5.627 21.837 1.394 1.00 95.81 312 GLU A O 1
ATOM 2472 N N . SER A 1 313 ? -3.722 21.065 2.286 1.00 95.75 313 SER A N 1
ATOM 2473 C CA . SER A 1 313 ? -3.720 19.821 1.515 1.00 95.75 313 SER A CA 1
ATOM 2474 C C . SER A 1 313 ? -4.904 18.918 1.889 1.00 95.75 313 SER A C 1
ATOM 2476 O O . SER A 1 313 ? -5.591 18.412 0.996 1.00 95.75 313 SER A O 1
ATOM 2478 N N . ALA A 1 314 ? -5.209 18.766 3.186 1.00 96.62 314 ALA A N 1
ATOM 2479 C CA . ALA A 1 314 ? -6.380 18.018 3.648 1.00 96.62 314 ALA A CA 1
ATOM 2480 C C . ALA A 1 314 ? -7.687 18.650 3.152 1.00 96.62 314 ALA A C 1
ATOM 2482 O O . ALA A 1 314 ? -8.560 17.948 2.630 1.00 96.62 314 ALA A O 1
ATOM 2483 N N . GLN A 1 315 ? -7.806 19.975 3.262 1.00 96.56 315 GLN A N 1
ATOM 2484 C CA . GLN A 1 315 ? -8.974 20.722 2.794 1.00 96.56 315 GLN A CA 1
ATOM 2485 C C . GLN A 1 315 ? -9.194 20.549 1.287 1.00 96.56 315 GLN A C 1
ATOM 2487 O O . GLN A 1 315 ? -10.315 20.302 0.845 1.00 96.56 315 GLN A O 1
ATOM 2492 N N . GLU A 1 316 ? -8.125 20.595 0.496 1.00 95.88 316 GLU A N 1
ATOM 2493 C CA . GLU A 1 316 ? -8.197 20.451 -0.955 1.00 95.88 316 GLU A CA 1
ATOM 2494 C C . GLU A 1 316 ? -8.559 19.015 -1.387 1.00 95.88 316 GLU A C 1
ATOM 2496 O O . GLU A 1 316 ? -9.311 18.816 -2.346 1.00 95.88 316 GLU A O 1
ATOM 2501 N N . ILE A 1 317 ? -8.107 17.995 -0.648 1.00 96.50 317 ILE A N 1
ATOM 2502 C CA . ILE A 1 317 ? -8.573 16.612 -0.841 1.00 96.50 317 ILE A CA 1
ATOM 2503 C C . ILE A 1 317 ? -10.068 16.500 -0.519 1.00 96.50 317 ILE A C 1
ATOM 2505 O O . ILE A 1 317 ? -10.826 15.937 -1.313 1.00 96.50 317 ILE A O 1
ATOM 2509 N N . ARG A 1 318 ? -10.522 17.055 0.610 1.00 97.19 318 ARG A N 1
ATOM 2510 C CA . ARG A 1 318 ? -11.943 17.053 1.000 1.00 97.19 318 ARG A CA 1
ATOM 2511 C C . ARG A 1 318 ? -12.810 17.765 -0.041 1.00 97.19 318 ARG A C 1
ATOM 2513 O O . ARG A 1 318 ? -13.827 17.206 -0.457 1.00 97.19 318 ARG A O 1
ATOM 2520 N N . ARG A 1 319 ? -12.369 18.928 -0.537 1.00 96.88 319 ARG A N 1
ATOM 2521 C CA . ARG A 1 319 ? -13.015 19.664 -1.636 1.00 96.88 319 ARG A CA 1
ATOM 2522 C C . ARG A 1 319 ? -13.186 18.777 -2.869 1.00 96.88 319 ARG A C 1
ATOM 2524 O O . ARG A 1 319 ? -14.294 18.676 -3.383 1.00 96.88 319 ARG A O 1
ATOM 2531 N N . SER A 1 320 ? -12.127 18.082 -3.295 1.00 95.56 320 SER A N 1
ATOM 2532 C CA . SER A 1 320 ? -12.158 17.210 -4.482 1.00 95.56 320 SER A CA 1
ATOM 2533 C C . SER A 1 320 ? -13.236 16.116 -4.409 1.00 95.56 320 SER A C 1
ATOM 2535 O O . SER A 1 320 ? -13.856 15.776 -5.419 1.00 95.56 320 SER A O 1
ATOM 2537 N N . VAL A 1 321 ? -13.512 15.591 -3.207 1.00 95.94 321 VAL A N 1
ATOM 2538 C CA . VAL A 1 321 ? -14.566 14.590 -2.970 1.00 95.94 321 VAL A CA 1
ATOM 2539 C C . VAL A 1 321 ? -15.955 15.228 -2.938 1.00 95.94 321 VAL A C 1
ATOM 2541 O O . VAL A 1 321 ? -16.896 14.673 -3.507 1.00 95.94 321 VAL A O 1
ATOM 2544 N N . ILE A 1 322 ? -16.099 16.399 -2.310 1.00 95.50 322 ILE A N 1
ATOM 2545 C CA . ILE A 1 322 ? -17.365 17.152 -2.285 1.00 95.50 322 ILE A CA 1
ATOM 2546 C C . ILE A 1 322 ? -17.772 17.566 -3.703 1.00 95.50 322 ILE A C 1
ATOM 2548 O O . ILE A 1 322 ? -18.937 17.419 -4.074 1.00 95.50 322 ILE A O 1
ATOM 2552 N N . ASP A 1 323 ? -16.816 18.009 -4.515 1.00 93.25 323 ASP A N 1
ATOM 2553 C CA . ASP A 1 323 ? -17.039 18.397 -5.912 1.00 93.25 323 ASP A CA 1
ATOM 2554 C C . ASP A 1 323 ? -17.215 17.195 -6.827 1.00 93.25 323 ASP A C 1
ATOM 2556 O O . ASP A 1 323 ? -17.892 17.275 -7.849 1.00 93.25 323 ASP A O 1
ATOM 2560 N N . GLY A 1 324 ? -16.693 16.043 -6.411 1.00 90.94 324 GLY A N 1
ATOM 2561 C CA . GLY A 1 324 ? -16.814 14.805 -7.157 1.00 90.94 324 GLY A CA 1
ATOM 2562 C C . GLY A 1 324 ? -15.836 14.699 -8.328 1.00 90.94 324 GLY A C 1
ATOM 2563 O O . GLY A 1 324 ? -16.044 13.864 -9.205 1.00 90.94 324 GLY A O 1
ATOM 2564 N N . ASP A 1 325 ? -14.770 15.506 -8.343 1.00 88.00 325 ASP A N 1
ATOM 2565 C CA . ASP A 1 325 ? -13.673 15.363 -9.308 1.00 88.00 325 ASP A CA 1
ATOM 2566 C C . ASP A 1 325 ? -12.709 14.226 -8.908 1.00 88.00 325 ASP A C 1
ATOM 2568 O O . ASP A 1 325 ? -12.157 13.546 -9.778 1.00 88.00 325 ASP A O 1
ATOM 2572 N N . TYR A 1 326 ? -12.579 13.958 -7.597 1.00 92.06 326 TYR A N 1
ATOM 2573 C CA . TYR A 1 326 ? -11.716 12.915 -7.032 1.00 92.06 326 TYR A CA 1
ATOM 2574 C C . TYR A 1 326 ? -10.278 12.953 -7.572 1.00 92.06 326 TYR A C 1
ATOM 2576 O O . TYR A 1 326 ? -9.625 11.913 -7.647 1.00 92.06 326 TYR A O 1
ATOM 2584 N N . LYS A 1 327 ? -9.763 14.130 -7.949 1.00 88.50 327 LYS A N 1
ATOM 2585 C CA . LYS A 1 327 ? -8.498 14.246 -8.692 1.00 88.50 327 LYS A CA 1
ATOM 2586 C C . LYS A 1 327 ? -7.281 13.666 -7.963 1.00 88.50 327 LYS A C 1
ATOM 2588 O O . LYS A 1 327 ? -6.341 13.239 -8.611 1.00 88.50 327 LYS A O 1
ATOM 2593 N N . TYR A 1 328 ? -7.335 13.574 -6.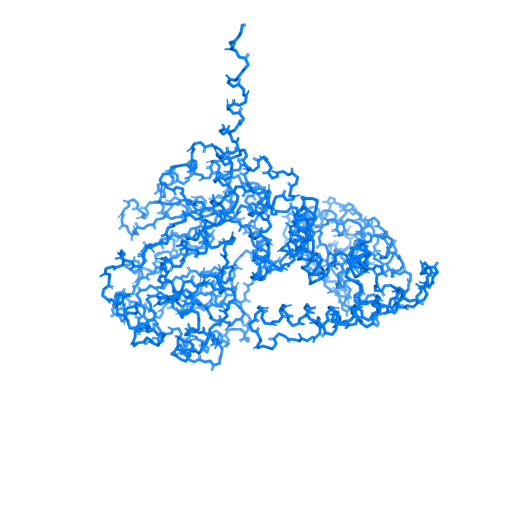633 1.00 91.94 328 TYR A N 1
ATOM 2594 C CA . TYR A 1 328 ? -6.285 12.963 -5.807 1.00 91.94 328 TYR A CA 1
ATOM 2595 C C . TYR A 1 328 ? -6.461 11.458 -5.569 1.00 91.94 328 TYR A C 1
ATOM 2597 O O . TYR A 1 328 ? -5.690 10.862 -4.825 1.00 91.94 328 TYR A O 1
ATOM 2605 N N . CYS A 1 329 ? -7.495 10.833 -6.134 1.00 92.50 329 CYS A N 1
ATOM 2606 C CA . CYS A 1 329 ? -7.795 9.421 -5.933 1.00 92.50 329 CYS A CA 1
ATOM 2607 C C . CYS A 1 329 ? -7.459 8.602 -7.182 1.00 92.50 329 CYS A C 1
ATOM 2609 O O . CYS A 1 329 ? -7.922 8.886 -8.286 1.00 92.50 329 CYS A O 1
ATOM 2611 N N . SER A 1 330 ? -6.748 7.494 -6.989 1.00 90.38 330 SER A N 1
ATOM 2612 C CA . SER A 1 330 ? -6.512 6.501 -8.027 1.00 90.38 330 SER A CA 1
ATOM 2613 C C . SER A 1 330 ? -7.811 5.795 -8.390 1.00 90.38 330 SER A C 1
ATOM 2615 O O . SER A 1 330 ? -8.372 5.013 -7.620 1.00 90.38 330 SER A O 1
ATOM 2617 N N . ARG A 1 331 ? -8.251 6.025 -9.622 1.00 86.25 331 ARG A N 1
ATOM 2618 C CA . ARG A 1 331 ? -9.367 5.316 -10.255 1.00 86.25 331 ARG A CA 1
ATOM 2619 C C . ARG A 1 331 ? -9.057 3.847 -10.498 1.00 86.25 331 ARG A C 1
ATOM 2621 O O . ARG A 1 331 ? -9.935 2.995 -10.403 1.00 86.25 331 ARG A O 1
ATOM 2628 N N . LEU A 1 332 ? -7.793 3.556 -10.788 1.00 84.88 332 LEU A N 1
ATOM 2629 C CA . LEU A 1 332 ? -7.344 2.214 -11.116 1.00 84.88 332 LEU A CA 1
ATOM 2630 C C . LEU A 1 332 ? -7.190 1.327 -9.903 1.00 84.88 332 LEU A C 1
ATOM 2632 O O . LEU A 1 332 ? -7.236 0.117 -10.077 1.00 84.88 332 LEU A O 1
ATOM 2636 N N . LEU A 1 333 ? -6.983 1.896 -8.719 1.00 88.56 333 LEU A N 1
ATOM 2637 C CA . LEU A 1 333 ? -6.562 1.124 -7.564 1.00 88.56 333 LEU A CA 1
ATOM 2638 C C . LEU A 1 333 ? -7.424 1.319 -6.314 1.00 88.56 333 LEU A C 1
ATOM 2640 O O . LEU A 1 333 ? -7.425 0.446 -5.455 1.00 88.56 333 LEU A O 1
ATOM 2644 N N . CYS A 1 334 ? -8.189 2.410 -6.201 1.00 92.50 334 CYS A N 1
ATOM 2645 C CA . CYS A 1 334 ? -9.105 2.586 -5.078 1.00 92.50 334 CYS A CA 1
ATOM 2646 C C . CYS A 1 334 ? -10.193 1.493 -5.101 1.00 92.50 334 CYS A C 1
ATOM 2648 O O . CYS A 1 334 ? -11.031 1.503 -6.009 1.00 92.50 334 CYS A O 1
ATOM 2650 N N . PRO A 1 335 ? -10.260 0.610 -4.084 1.00 91.94 335 PRO A N 1
ATOM 2651 C CA . PRO A 1 335 ? -11.228 -0.488 -4.039 1.00 91.94 335 PRO A CA 1
ATOM 2652 C C . PRO A 1 335 ? -12.668 -0.002 -4.191 1.00 91.94 335 PRO A C 1
ATOM 2654 O O . PRO A 1 335 ? -13.419 -0.523 -5.005 1.00 91.94 335 PRO A O 1
ATOM 2657 N N . ARG A 1 336 ? -13.008 1.094 -3.494 1.00 91.69 336 ARG A N 1
ATOM 2658 C CA . ARG A 1 336 ? -14.369 1.653 -3.468 1.00 91.69 336 ARG A CA 1
ATOM 2659 C C . ARG A 1 336 ? -14.818 2.244 -4.805 1.00 91.69 336 ARG A C 1
ATOM 2661 O O . ARG A 1 336 ? -16.011 2.345 -5.083 1.00 91.69 336 ARG A O 1
ATOM 2668 N N . ILE A 1 337 ? -13.855 2.699 -5.605 1.00 90.44 337 ILE A N 1
ATOM 2669 C CA . ILE A 1 337 ? -14.112 3.212 -6.951 1.00 90.44 337 ILE A CA 1
ATOM 2670 C C . ILE A 1 337 ? -14.245 2.034 -7.929 1.00 90.44 337 ILE A C 1
ATOM 2672 O O . ILE A 1 337 ? -15.149 2.045 -8.763 1.00 90.44 337 ILE A O 1
ATOM 2676 N N . GLN A 1 338 ? -13.394 1.006 -7.815 1.00 85.31 338 GLN A N 1
ATOM 2677 C CA . GLN A 1 338 ? -13.447 -0.183 -8.676 1.00 85.31 338 GLN A CA 1
ATOM 2678 C C . GLN A 1 338 ? -14.737 -0.998 -8.493 1.00 85.31 338 GLN A C 1
ATOM 2680 O O . GLN A 1 338 ? -15.348 -1.466 -9.467 1.00 85.31 338 GLN A O 1
ATOM 2685 N N . ASP A 1 339 ? -15.144 -1.200 -7.240 1.00 83.94 339 ASP A N 1
ATOM 2686 C CA . ASP A 1 339 ? -16.313 -2.006 -6.900 1.00 83.94 339 ASP A CA 1
ATOM 2687 C C . ASP A 1 339 ? -17.637 -1.242 -7.029 1.00 83.94 339 ASP A C 1
ATOM 2689 O O . ASP A 1 339 ? -18.675 -1.857 -7.275 1.00 83.94 339 ASP A O 1
ATOM 2693 N N . GLY A 1 340 ? -17.593 0.094 -7.007 1.00 84.56 340 GLY A N 1
ATOM 2694 C CA . GLY A 1 340 ? -18.774 0.954 -7.051 1.00 84.56 340 GLY A CA 1
ATOM 2695 C C . GLY A 1 340 ? -19.490 1.078 -5.701 1.00 84.56 340 GLY A C 1
ATOM 2696 O O . GLY A 1 340 ? -20.638 1.510 -5.665 1.00 84.56 340 GLY A O 1
ATOM 2697 N N . SER A 1 341 ? -18.829 0.726 -4.594 1.00 89.31 341 SER A N 1
ATOM 2698 C CA . SER A 1 341 ? -19.364 0.767 -3.223 1.00 89.31 341 SER A CA 1
ATOM 2699 C C . SER A 1 341 ? -19.425 2.168 -2.611 1.00 89.31 341 SER A C 1
ATOM 2701 O O . SER A 1 341 ? -19.819 2.333 -1.449 1.00 89.31 341 SER A O 1
ATOM 2703 N N . LEU A 1 342 ? -19.006 3.205 -3.341 1.00 93.62 342 LEU A N 1
ATOM 2704 C CA . LEU A 1 342 ? -19.242 4.571 -2.894 1.00 93.62 342 LEU A CA 1
ATOM 2705 C C . LEU A 1 342 ? -20.757 4.870 -2.921 1.00 93.62 342 LEU A C 1
ATOM 2707 O O . LEU A 1 342 ? -21.393 4.716 -3.970 1.00 93.62 342 LEU A O 1
ATOM 2711 N N . PRO A 1 343 ? -21.355 5.307 -1.797 1.00 95.19 343 PRO A N 1
ATOM 2712 C CA . PRO A 1 343 ? -22.758 5.715 -1.763 1.00 95.19 343 PRO A CA 1
ATOM 2713 C C . PRO A 1 343 ? -22.991 6.964 -2.617 1.00 95.19 343 PRO A C 1
ATOM 2715 O O . PRO A 1 343 ? -22.080 7.775 -2.809 1.00 95.19 343 PRO A O 1
ATOM 2718 N N . GLU A 1 344 ? -24.215 7.148 -3.110 1.00 95.50 344 GLU A N 1
ATOM 2719 C CA . GLU A 1 344 ? -24.599 8.424 -3.711 1.00 95.50 344 GLU A CA 1
ATOM 2720 C C . GLU A 1 344 ? -24.749 9.500 -2.629 1.00 95.50 344 GLU A C 1
ATOM 2722 O O . GLU A 1 344 ? -25.224 9.234 -1.525 1.00 95.50 344 GLU A O 1
ATOM 2727 N N . LYS A 1 345 ? -24.399 10.747 -2.963 1.00 96.06 345 LYS A N 1
ATOM 2728 C CA . LYS A 1 345 ? -24.521 11.914 -2.072 1.00 96.06 345 LYS A CA 1
ATOM 2729 C C . LYS A 1 345 ? -25.942 12.074 -1.516 1.00 96.06 345 LYS A C 1
ATOM 2731 O O . LYS A 1 345 ? -26.112 12.459 -0.362 1.00 96.06 345 LYS A O 1
ATOM 2736 N N . LYS A 1 346 ? -26.963 11.744 -2.315 1.00 95.19 346 LYS A N 1
ATOM 2737 C CA . LYS A 1 346 ? -28.381 11.817 -1.919 1.00 95.19 346 LYS A CA 1
ATOM 2738 C C . LYS A 1 346 ? -28.762 10.795 -0.837 1.00 95.19 346 LYS A C 1
ATOM 2740 O O . LYS A 1 346 ? -29.674 11.056 -0.064 1.00 95.19 346 LYS A O 1
ATOM 2745 N N . ASP A 1 347 ? -28.050 9.669 -0.771 1.00 96.25 347 ASP A N 1
ATOM 2746 C CA . ASP A 1 347 ? -28.350 8.559 0.141 1.00 96.25 347 ASP A CA 1
ATOM 2747 C C . ASP A 1 347 ? -27.609 8.686 1.480 1.00 96.25 347 ASP A C 1
ATOM 2749 O O . ASP A 1 347 ? -27.846 7.911 2.410 1.00 96.25 347 ASP A O 1
ATOM 2753 N N . ILE A 1 348 ? -26.717 9.672 1.606 1.00 96.88 348 ILE A N 1
ATOM 2754 C CA . ILE A 1 348 ? -26.049 9.997 2.864 1.00 96.88 348 ILE A CA 1
ATOM 2755 C C . ILE A 1 348 ? -27.085 10.544 3.840 1.00 96.88 348 ILE A C 1
ATOM 2757 O O . ILE A 1 348 ? -27.724 11.547 3.549 1.00 96.88 348 ILE A O 1
ATOM 2761 N N . LYS A 1 349 ? -27.232 9.894 5.000 1.00 95.81 349 LYS A N 1
ATOM 2762 C CA . LYS A 1 349 ? -28.189 10.281 6.057 1.00 95.81 349 LYS A CA 1
ATOM 2763 C C . LYS A 1 349 ? -27.530 10.709 7.364 1.00 95.81 349 LYS A C 1
ATOM 2765 O O . LYS A 1 349 ? -28.188 11.311 8.203 1.00 95.81 349 LYS A O 1
ATOM 2770 N N . GLU A 1 350 ? -26.258 10.373 7.562 1.00 95.31 350 GLU A N 1
ATOM 2771 C CA . GLU A 1 350 ? -25.548 10.704 8.797 1.00 95.31 350 GLU A CA 1
ATOM 2772 C C . GLU A 1 350 ? -25.430 12.232 8.943 1.00 95.31 350 GLU A C 1
ATOM 2774 O O . GLU A 1 350 ? -24.892 12.867 8.030 1.00 95.31 350 GLU A O 1
ATOM 2779 N N . PRO A 1 351 ? -25.904 12.829 10.059 1.00 94.75 351 PRO A N 1
ATOM 2780 C CA . PRO A 1 351 ? -25.964 14.285 10.214 1.00 94.75 351 PRO A CA 1
ATOM 2781 C C . PRO A 1 351 ? -24.624 14.981 9.973 1.00 94.75 351 PRO A C 1
ATOM 2783 O O . PRO A 1 351 ? -24.577 15.998 9.289 1.00 94.75 351 PRO A O 1
ATOM 2786 N N . PHE A 1 352 ? -23.531 14.378 10.450 1.00 93.50 352 PHE A N 1
ATOM 2787 C CA . PHE A 1 352 ? -22.176 14.888 10.259 1.00 93.50 352 PHE A CA 1
ATOM 2788 C C . PHE A 1 352 ? -21.806 15.045 8.773 1.00 93.50 352 PHE A C 1
ATOM 2790 O O . PHE A 1 352 ? -21.355 16.105 8.343 1.00 93.50 352 PHE A O 1
ATOM 2797 N N . PHE A 1 353 ? -22.052 14.019 7.951 1.00 95.44 353 PHE A N 1
ATOM 2798 C CA . PHE A 1 353 ? -21.754 14.092 6.518 1.00 95.44 353 PHE A CA 1
ATOM 2799 C C . PHE A 1 353 ? -22.762 14.930 5.735 1.00 95.44 353 PHE A C 1
ATOM 2801 O O . PHE A 1 353 ? -22.380 15.533 4.733 1.00 95.44 353 PHE A O 1
ATOM 2808 N N . ARG A 1 354 ? -24.027 15.004 6.174 1.00 95.31 354 ARG A N 1
ATOM 2809 C CA . ARG A 1 354 ? -24.996 15.943 5.586 1.00 95.31 354 ARG A CA 1
ATOM 2810 C C . ARG A 1 354 ? -24.532 17.375 5.749 1.00 95.31 354 ARG A C 1
ATOM 2812 O O . ARG A 1 354 ? -24.471 18.094 4.763 1.00 95.31 354 ARG A O 1
ATOM 2819 N N . GLU A 1 355 ? -24.119 17.755 6.953 1.00 94.25 355 GLU A N 1
ATOM 2820 C CA . GLU A 1 355 ? -23.626 19.103 7.221 1.00 94.25 355 GLU A CA 1
ATOM 2821 C C . GLU A 1 355 ? -22.434 19.467 6.322 1.00 94.25 355 GLU A C 1
ATOM 2823 O O . GLU A 1 355 ? -22.388 20.576 5.783 1.00 94.25 355 GLU A O 1
ATOM 2828 N N . ILE A 1 356 ? -21.510 18.521 6.113 1.00 94.69 356 ILE A N 1
ATOM 2829 C CA . ILE A 1 356 ? -20.376 18.666 5.192 1.00 94.69 356 ILE A CA 1
ATOM 2830 C C . ILE A 1 356 ? -20.842 18.872 3.750 1.00 94.69 356 ILE A C 1
ATOM 2832 O O . ILE A 1 356 ? -20.346 19.775 3.083 1.00 94.69 356 ILE A O 1
ATOM 2836 N N . LEU A 1 357 ? -21.764 18.044 3.257 1.00 95.56 357 LEU A N 1
ATOM 2837 C CA . LEU A 1 357 ? -22.223 18.092 1.867 1.00 95.56 357 LEU A CA 1
ATOM 2838 C C . LEU A 1 357 ? -23.073 19.333 1.579 1.00 95.56 357 LEU A C 1
ATOM 2840 O O . LEU A 1 357 ? -22.843 20.003 0.574 1.00 95.56 357 LEU A O 1
ATOM 2844 N N . ASP A 1 358 ? -24.009 19.652 2.471 1.00 95.19 358 ASP A N 1
ATOM 2845 C CA . ASP A 1 358 ? -24.978 20.737 2.304 1.00 95.19 358 ASP A CA 1
ATOM 2846 C C . ASP A 1 358 ? -24.302 22.114 2.397 1.00 95.19 358 ASP A C 1
ATOM 2848 O O . ASP A 1 358 ? -24.658 23.032 1.662 1.00 95.19 358 ASP A O 1
ATOM 2852 N N . ASN A 1 359 ? -23.268 22.244 3.239 1.00 95.31 359 ASN A N 1
ATOM 2853 C CA . ASN A 1 359 ? -22.525 23.498 3.431 1.00 95.31 359 ASN A CA 1
ATOM 2854 C C . ASN A 1 359 ? -21.124 23.483 2.805 1.00 95.31 359 ASN A C 1
ATOM 2856 O O . ASN A 1 359 ? -20.351 24.418 3.004 1.00 95.31 359 ASN A O 1
ATOM 2860 N N . ARG A 1 360 ? -20.772 22.413 2.082 1.00 95.12 360 ARG A N 1
ATOM 2861 C CA . ARG A 1 360 ? -19.472 22.220 1.417 1.00 95.12 360 ARG A CA 1
ATOM 2862 C C . ARG A 1 360 ? -18.271 22.439 2.357 1.00 95.12 360 ARG A C 1
ATOM 2864 O O . ARG A 1 360 ? -17.272 23.044 1.971 1.00 95.12 360 ARG A O 1
ATOM 2871 N N . LYS A 1 361 ? -18.363 21.954 3.602 1.00 93.88 361 LYS A N 1
ATOM 2872 C CA . LYS A 1 361 ? -17.331 22.169 4.633 1.00 93.88 361 LYS A CA 1
ATOM 2873 C C . LYS A 1 361 ? -16.077 21.343 4.357 1.00 93.88 361 LYS A C 1
ATOM 2875 O O . LYS A 1 361 ? -16.131 20.119 4.280 1.00 93.88 361 LYS A O 1
ATOM 2880 N N . VAL A 1 362 ? -14.935 22.022 4.280 1.00 92.75 362 VAL A N 1
ATOM 2881 C CA . VAL A 1 362 ? -13.605 21.395 4.159 1.00 92.75 362 VAL A CA 1
ATOM 2882 C C . VAL A 1 362 ? -12.792 21.484 5.453 1.00 92.75 362 VAL A C 1
ATOM 2884 O O . VAL A 1 362 ? -11.999 20.585 5.740 1.00 92.75 362 VAL A O 1
ATOM 2887 N N . LEU A 1 363 ? -13.040 22.520 6.256 1.00 90.56 363 LEU A N 1
ATOM 2888 C CA . LEU A 1 363 ? -12.566 22.651 7.632 1.00 90.56 363 LEU A CA 1
ATOM 2889 C C . LEU A 1 363 ? -13.554 21.969 8.574 1.00 90.56 363 LEU A C 1
ATOM 2891 O O . LEU A 1 363 ? -14.763 22.211 8.496 1.00 90.56 363 LEU A O 1
ATOM 2895 N N . LEU A 1 364 ? -13.041 21.103 9.444 1.00 86.81 364 LEU A N 1
ATOM 2896 C CA . LEU A 1 364 ? -13.862 20.262 10.302 1.00 86.81 364 LEU A CA 1
ATOM 2897 C C . LEU A 1 364 ? -13.681 20.689 11.755 1.00 86.81 364 LEU A C 1
ATOM 2899 O O . LEU A 1 364 ? -12.581 20.668 12.282 1.00 86.81 364 LEU A O 1
ATOM 2903 N N . ALA A 1 365 ? -14.781 20.996 12.441 1.00 79.06 365 ALA A N 1
ATOM 2904 C CA . ALA A 1 365 ? -14.750 21.180 13.896 1.00 79.06 365 ALA A CA 1
ATOM 2905 C C . ALA A 1 365 ? -14.537 19.849 14.653 1.00 79.06 365 ALA A C 1
ATOM 2907 O O . ALA A 1 365 ? -14.352 19.835 15.868 1.00 79.06 365 ALA A O 1
ATOM 2908 N N . SER A 1 366 ? -14.614 18.722 13.939 1.00 81.44 366 SER A N 1
ATOM 2909 C CA . SER A 1 366 ? -14.480 17.368 14.465 1.00 81.44 366 SER A CA 1
ATOM 2910 C C . SER A 1 366 ? -13.081 16.798 14.257 1.00 81.44 366 SER A C 1
ATOM 2912 O O . SER A 1 366 ? -12.416 17.059 13.253 1.00 81.44 366 SER A O 1
ATOM 2914 N N . TYR A 1 367 ? -12.707 15.890 15.146 1.00 90.44 367 TYR A N 1
ATOM 2915 C CA . TYR A 1 367 ? -11.456 15.142 15.083 1.00 90.44 367 TYR A CA 1
ATOM 2916 C C . TYR A 1 367 ? -11.572 13.909 14.176 1.00 90.44 367 TYR A C 1
ATOM 2918 O O . TYR A 1 367 ? -12.691 13.447 13.917 1.00 90.44 367 TYR A O 1
ATOM 2926 N N . PRO A 1 368 ? -10.442 13.330 13.729 1.00 95.88 368 PRO A N 1
ATOM 2927 C CA . PRO A 1 368 ? -10.452 12.039 13.058 1.00 95.88 368 PRO A CA 1
ATOM 2928 C C . PRO A 1 368 ? -11.181 10.986 13.896 1.00 95.88 368 PRO A C 1
ATOM 2930 O O . PRO A 1 368 ? -11.087 10.946 15.123 1.00 95.88 368 PRO A O 1
ATOM 2933 N N . ARG A 1 369 ? -11.897 10.093 13.221 1.00 96.19 369 ARG A N 1
ATOM 2934 C CA . ARG A 1 369 ? -12.573 8.954 13.845 1.00 96.19 369 ARG A CA 1
ATOM 2935 C C . ARG A 1 369 ? -11.628 7.769 14.027 1.00 96.19 369 ARG A C 1
ATOM 2937 O O . ARG A 1 369 ? -11.788 7.000 14.975 1.00 96.19 369 ARG A O 1
ATOM 2944 N N . GLU A 1 370 ? -10.680 7.610 13.114 1.00 97.50 370 GLU A N 1
ATOM 2945 C CA . GLU A 1 370 ? -9.757 6.482 13.024 1.00 97.50 370 GLU A CA 1
ATOM 2946 C C . GLU A 1 370 ? -8.322 6.996 12.874 1.00 97.50 370 GLU A C 1
ATOM 2948 O O . GLU A 1 370 ? -8.042 7.807 11.987 1.00 97.50 370 GLU A O 1
ATOM 2953 N N . TYR A 1 371 ? -7.418 6.488 13.712 1.00 98.12 371 TYR A N 1
ATOM 2954 C CA . TYR A 1 371 ? -5.980 6.639 13.541 1.00 98.12 371 TYR A CA 1
ATOM 2955 C C . TYR A 1 371 ? -5.353 5.305 13.127 1.00 98.12 371 TYR A C 1
ATOM 2957 O O . TYR A 1 371 ? -5.439 4.315 13.852 1.00 98.12 371 TYR A O 1
ATOM 2965 N N . VAL A 1 372 ? -4.700 5.279 11.966 1.00 97.81 372 VAL A N 1
ATOM 2966 C CA . VAL A 1 372 ? -3.870 4.159 11.513 1.00 97.81 372 VAL A CA 1
ATOM 2967 C C . VAL A 1 372 ? -2.408 4.514 11.753 1.00 97.81 372 VAL A C 1
ATOM 2969 O O . VAL A 1 372 ? -1.871 5.431 11.126 1.00 97.81 372 VAL A O 1
ATOM 2972 N N . LEU A 1 373 ? -1.758 3.779 12.652 1.00 97.25 373 LEU A N 1
ATOM 2973 C CA . LEU A 1 373 ? -0.351 3.985 12.969 1.00 97.25 373 LEU A CA 1
ATOM 2974 C C . LEU A 1 373 ? 0.520 3.195 11.992 1.00 97.25 373 LEU A C 1
ATOM 2976 O O . LEU A 1 373 ? 0.567 1.969 12.063 1.00 97.25 373 LEU A O 1
ATOM 2980 N N . GLY A 1 374 ? 1.228 3.885 11.101 1.00 95.56 374 GLY A N 1
ATOM 2981 C CA . GLY A 1 374 ? 2.109 3.265 10.102 1.00 95.56 374 GLY A CA 1
ATOM 2982 C C . GLY A 1 374 ? 3.475 3.937 9.955 1.00 95.56 374 GLY A C 1
ATOM 2983 O O . GLY A 1 374 ? 4.141 3.720 8.950 1.00 95.56 374 GLY A O 1
ATOM 2984 N N . HIS A 1 375 ? 3.904 4.747 10.928 1.00 95.31 375 HIS A N 1
ATOM 2985 C CA . HIS A 1 375 ? 5.170 5.499 10.880 1.00 95.31 375 HIS A CA 1
ATOM 2986 C C . HIS A 1 375 ? 6.371 4.803 11.544 1.00 95.31 375 HIS A C 1
ATOM 2988 O O . HIS A 1 375 ? 7.449 5.399 11.646 1.00 95.31 375 HIS A O 1
ATOM 2994 N N . ASP A 1 376 ? 6.198 3.555 11.983 1.00 94.69 376 ASP A N 1
ATOM 2995 C CA . ASP A 1 376 ? 7.277 2.680 12.443 1.00 94.69 376 ASP A CA 1
ATOM 2996 C C . ASP A 1 376 ? 7.392 1.473 11.507 1.00 94.69 376 ASP A C 1
ATOM 2998 O O . ASP A 1 376 ? 6.414 0.779 11.231 1.00 94.69 376 ASP A O 1
ATOM 3002 N N . LEU A 1 377 ? 8.602 1.232 11.003 1.00 92.19 377 LEU A N 1
ATOM 3003 C CA . LEU A 1 377 ? 8.904 0.135 10.094 1.00 92.19 377 LEU A CA 1
ATOM 3004 C C . LEU A 1 377 ? 9.360 -1.129 10.847 1.00 92.19 377 LEU A C 1
ATOM 3006 O O . LEU A 1 377 ? 9.597 -2.144 10.208 1.00 92.19 377 LEU A O 1
ATOM 3010 N N . SER A 1 378 ? 9.471 -1.134 12.177 1.00 95.12 378 SER A N 1
ATOM 3011 C CA . SER A 1 378 ? 9.927 -2.298 12.962 1.00 95.12 378 SER A CA 1
ATOM 3012 C C . SER A 1 378 ? 9.159 -3.584 12.637 1.00 95.12 378 SER A C 1
ATOM 3014 O O . SER A 1 378 ? 7.930 -3.607 12.658 1.00 95.12 378 SER A O 1
ATOM 3016 N N . CYS A 1 379 ? 9.874 -4.659 12.279 1.00 94.94 379 CYS A N 1
ATOM 3017 C CA . CYS A 1 379 ? 9.281 -5.952 11.917 1.00 94.94 379 CYS A CA 1
ATOM 3018 C C . CYS A 1 379 ? 10.281 -7.108 11.993 1.00 94.94 379 CYS A C 1
ATOM 3020 O O . CYS A 1 379 ? 11.448 -6.985 11.619 1.00 94.94 379 CYS A O 1
ATOM 3022 N N . ASN A 1 380 ? 9.776 -8.278 12.379 1.00 94.06 380 ASN A N 1
ATOM 3023 C CA . ASN A 1 380 ? 10.521 -9.534 12.457 1.00 94.06 380 ASN A CA 1
ATOM 3024 C C . ASN A 1 380 ? 10.761 -10.223 11.100 1.00 94.06 380 ASN A C 1
ATOM 3026 O O . ASN A 1 380 ? 11.470 -11.231 11.063 1.00 94.06 380 ASN A O 1
ATOM 3030 N N . TYR A 1 381 ? 10.198 -9.708 10.004 1.00 92.25 381 TYR A N 1
ATOM 3031 C CA . TYR A 1 381 ? 10.296 -10.292 8.663 1.00 92.25 381 TYR A CA 1
ATOM 3032 C C . TYR A 1 381 ? 11.124 -9.467 7.680 1.00 92.25 381 TYR A C 1
ATOM 3034 O O . TYR A 1 381 ? 11.282 -8.261 7.839 1.00 92.25 381 TYR A O 1
ATOM 3042 N N . ALA A 1 382 ? 11.584 -10.137 6.620 1.00 89.12 382 ALA A N 1
ATOM 3043 C CA . ALA A 1 382 ? 12.211 -9.547 5.434 1.00 89.12 382 ALA A CA 1
ATOM 3044 C C . ALA A 1 382 ? 11.394 -9.881 4.165 1.00 89.12 382 ALA A C 1
ATOM 3046 O O . ALA A 1 382 ? 11.888 -10.524 3.239 1.00 89.12 382 ALA A O 1
ATOM 3047 N N . CYS A 1 383 ? 10.096 -9.553 4.173 1.00 90.06 383 CYS A N 1
ATOM 3048 C CA . CYS A 1 383 ? 9.178 -9.905 3.083 1.00 90.06 383 CYS A CA 1
ATOM 3049 C C . CYS A 1 383 ? 9.548 -9.138 1.802 1.00 90.06 383 CYS A C 1
ATOM 3051 O O . CYS A 1 383 ? 9.404 -7.916 1.819 1.00 90.06 383 CYS A O 1
ATOM 3053 N N . PRO A 1 384 ? 9.921 -9.794 0.683 1.00 84.75 384 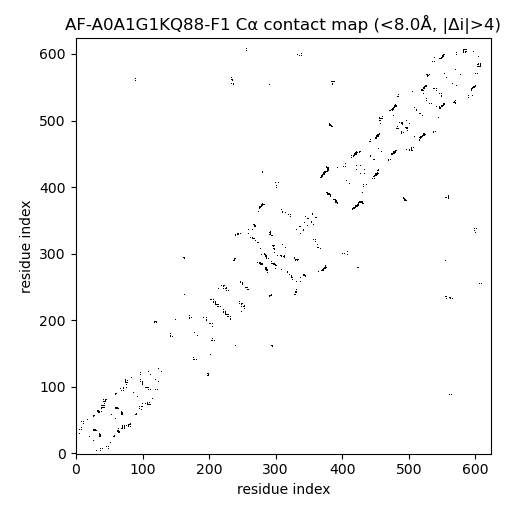PRO A N 1
ATOM 3054 C CA . PRO A 1 384 ? 10.407 -9.104 -0.517 1.00 84.75 384 PRO A CA 1
ATOM 3055 C C . PRO A 1 384 ? 9.446 -8.057 -1.091 1.00 84.75 384 PRO A C 1
ATOM 3057 O O . PRO A 1 384 ? 9.889 -7.080 -1.674 1.00 84.75 384 PRO A O 1
ATOM 3060 N N . SER A 1 385 ? 8.136 -8.231 -0.899 1.00 87.06 385 SER A N 1
ATOM 3061 C CA . SER A 1 385 ? 7.107 -7.281 -1.337 1.00 87.06 385 SER A CA 1
ATOM 3062 C C . SER A 1 385 ? 6.973 -6.034 -0.461 1.00 87.06 385 SER A C 1
ATOM 3064 O O . SER A 1 385 ? 6.239 -5.122 -0.822 1.00 87.06 385 SER A O 1
ATOM 3066 N N . CYS A 1 386 ? 7.632 -5.991 0.696 1.00 87.19 386 CYS A N 1
ATOM 3067 C CA . CYS A 1 386 ? 7.480 -4.926 1.686 1.00 87.19 386 CYS A CA 1
ATOM 3068 C C . CYS A 1 386 ? 8.820 -4.341 2.153 1.00 87.19 386 CYS A C 1
ATOM 3070 O O . CYS A 1 386 ? 8.871 -3.161 2.484 1.00 87.19 386 CYS A O 1
ATOM 3072 N N . ARG A 1 387 ? 9.877 -5.161 2.247 1.00 87.12 387 ARG A N 1
ATOM 3073 C CA . ARG A 1 387 ? 11.224 -4.769 2.694 1.00 87.12 387 ARG A CA 1
ATOM 3074 C C . ARG A 1 387 ? 12.268 -5.839 2.375 1.00 87.12 387 ARG A C 1
ATOM 3076 O O . ARG A 1 387 ? 11.988 -7.034 2.445 1.00 87.12 387 ARG A O 1
ATOM 3083 N N . THR A 1 388 ? 13.505 -5.423 2.135 1.00 75.31 388 THR A N 1
ATOM 3084 C CA . THR A 1 388 ? 14.615 -6.336 1.805 1.00 75.31 388 THR A CA 1
ATOM 3085 C C . THR A 1 388 ? 15.253 -7.003 3.027 1.00 75.31 388 THR A C 1
ATOM 3087 O O . THR A 1 388 ? 15.799 -8.097 2.906 1.00 75.31 388 THR A O 1
ATOM 3090 N N . LYS A 1 389 ? 15.135 -6.402 4.220 1.00 81.38 389 LYS A N 1
ATOM 3091 C CA . LYS A 1 389 ? 15.699 -6.916 5.479 1.00 81.38 389 LYS A CA 1
ATOM 3092 C C . LYS A 1 389 ? 14.767 -6.717 6.674 1.00 81.38 389 LYS A C 1
ATOM 3094 O O . LYS A 1 389 ? 13.831 -5.918 6.623 1.00 81.38 389 LYS A O 1
ATOM 3099 N N . LYS A 1 390 ? 15.046 -7.444 7.763 1.00 87.94 390 LYS A N 1
ATOM 3100 C CA . LYS A 1 390 ? 14.417 -7.195 9.069 1.00 87.94 390 LYS A CA 1
ATOM 3101 C C . LYS A 1 390 ? 14.815 -5.805 9.548 1.00 87.94 390 LYS A C 1
ATOM 3103 O O . LYS A 1 390 ? 15.946 -5.376 9.325 1.00 87.94 390 LYS A O 1
ATOM 3108 N N . PHE A 1 391 ? 13.892 -5.126 10.211 1.00 87.62 391 PHE A N 1
ATOM 3109 C CA . PHE A 1 391 ? 14.107 -3.761 10.662 1.00 87.62 391 PHE A CA 1
ATOM 3110 C C . PHE A 1 391 ? 13.767 -3.643 12.141 1.00 87.62 391 PHE A C 1
ATOM 3112 O O . PHE A 1 391 ? 12.720 -4.120 12.582 1.00 87.62 391 PHE A O 1
ATOM 3119 N N . THR A 1 392 ? 14.647 -2.971 12.873 1.00 90.50 392 THR A N 1
ATOM 3120 C CA . THR A 1 392 ? 14.470 -2.605 14.275 1.00 90.50 392 THR A CA 1
ATOM 3121 C C . THR A 1 392 ? 14.930 -1.166 14.416 1.00 90.50 392 THR A C 1
ATOM 3123 O O . THR A 1 392 ? 16.037 -0.853 13.979 1.00 90.50 392 THR A O 1
ATOM 3126 N N . ALA A 1 393 ? 14.104 -0.322 15.033 1.00 89.94 393 ALA A N 1
ATOM 3127 C CA . ALA A 1 393 ? 14.438 1.080 15.244 1.00 89.94 393 ALA A CA 1
ATOM 3128 C C . ALA A 1 393 ? 15.760 1.238 16.019 1.00 89.94 393 ALA A C 1
ATOM 3130 O O . ALA A 1 393 ? 15.908 0.706 17.128 1.00 89.94 393 ALA A O 1
ATOM 3131 N N . ASN A 1 394 ? 16.703 1.984 15.447 1.00 90.50 394 ASN A N 1
ATOM 3132 C CA . ASN A 1 394 ? 17.952 2.371 16.099 1.00 90.50 394 ASN A CA 1
ATOM 3133 C C . ASN A 1 394 ? 17.718 3.485 17.149 1.00 90.50 394 ASN A C 1
ATOM 3135 O O . ASN A 1 394 ? 16.594 3.939 17.352 1.00 90.50 394 ASN A O 1
ATOM 3139 N N . ALA A 1 395 ? 18.768 3.940 17.841 1.00 93.06 395 ALA A N 1
ATOM 3140 C CA . ALA A 1 395 ? 18.633 4.942 18.907 1.00 93.06 395 ALA A CA 1
ATOM 3141 C C . ALA A 1 395 ? 18.055 6.292 18.427 1.00 93.06 395 ALA A C 1
ATOM 3143 O O . ALA A 1 395 ? 17.265 6.920 19.135 1.00 93.06 395 ALA A O 1
ATOM 3144 N N . GLU A 1 396 ? 18.420 6.736 17.224 1.00 93.56 396 GLU A N 1
ATOM 3145 C CA . GLU A 1 396 ? 17.905 7.972 16.629 1.00 93.56 396 GLU A CA 1
ATOM 3146 C C . GLU A 1 396 ? 16.426 7.827 16.255 1.00 93.56 396 GLU A C 1
ATOM 3148 O O . GLU A 1 396 ? 15.596 8.673 16.597 1.00 93.56 396 GLU A O 1
ATOM 3153 N N . GLU A 1 397 ? 16.070 6.704 15.637 1.00 93.38 397 GLU A N 1
ATOM 3154 C CA . GLU A 1 397 ? 14.694 6.378 15.277 1.00 93.38 397 GLU A CA 1
ATOM 3155 C C . GLU A 1 397 ? 13.813 6.229 16.516 1.00 93.38 397 GLU A C 1
ATOM 3157 O O . GLU A 1 397 ? 12.702 6.747 16.534 1.00 93.38 397 GLU A O 1
ATOM 3162 N N . GLN A 1 398 ? 14.308 5.609 17.587 1.00 94.75 398 GLN A N 1
ATOM 3163 C CA . GLN A 1 398 ? 13.596 5.527 18.863 1.00 94.75 398 GLN A CA 1
ATOM 3164 C C . GLN A 1 398 ? 13.348 6.913 19.466 1.00 94.75 398 GLN A C 1
ATOM 3166 O O . GLN A 1 398 ? 12.243 7.190 19.934 1.00 94.75 398 GLN A O 1
ATOM 3171 N N . LYS A 1 399 ? 14.328 7.824 19.404 1.00 96.06 399 LYS A N 1
ATOM 3172 C CA . LYS A 1 399 ? 14.152 9.215 19.848 1.00 96.06 399 LYS A CA 1
ATOM 3173 C C . LYS A 1 399 ? 13.094 9.945 19.013 1.00 96.06 399 LYS A C 1
ATOM 3175 O O . LYS A 1 399 ? 12.244 10.645 19.573 1.00 96.06 399 LYS A O 1
ATOM 3180 N N . ARG A 1 400 ? 13.108 9.754 17.689 1.00 96.19 400 ARG A N 1
ATOM 3181 C CA . ARG A 1 400 ? 12.085 10.283 16.772 1.00 96.19 400 ARG A CA 1
ATOM 3182 C C . ARG A 1 400 ? 10.697 9.748 17.131 1.00 96.19 400 ARG A C 1
ATOM 3184 O O . ARG A 1 400 ? 9.776 10.532 17.341 1.00 96.19 400 ARG A O 1
ATOM 3191 N N . LEU A 1 401 ? 10.561 8.431 17.268 1.00 97.00 401 LEU A N 1
ATOM 3192 C CA . LEU A 1 401 ? 9.311 7.749 17.612 1.00 97.00 401 LEU A CA 1
ATOM 3193 C C . LEU A 1 401 ? 8.776 8.172 18.987 1.00 97.00 401 LEU A C 1
ATOM 3195 O O . LEU A 1 401 ? 7.577 8.392 19.132 1.00 97.00 401 LEU A O 1
ATOM 3199 N N . SER A 1 402 ? 9.646 8.354 19.981 1.00 97.38 402 SER A N 1
ATOM 3200 C CA . SER A 1 402 ? 9.267 8.877 21.300 1.00 97.38 402 SER A CA 1
ATOM 3201 C C . SER A 1 402 ? 8.727 10.309 21.209 1.00 97.38 402 SER A C 1
ATOM 3203 O O . SER A 1 402 ? 7.677 10.624 21.764 1.00 97.38 402 SER A O 1
ATOM 3205 N N . THR A 1 403 ? 9.369 11.161 20.405 1.00 97.44 403 THR A N 1
ATOM 3206 C CA . THR A 1 403 ? 8.898 12.534 20.165 1.00 97.44 403 THR A CA 1
ATOM 3207 C C . THR A 1 403 ? 7.513 12.554 19.506 1.00 97.44 403 THR A C 1
ATOM 3209 O O . THR A 1 403 ? 6.638 13.312 19.924 1.00 97.44 403 THR A O 1
ATOM 3212 N N . ILE A 1 404 ? 7.290 11.696 18.504 1.00 97.88 404 ILE A N 1
ATOM 3213 C CA . ILE A 1 404 ? 5.987 11.537 17.837 1.00 97.88 404 ILE A CA 1
ATOM 3214 C C . ILE A 1 404 ? 4.933 10.999 18.809 1.00 97.88 404 ILE A C 1
ATOM 3216 O O . ILE A 1 404 ? 3.790 11.464 18.793 1.00 97.88 404 ILE A O 1
ATOM 3220 N N . LYS A 1 405 ? 5.309 10.041 19.668 1.00 97.94 405 LYS A N 1
ATOM 3221 C CA . LYS A 1 405 ? 4.424 9.457 20.682 1.00 97.94 405 LYS A CA 1
ATOM 3222 C C . LYS A 1 405 ? 3.804 10.551 21.546 1.00 97.94 405 LYS A C 1
ATOM 3224 O O . LYS A 1 405 ? 2.582 10.656 21.609 1.00 97.94 405 LYS A O 1
ATOM 3229 N N . GLU A 1 406 ? 4.648 11.383 22.149 1.00 97.75 406 GLU A N 1
ATOM 3230 C CA . GLU A 1 406 ? 4.211 12.420 23.085 1.00 97.75 406 GLU A CA 1
ATOM 3231 C C . GLU A 1 406 ? 3.475 13.570 22.391 1.00 97.75 406 GLU A C 1
ATOM 3233 O O . GLU A 1 406 ? 2.452 14.041 22.884 1.00 97.75 406 GLU A O 1
ATOM 3238 N N . ARG A 1 407 ? 3.959 14.015 21.224 1.00 97.38 407 ARG A N 1
ATOM 3239 C CA . ARG A 1 407 ? 3.383 15.174 20.526 1.00 97.38 407 ARG A CA 1
ATOM 3240 C C . ARG A 1 407 ? 2.079 14.859 19.797 1.00 97.38 407 ARG A C 1
ATOM 3242 O O . ARG A 1 407 ? 1.199 15.709 19.731 1.00 97.38 407 ARG A O 1
ATOM 3249 N N . VAL A 1 408 ? 1.979 13.675 19.197 1.00 98.06 408 VAL A N 1
ATOM 3250 C CA . VAL A 1 408 ? 0.921 13.356 18.227 1.00 98.06 408 VAL A CA 1
ATOM 3251 C C . VAL A 1 408 ? 0.080 12.183 18.706 1.00 98.06 408 VAL A C 1
ATOM 3253 O O . VAL A 1 408 ? -1.135 12.323 18.830 1.00 98.06 408 VAL A O 1
ATOM 3256 N N . VAL A 1 409 ? 0.703 11.036 18.998 1.00 98.00 409 VAL A N 1
ATOM 3257 C CA . VAL A 1 409 ? -0.030 9.782 19.242 1.00 98.00 409 VAL A CA 1
ATOM 3258 C C . VAL A 1 409 ? -0.862 9.856 20.519 1.00 98.00 409 VAL A C 1
ATOM 3260 O O . VAL A 1 409 ? -2.074 9.679 20.468 1.00 98.00 409 VAL A O 1
ATOM 3263 N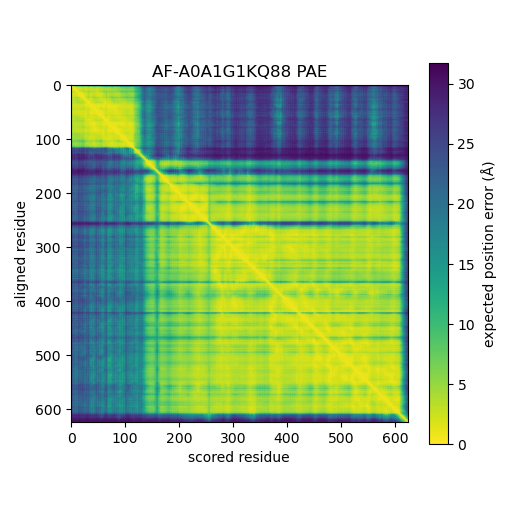 N . MET A 1 410 ? -0.258 10.142 21.669 1.00 97.81 410 MET A N 1
ATOM 3264 C CA . MET A 1 410 ? -1.003 10.144 22.931 1.00 97.81 410 MET A CA 1
ATOM 3265 C C . MET A 1 410 ? -2.122 11.208 22.957 1.00 97.81 410 MET A C 1
ATOM 3267 O O . MET A 1 410 ? -3.225 10.885 23.410 1.00 97.81 410 MET A O 1
ATOM 3271 N N . PRO A 1 411 ? -1.922 12.433 22.421 1.00 97.12 411 PRO A N 1
ATOM 3272 C CA . PRO A 1 411 ? -2.999 13.413 22.277 1.00 97.12 411 PRO A CA 1
ATOM 3273 C C . PRO A 1 411 ? -4.146 12.965 21.360 1.00 97.12 411 PRO A C 1
ATOM 3275 O O . PRO A 1 411 ? -5.307 13.036 21.773 1.00 97.12 411 PRO A O 1
ATOM 3278 N N . ILE A 1 412 ? -3.855 12.461 20.151 1.00 97.19 412 ILE A N 1
ATOM 3279 C CA . ILE A 1 412 ? -4.904 12.081 19.189 1.00 97.19 412 ILE A CA 1
ATOM 3280 C C . ILE A 1 412 ? -5.709 10.862 19.670 1.00 97.19 412 ILE A C 1
ATOM 3282 O O . ILE A 1 412 ? -6.917 10.782 19.431 1.00 97.19 412 ILE A O 1
ATOM 3286 N N . LEU A 1 413 ? -5.085 9.942 20.422 1.00 97.56 413 LEU A N 1
ATOM 3287 C CA . LEU A 1 413 ? -5.752 8.758 20.982 1.00 97.56 413 LEU A CA 1
ATOM 3288 C C . LEU A 1 413 ? -6.878 9.084 21.967 1.00 97.56 413 LEU A C 1
ATOM 3290 O O . LEU A 1 413 ? -7.797 8.283 22.118 1.00 97.56 413 LEU A O 1
ATOM 3294 N N . LYS A 1 414 ? -6.867 10.270 22.586 1.00 95.25 414 LYS A N 1
ATOM 3295 C CA . LYS A 1 414 ? -7.971 10.742 23.441 1.00 95.25 414 LYS A CA 1
ATOM 3296 C C . LYS A 1 414 ? -9.195 11.214 22.650 1.00 95.25 414 LYS A C 1
ATOM 3298 O O . LYS A 1 414 ? -10.226 11.518 23.248 1.00 95.25 414 LYS A O 1
ATOM 3303 N N . ARG A 1 415 ? -9.078 11.349 21.326 1.00 94.94 415 ARG A N 1
ATOM 3304 C CA . ARG A 1 415 ? -10.118 11.899 20.443 1.00 94.94 415 ARG A CA 1
ATOM 3305 C C . ARG A 1 415 ? -10.691 10.858 19.488 1.00 94.94 415 ARG A C 1
ATOM 3307 O O . ARG A 1 415 ? -11.894 10.873 19.235 1.00 94.94 415 ARG A O 1
ATOM 3314 N N . VAL A 1 416 ? -9.845 9.978 18.954 1.00 97.06 416 VAL A N 1
ATOM 3315 C CA . VAL A 1 416 ? -10.264 8.972 17.970 1.00 97.06 416 VAL A CA 1
ATOM 3316 C C . VAL A 1 416 ? -11.066 7.850 18.619 1.00 97.06 416 VAL A C 1
ATOM 3318 O O . VAL A 1 416 ? -10.919 7.528 19.795 1.00 97.06 416 VAL A O 1
ATOM 3321 N N . LYS A 1 417 ? -11.901 7.202 17.811 1.00 97.00 417 LYS A N 1
ATOM 3322 C CA . LYS A 1 417 ? -12.672 6.025 18.215 1.00 97.00 417 LYS A CA 1
ATOM 3323 C C . LYS A 1 417 ? -11.927 4.721 17.941 1.00 97.00 417 LYS A C 1
ATOM 3325 O O . LYS A 1 417 ? -12.139 3.738 18.648 1.00 97.00 417 LYS A O 1
ATOM 3330 N N . TYR A 1 418 ? -11.087 4.701 16.909 1.00 98.12 418 TYR A N 1
ATOM 3331 C CA . TYR A 1 418 ? -10.354 3.514 16.483 1.00 98.12 418 TYR A CA 1
ATOM 3332 C C . TYR A 1 418 ? -8.862 3.804 16.366 1.00 98.12 418 TYR A C 1
ATOM 3334 O O . TYR A 1 418 ? -8.475 4.811 15.773 1.00 98.12 418 TYR A O 1
ATOM 3342 N N . LEU A 1 419 ? -8.047 2.887 16.883 1.00 98.19 419 LEU A N 1
ATOM 3343 C CA . LEU A 1 419 ? -6.614 2.804 16.629 1.00 98.19 419 LEU A CA 1
ATOM 3344 C C . LEU A 1 419 ? -6.322 1.493 15.892 1.00 98.19 419 LEU A C 1
ATOM 3346 O O . LEU A 1 419 ? -6.600 0.415 16.419 1.00 98.19 419 LEU A O 1
ATOM 3350 N N . MET A 1 420 ? -5.744 1.584 14.695 1.00 97.94 420 MET A N 1
ATOM 3351 C CA . MET A 1 420 ? -5.247 0.430 13.946 1.00 97.94 420 MET A CA 1
ATOM 3352 C C . MET A 1 420 ? -3.723 0.316 14.066 1.00 97.94 420 MET A C 1
ATOM 3354 O O . MET A 1 420 ? -3.000 1.265 13.749 1.00 97.94 420 MET A O 1
ATOM 3358 N N . LEU A 1 421 ? -3.248 -0.857 14.492 1.00 94.56 421 LEU A N 1
ATOM 3359 C CA . LEU A 1 421 ? -1.839 -1.194 14.720 1.00 94.56 421 LEU A CA 1
ATOM 3360 C C . LEU A 1 421 ? -1.480 -2.486 13.968 1.00 94.56 421 LEU A C 1
ATOM 3362 O O . LEU A 1 421 ? -2.084 -3.502 14.262 1.00 94.56 421 LEU A O 1
ATOM 3366 N N . SER A 1 422 ? -0.521 -2.534 13.050 1.00 84.75 422 SER A N 1
ATOM 3367 C CA . SER A 1 422 ? 0.189 -1.404 12.447 1.00 84.75 422 SER A CA 1
ATOM 3368 C C . SER A 1 422 ? -0.073 -1.336 10.946 1.00 84.75 422 SER A C 1
ATOM 3370 O O . SER A 1 422 ? -0.169 -2.346 10.258 1.00 84.75 422 SER A O 1
ATOM 3372 N N . GLY A 1 423 ? -0.204 -0.116 10.425 1.00 77.25 423 GLY A N 1
ATOM 3373 C CA . GLY A 1 423 ? -0.270 0.151 8.988 1.00 77.25 423 GLY A CA 1
ATOM 3374 C C . GLY A 1 423 ? 1.043 -0.157 8.260 1.00 77.25 423 GLY A C 1
ATOM 3375 O O . GLY A 1 423 ? 1.025 -0.357 7.050 1.00 77.25 423 GLY A O 1
ATOM 3376 N N . SER A 1 424 ? 2.150 -0.250 9.005 1.00 84.69 424 SER A N 1
ATOM 3377 C CA . SER A 1 424 ? 3.488 -0.620 8.537 1.00 84.69 424 SER A CA 1
ATOM 3378 C C . SER A 1 424 ? 4.197 -1.441 9.616 1.00 84.69 424 SER A C 1
ATOM 3380 O O . SER A 1 424 ? 4.099 -1.123 10.797 1.00 84.69 424 SER A O 1
ATOM 3382 N N . GLY A 1 425 ? 4.918 -2.499 9.237 1.00 92.38 425 GLY A N 1
ATOM 3383 C CA . GLY A 1 425 ? 5.695 -3.298 10.199 1.00 92.38 425 GLY A CA 1
ATOM 3384 C C . GLY A 1 425 ? 4.874 -4.327 10.985 1.00 92.38 425 GLY A C 1
ATOM 3385 O O . GLY A 1 425 ? 3.885 -4.841 10.477 1.00 92.38 425 GLY A O 1
ATOM 3386 N N . GLU A 1 426 ? 5.339 -4.671 12.185 1.00 95.38 426 GLU A N 1
ATOM 3387 C CA . GLU A 1 426 ? 4.682 -5.589 13.124 1.00 95.38 426 GLU A CA 1
ATOM 3388 C C . GLU A 1 426 ? 4.694 -4.972 14.527 1.00 95.38 426 GLU A C 1
ATOM 3390 O O . GLU A 1 426 ? 5.758 -4.733 15.109 1.00 95.38 426 GLU A O 1
ATOM 3395 N N . PHE A 1 427 ? 3.509 -4.720 15.084 1.00 94.75 427 PHE A N 1
ATOM 3396 C CA . PHE A 1 427 ? 3.356 -3.942 16.314 1.00 94.75 427 PHE A CA 1
ATOM 3397 C C . PHE A 1 427 ? 4.011 -4.599 17.537 1.00 94.75 427 PHE A C 1
ATOM 3399 O O . PHE A 1 427 ? 4.463 -3.881 18.425 1.00 94.75 427 PHE A O 1
ATOM 3406 N N . ILE A 1 428 ? 4.125 -5.932 17.596 1.00 95.06 428 ILE A N 1
ATOM 3407 C CA . ILE A 1 428 ? 4.854 -6.589 18.698 1.00 95.06 428 ILE A CA 1
ATOM 3408 C C . ILE A 1 428 ? 6.373 -6.429 18.554 1.00 95.06 428 ILE A C 1
ATOM 3410 O O . ILE A 1 428 ? 7.075 -6.279 19.555 1.00 95.06 428 ILE A O 1
ATOM 3414 N N . ALA A 1 429 ? 6.897 -6.436 17.325 1.00 95.06 429 ALA A N 1
ATOM 3415 C CA . ALA A 1 429 ? 8.325 -6.222 17.080 1.00 95.06 429 ALA A CA 1
ATOM 3416 C C . ALA A 1 429 ? 8.748 -4.776 17.405 1.00 95.06 429 ALA A C 1
ATOM 3418 O O . ALA A 1 429 ? 9.878 -4.533 17.826 1.00 95.06 429 ALA A O 1
ATOM 3419 N N . SER A 1 430 ? 7.830 -3.824 17.241 1.00 95.69 430 SER A N 1
ATOM 3420 C CA . SER A 1 430 ? 8.018 -2.410 17.556 1.00 95.69 430 SER A CA 1
ATOM 3421 C C . SER A 1 430 ? 8.054 -2.153 19.070 1.00 95.69 430 SER A C 1
ATOM 3423 O O . SER A 1 430 ? 7.102 -2.447 19.794 1.00 95.69 430 SER A O 1
ATOM 3425 N N . SER A 1 431 ? 9.141 -1.567 19.586 1.00 94.81 431 SER A N 1
ATOM 3426 C CA . SER A 1 431 ? 9.149 -1.029 20.959 1.00 94.81 431 SER A CA 1
ATOM 3427 C C . SER A 1 431 ? 8.167 0.134 21.105 1.00 94.81 431 SER A C 1
ATOM 3429 O O . SER A 1 431 ? 7.427 0.184 22.081 1.00 94.81 431 SER A O 1
ATOM 3431 N N . HIS A 1 432 ? 8.085 1.004 20.098 1.00 96.25 432 HIS A N 1
ATOM 3432 C CA . HIS A 1 432 ? 7.186 2.153 20.080 1.00 96.25 432 HIS A CA 1
ATOM 3433 C C . HIS A 1 432 ? 5.706 1.755 20.209 1.00 96.25 432 HIS A C 1
ATOM 3435 O O . HIS A 1 432 ? 4.993 2.287 21.060 1.00 96.25 432 HIS A O 1
ATOM 3441 N N . CYS A 1 433 ? 5.242 0.777 19.426 1.00 96.69 433 CYS A N 1
ATOM 3442 C CA . CYS A 1 433 ? 3.868 0.285 19.515 1.00 96.69 433 CYS A CA 1
ATOM 3443 C C . CYS A 1 433 ? 3.604 -0.408 20.857 1.00 96.69 433 CYS A C 1
ATOM 3445 O O . CYS A 1 433 ? 2.537 -0.213 21.435 1.00 96.69 433 CYS A O 1
ATOM 3447 N N . ARG A 1 434 ? 4.566 -1.181 21.383 1.00 95.31 434 ARG A N 1
ATOM 3448 C CA . ARG A 1 434 ? 4.434 -1.807 22.709 1.00 95.31 434 ARG A CA 1
ATOM 3449 C C . ARG A 1 434 ? 4.314 -0.774 23.827 1.00 95.31 434 ARG A C 1
ATOM 3451 O O . ARG A 1 434 ? 3.440 -0.923 24.672 1.00 95.31 434 ARG A O 1
ATOM 3458 N N . GLU A 1 435 ? 5.123 0.283 23.805 1.00 95.56 435 GLU A N 1
ATOM 3459 C CA . GLU A 1 435 ? 5.026 1.384 24.770 1.00 95.56 435 GLU A CA 1
ATOM 3460 C C . GLU A 1 435 ? 3.669 2.098 24.699 1.00 95.56 435 GLU A C 1
ATOM 34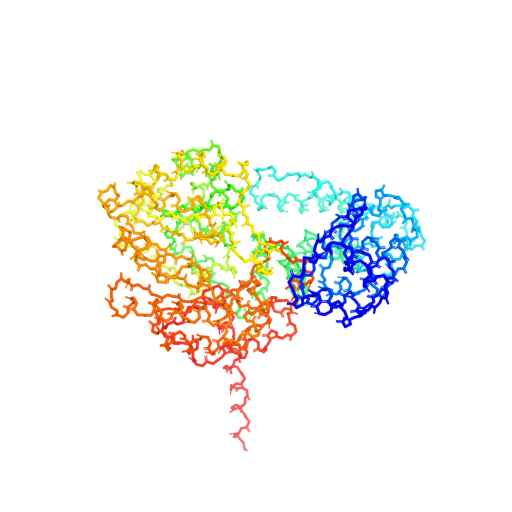62 O O . GLU A 1 435 ? 3.076 2.395 25.736 1.00 95.56 435 GLU A O 1
ATOM 3467 N N . ILE A 1 436 ? 3.148 2.349 23.491 1.00 96.62 436 ILE A N 1
ATOM 3468 C CA . ILE A 1 436 ? 1.802 2.917 23.306 1.00 96.62 436 ILE A CA 1
ATOM 3469 C C . ILE A 1 436 ? 0.742 1.995 23.910 1.00 96.62 436 ILE A C 1
ATOM 3471 O O . ILE A 1 436 ? -0.082 2.458 24.693 1.00 96.62 436 ILE A O 1
ATOM 3475 N N . LEU A 1 437 ? 0.779 0.698 23.588 1.00 95.75 437 LEU A N 1
ATOM 3476 C CA . LEU A 1 437 ? -0.163 -0.291 24.120 1.00 95.75 437 LEU A CA 1
ATOM 3477 C C . LEU A 1 437 ? -0.102 -0.359 25.656 1.00 95.75 437 LEU A C 1
ATOM 3479 O O . LEU A 1 437 ? -1.138 -0.431 26.305 1.00 95.75 437 LEU A O 1
ATOM 3483 N N . GLN A 1 438 ? 1.090 -0.265 26.247 1.00 94.44 438 GLN A N 1
ATOM 3484 C CA . GLN A 1 438 ? 1.273 -0.219 27.704 1.00 94.44 438 GLN A CA 1
ATOM 3485 C C . GLN A 1 438 ? 0.779 1.090 28.348 1.00 94.44 438 GLN A C 1
ATOM 3487 O O . GLN A 1 438 ? 0.503 1.110 29.545 1.00 94.44 438 GLN A O 1
ATOM 3492 N N . SER A 1 439 ? 0.656 2.172 27.573 1.00 95.12 439 SER A N 1
ATOM 3493 C CA . SER A 1 439 ? 0.244 3.500 28.057 1.00 95.12 439 SER A CA 1
ATOM 3494 C C . SER A 1 439 ? -1.261 3.768 27.947 1.00 95.12 439 SER A C 1
ATOM 3496 O O . SER A 1 439 ? -1.722 4.841 28.345 1.00 95.12 439 SER A O 1
ATOM 3498 N N . ILE A 1 440 ? -2.036 2.834 27.387 1.00 96.06 440 ILE A N 1
ATOM 3499 C CA . ILE A 1 440 ? -3.485 2.976 27.200 1.00 96.06 440 ILE A CA 1
ATOM 3500 C C . ILE A 1 440 ? -4.256 1.903 27.966 1.00 96.06 440 ILE A C 1
ATOM 3502 O O . ILE A 1 440 ? -3.762 0.812 28.227 1.00 96.06 440 ILE A O 1
ATOM 3506 N N . ASN A 1 441 ? -5.490 2.225 28.341 1.00 94.81 441 ASN A N 1
ATOM 3507 C CA . ASN A 1 441 ? -6.421 1.312 28.993 1.00 94.81 441 ASN A CA 1
ATOM 3508 C C . ASN A 1 441 ? -7.862 1.818 28.800 1.00 94.81 441 ASN A C 1
ATOM 3510 O O . ASN A 1 441 ? -8.083 2.978 28.442 1.00 94.81 441 ASN A O 1
ATOM 3514 N N . SER A 1 442 ? -8.849 0.960 29.055 1.00 93.81 442 SER A N 1
ATOM 3515 C CA . SER A 1 442 ? -10.266 1.272 28.830 1.00 93.81 442 SER A CA 1
ATOM 3516 C C . SER A 1 442 ? -10.826 2.355 29.759 1.00 93.81 442 SER A C 1
ATOM 3518 O O . SER A 1 442 ? -11.813 3.001 29.405 1.00 93.81 442 SER A O 1
ATOM 3520 N N . ARG A 1 443 ? -10.208 2.569 30.928 1.00 92.94 443 ARG A N 1
ATOM 3521 C CA . ARG A 1 443 ? -10.621 3.584 31.904 1.00 92.94 443 ARG A CA 1
ATOM 3522 C C . ARG A 1 443 ? -10.213 4.988 31.457 1.00 92.94 443 ARG A C 1
ATOM 3524 O O . ARG A 1 443 ? -11.042 5.891 31.505 1.00 92.94 443 ARG A O 1
ATOM 3531 N N . ASP A 1 444 ? -8.970 5.159 31.015 1.00 94.12 444 ASP A N 1
ATOM 3532 C CA . ASP A 1 444 ? -8.422 6.468 30.633 1.00 94.12 444 ASP A CA 1
ATOM 3533 C C . ASP A 1 444 ? -8.727 6.836 29.171 1.00 94.12 444 ASP A C 1
ATOM 3535 O O . ASP A 1 444 ? -8.724 8.015 28.814 1.00 94.12 444 ASP A O 1
ATOM 3539 N N . TYR A 1 445 ? -9.038 5.839 28.334 1.00 96.00 445 TYR A N 1
ATOM 3540 C CA . TYR A 1 445 ? -9.411 6.000 26.923 1.00 96.00 445 TYR A CA 1
ATOM 3541 C C . TYR A 1 445 ? -10.795 5.389 26.653 1.00 96.00 445 TYR A C 1
ATOM 3543 O O . TYR A 1 445 ? -10.920 4.412 25.901 1.00 96.00 445 TYR A O 1
ATOM 3551 N N . PRO A 1 446 ? -11.863 5.929 27.272 1.00 92.88 446 PRO A N 1
ATOM 3552 C CA . PRO A 1 446 ? -13.193 5.349 27.173 1.00 92.88 446 PRO A CA 1
ATOM 3553 C C . PRO A 1 446 ? -13.693 5.369 25.726 1.00 92.88 446 PRO A C 1
ATOM 3555 O O . PRO A 1 446 ? -13.767 6.410 25.076 1.00 92.88 446 PRO A O 1
ATOM 3558 N N . GLY A 1 447 ? -14.070 4.196 25.218 1.00 92.56 447 GLY A N 1
ATOM 3559 C CA . GLY A 1 447 ? -14.615 4.036 23.868 1.00 92.56 447 GLY A CA 1
ATOM 3560 C C . GLY A 1 447 ? -13.578 3.873 22.752 1.00 92.56 447 GLY A C 1
ATOM 3561 O O . GLY A 1 447 ? -13.993 3.595 21.623 1.00 92.56 447 GLY A O 1
ATOM 3562 N N . LEU A 1 448 ? -12.275 3.973 23.051 1.00 97.38 448 LEU A N 1
ATOM 3563 C CA . LEU A 1 448 ? -11.210 3.644 22.103 1.00 97.38 448 LEU A CA 1
ATOM 3564 C C . LEU A 1 448 ? -11.205 2.136 21.812 1.00 97.38 448 LEU A C 1
ATOM 3566 O O . LEU A 1 448 ? -11.231 1.305 22.721 1.00 97.38 448 LEU A O 1
ATOM 3570 N N . ARG A 1 449 ? -11.164 1.782 20.528 1.00 97.94 449 ARG A N 1
ATOM 3571 C CA . ARG A 1 449 ? -11.182 0.400 20.035 1.00 97.94 449 ARG A CA 1
ATOM 3572 C C . ARG A 1 449 ? -9.931 0.103 19.230 1.00 97.94 449 ARG A C 1
ATOM 3574 O O . ARG A 1 449 ? -9.525 0.918 18.404 1.00 97.94 449 ARG A O 1
ATOM 3581 N N . LEU A 1 450 ? -9.355 -1.074 19.444 1.00 98.19 450 LEU A N 1
ATOM 3582 C CA . LEU A 1 450 ? -8.122 -1.502 18.793 1.00 98.19 450 LEU A CA 1
ATOM 3583 C C . LEU A 1 450 ? -8.414 -2.473 17.646 1.00 98.19 450 LEU A C 1
ATOM 3585 O O . LEU A 1 450 ? -9.193 -3.422 17.796 1.00 98.19 450 LEU A O 1
ATOM 3589 N N . VAL A 1 451 ? -7.763 -2.227 16.513 1.00 98.06 451 VAL A N 1
ATOM 3590 C CA . VAL A 1 451 ? -7.727 -3.102 15.338 1.00 98.06 451 VAL A CA 1
ATOM 3591 C C . VAL A 1 451 ? -6.286 -3.570 15.157 1.00 98.06 451 VAL A C 1
ATOM 3593 O O . VAL A 1 451 ? -5.397 -2.759 14.899 1.00 98.06 451 VAL A O 1
ATOM 3596 N N . MET A 1 452 ? -6.051 -4.871 15.311 1.00 97.19 452 MET A N 1
ATOM 3597 C CA . MET A 1 452 ? -4.713 -5.460 15.275 1.00 97.19 452 MET A CA 1
ATOM 3598 C C . MET A 1 452 ? -4.439 -6.037 13.883 1.00 97.19 452 MET A C 1
ATOM 3600 O O . MET A 1 452 ? -4.928 -7.114 13.553 1.00 97.19 452 MET A O 1
ATOM 3604 N N . LEU A 1 453 ? -3.661 -5.330 13.070 1.00 96.94 453 LEU A N 1
ATOM 3605 C CA . LEU A 1 453 ? -3.076 -5.800 11.820 1.00 96.94 453 LEU A CA 1
ATOM 3606 C C . LEU A 1 453 ? -1.688 -6.400 12.095 1.00 96.94 453 LEU A C 1
ATOM 3608 O O . LEU A 1 453 ? -0.754 -5.684 12.449 1.00 96.94 453 LEU A O 1
ATOM 3612 N N . THR A 1 454 ? -1.564 -7.718 11.938 1.00 96.75 454 THR A N 1
ATOM 3613 C CA . THR A 1 454 ? -0.345 -8.490 12.240 1.00 96.75 454 THR A CA 1
ATOM 3614 C C . THR A 1 454 ? 0.084 -9.365 11.064 1.00 96.75 454 THR A C 1
ATOM 3616 O O . THR A 1 454 ? -0.721 -9.751 10.211 1.00 96.75 454 THR A O 1
ATOM 3619 N N . ASN A 1 455 ? 1.364 -9.736 11.039 1.00 95.19 455 ASN A N 1
ATOM 3620 C CA . ASN A 1 455 ? 1.856 -10.834 10.207 1.00 95.19 455 ASN A CA 1
ATOM 3621 C C . ASN A 1 455 ? 1.560 -12.232 10.791 1.00 95.19 455 ASN A C 1
ATOM 3623 O O . ASN A 1 455 ? 1.805 -13.228 10.118 1.00 95.19 455 ASN A O 1
ATOM 3627 N N . GLY A 1 456 ? 1.034 -12.306 12.019 1.00 95.31 456 GLY A N 1
ATOM 3628 C CA . GLY A 1 456 ? 0.533 -13.527 12.650 1.00 95.31 456 GLY A CA 1
ATOM 3629 C C . GLY A 1 456 ? 1.559 -14.328 13.453 1.00 95.31 456 GLY A C 1
ATOM 3630 O O . GLY A 1 456 ? 1.179 -15.317 14.069 1.00 95.31 456 GLY A O 1
ATOM 3631 N N . MET A 1 457 ? 2.836 -13.930 13.499 1.00 95.31 457 MET A N 1
ATOM 3632 C CA . MET A 1 457 ? 3.861 -14.702 14.224 1.00 95.31 457 MET A CA 1
ATOM 3633 C C . MET A 1 457 ? 4.002 -14.344 15.691 1.00 95.31 457 MET A C 1
ATOM 3635 O O . MET A 1 457 ? 4.063 -15.226 16.543 1.00 95.31 457 MET A O 1
ATOM 3639 N N . LEU A 1 458 ? 4.163 -13.051 15.976 1.00 96.12 458 LEU A N 1
ATOM 3640 C CA . LEU A 1 458 ? 4.547 -12.601 17.312 1.00 96.12 458 LEU A CA 1
ATOM 3641 C C . LEU A 1 458 ? 3.340 -12.414 18.225 1.00 96.12 458 LEU A C 1
ATOM 3643 O O . LEU A 1 458 ? 3.479 -12.504 19.443 1.00 96.12 458 LEU A O 1
ATOM 3647 N N . PHE A 1 459 ? 2.156 -12.186 17.654 1.00 96.25 459 PHE A N 1
ATOM 3648 C CA . PHE A 1 459 ? 0.931 -12.048 18.425 1.00 96.25 459 PHE A CA 1
ATOM 3649 C C . PHE A 1 459 ? 0.373 -13.422 18.817 1.00 96.25 459 PHE A C 1
ATOM 3651 O O . PHE A 1 459 ? -0.570 -13.935 18.226 1.00 96.25 459 PHE A O 1
ATOM 3658 N N . THR A 1 460 ? 1.013 -14.040 19.802 1.00 97.00 460 THR A N 1
ATOM 3659 C CA . THR A 1 460 ? 0.656 -15.371 20.308 1.00 97.00 460 THR A CA 1
ATOM 3660 C C . THR A 1 460 ? -0.389 -15.292 21.420 1.00 97.00 460 THR A C 1
ATOM 3662 O O . THR A 1 460 ? -0.651 -14.224 21.979 1.00 97.00 460 THR A O 1
ATOM 3665 N N . GLU A 1 461 ? -0.932 -16.444 21.816 1.00 96.50 461 GLU A N 1
ATOM 3666 C CA . GLU A 1 461 ? -1.787 -16.561 23.003 1.00 96.50 461 GLU A CA 1
ATOM 3667 C C . GLU A 1 461 ? -1.110 -16.006 24.266 1.00 96.50 461 GLU A C 1
ATOM 3669 O O . GLU A 1 461 ? -1.730 -15.276 25.038 1.00 96.50 461 GLU A O 1
ATOM 3674 N N . LYS A 1 462 ? 0.190 -16.267 24.447 1.00 96.00 462 LYS A N 1
ATOM 3675 C CA . LYS A 1 462 ? 0.955 -15.715 25.570 1.00 96.00 462 LYS A CA 1
ATOM 3676 C C . LYS A 1 462 ? 0.927 -14.184 25.562 1.00 96.00 462 LYS A C 1
ATOM 3678 O O . LYS A 1 462 ? 0.610 -13.573 26.578 1.00 96.00 462 LYS A O 1
ATOM 3683 N N . VAL A 1 463 ? 1.206 -13.575 24.409 1.00 95.00 463 VAL A N 1
ATOM 3684 C CA . VAL A 1 463 ? 1.215 -12.113 24.255 1.00 95.00 463 VAL A CA 1
ATOM 3685 C C . VAL A 1 463 ? -0.178 -11.521 24.481 1.00 95.00 463 VAL A C 1
ATOM 3687 O O . VAL A 1 463 ? -0.307 -10.480 25.117 1.00 95.00 463 VAL A O 1
ATOM 3690 N N . TRP A 1 464 ? -1.242 -12.192 24.032 1.00 95.19 464 TRP A N 1
ATOM 3691 C CA . TRP A 1 464 ? -2.615 -11.775 24.333 1.00 95.19 464 TRP A CA 1
ATOM 3692 C C . TRP A 1 464 ? -2.866 -11.635 25.844 1.00 95.19 464 TRP A C 1
ATOM 3694 O O . TRP A 1 464 ? -3.460 -10.649 26.281 1.00 95.19 464 TRP A O 1
ATOM 3704 N N . PHE A 1 465 ? -2.385 -12.586 26.650 1.00 92.25 465 PHE A N 1
ATOM 3705 C CA . PHE A 1 465 ? -2.526 -12.527 28.108 1.00 92.25 465 PHE A CA 1
ATOM 3706 C C . PHE A 1 465 ? -1.614 -11.486 28.770 1.00 92.25 465 PHE A C 1
ATOM 3708 O O . PHE A 1 465 ? -2.023 -10.871 29.757 1.00 92.25 465 PHE A O 1
ATOM 3715 N N . GLU A 1 466 ? -0.428 -11.225 28.211 1.00 91.31 466 GLU A N 1
ATOM 3716 C CA . GLU A 1 466 ? 0.438 -10.116 28.644 1.00 91.31 466 GLU A CA 1
ATOM 3717 C C . GLU A 1 466 ? -0.270 -8.757 28.488 1.00 91.31 466 GLU A C 1
ATOM 3719 O O . GLU A 1 466 ? -0.134 -7.885 29.344 1.00 91.31 466 GLU A O 1
ATOM 3724 N N . PHE A 1 467 ? -1.114 -8.607 27.461 1.00 88.38 467 PHE A N 1
ATOM 3725 C CA . PHE A 1 467 ? -1.956 -7.429 27.230 1.00 88.38 467 PHE A CA 1
ATOM 3726 C C . PHE A 1 467 ? -3.400 -7.592 27.739 1.00 88.38 467 PHE A C 1
ATOM 3728 O O . PHE A 1 467 ? -4.330 -7.009 27.179 1.00 88.38 467 PHE A O 1
ATOM 3735 N N . SER A 1 468 ? -3.622 -8.349 28.819 1.00 86.81 468 SER A N 1
ATOM 3736 C CA . SER A 1 468 ? -4.972 -8.612 29.357 1.00 86.81 468 SER A CA 1
ATOM 3737 C C . SER A 1 468 ? -5.791 -7.347 29.663 1.00 86.81 468 SER A C 1
ATOM 3739 O O . SER A 1 468 ? -7.000 -7.343 29.436 1.00 86.81 468 SER A O 1
ATOM 3741 N N . ALA A 1 469 ? -5.145 -6.249 30.074 1.00 87.62 469 ALA A N 1
ATOM 3742 C CA . ALA A 1 469 ? -5.789 -4.945 30.281 1.00 87.62 469 ALA A CA 1
ATOM 3743 C C . ALA A 1 469 ? -6.384 -4.331 28.995 1.00 87.62 469 ALA A C 1
ATOM 3745 O O . ALA A 1 469 ? -7.293 -3.505 29.060 1.00 87.62 469 ALA A O 1
ATOM 3746 N N . LEU A 1 470 ? -5.895 -4.747 27.823 1.00 93.50 470 LEU A N 1
ATOM 3747 C CA . LEU A 1 470 ? -6.355 -4.296 26.507 1.00 93.50 470 LEU A CA 1
ATOM 3748 C C . LEU A 1 470 ? -7.331 -5.273 25.856 1.00 93.50 470 LEU A C 1
ATOM 3750 O O . LEU A 1 470 ? -7.912 -4.946 24.821 1.00 93.50 470 LEU A O 1
ATOM 3754 N N . ALA A 1 471 ? -7.536 -6.460 26.434 1.00 90.00 471 ALA A N 1
ATOM 3755 C CA . ALA A 1 471 ? -8.355 -7.511 25.833 1.00 90.00 471 ALA A CA 1
ATOM 3756 C C . ALA A 1 471 ? -9.791 -7.042 25.538 1.00 90.00 471 ALA A C 1
ATOM 3758 O O . ALA A 1 471 ? -10.403 -7.489 24.574 1.00 90.00 471 ALA A O 1
ATOM 3759 N N . GLU A 1 472 ? -10.326 -6.117 26.339 1.00 90.75 472 GLU A N 1
ATOM 3760 C CA . GLU A 1 472 ? -11.644 -5.511 26.114 1.00 90.75 472 GLU A CA 1
ATOM 3761 C C . GLU A 1 472 ? -11.623 -4.344 25.115 1.00 90.75 472 GLU A C 1
ATOM 3763 O O . GLU A 1 472 ? -12.668 -3.938 24.611 1.00 90.75 472 GLU A O 1
ATOM 3768 N N . MET A 1 473 ? -10.457 -3.810 24.772 1.00 96.94 473 MET A N 1
ATOM 3769 C CA . MET A 1 473 ? -10.322 -2.765 23.757 1.00 96.94 473 MET A CA 1
ATOM 3770 C C . MET A 1 473 ? -10.132 -3.360 22.359 1.00 96.94 473 MET A C 1
ATOM 3772 O O . MET A 1 473 ? -10.561 -2.749 21.381 1.00 96.94 473 MET A O 1
ATOM 3776 N N . ILE A 1 474 ? -9.536 -4.553 22.246 1.00 97.00 474 ILE A N 1
ATOM 3777 C CA . ILE A 1 474 ? -9.306 -5.237 20.966 1.00 97.00 474 ILE A CA 1
ATOM 3778 C C . ILE A 1 474 ? -10.633 -5.725 20.381 1.00 97.00 474 ILE A C 1
ATOM 3780 O O . ILE A 1 474 ? -11.352 -6.511 20.994 1.00 97.00 474 ILE A O 1
ATOM 3784 N N . ARG A 1 475 ? -10.961 -5.238 19.181 1.00 97.44 475 ARG A N 1
ATOM 3785 C CA . ARG A 1 475 ? -12.217 -5.541 18.482 1.00 97.44 475 ARG A CA 1
ATOM 3786 C C . ARG A 1 475 ? -12.007 -6.357 17.222 1.00 97.44 475 ARG A C 1
ATOM 3788 O O . ARG A 1 475 ? -12.802 -7.247 16.949 1.00 97.44 475 ARG A O 1
ATOM 3795 N N . GLU A 1 476 ? -10.954 -6.087 16.464 1.00 98.19 476 GLU A N 1
ATOM 3796 C CA . GLU A 1 476 ? -10.701 -6.792 15.208 1.00 98.19 476 GLU A CA 1
ATOM 3797 C C . GLU A 1 476 ? -9.251 -7.275 15.140 1.00 98.19 476 GLU A C 1
ATOM 3799 O O . GLU A 1 476 ? -8.337 -6.565 15.565 1.00 98.19 476 GLU A O 1
ATOM 3804 N N . ILE A 1 477 ? -9.048 -8.472 14.587 1.00 98.38 477 ILE A N 1
ATOM 3805 C CA . ILE A 1 477 ? -7.723 -9.008 14.256 1.00 98.38 477 ILE A CA 1
ATOM 3806 C C . ILE A 1 477 ? -7.677 -9.285 12.757 1.00 98.38 477 ILE A C 1
ATOM 3808 O O . ILE A 1 477 ? -8.535 -9.979 12.215 1.00 98.38 477 ILE A O 1
ATOM 3812 N N . HIS A 1 478 ? -6.680 -8.714 12.094 1.00 98.19 478 HIS A N 1
ATOM 3813 C CA . HIS A 1 478 ? -6.434 -8.809 10.664 1.00 98.19 478 HIS A CA 1
ATOM 3814 C C . HIS A 1 478 ? -5.055 -9.438 10.476 1.00 98.19 478 HIS A C 1
ATOM 3816 O O . HIS A 1 478 ? -4.060 -8.897 10.958 1.00 98.19 478 HIS A O 1
ATOM 3822 N N . VAL A 1 479 ? -4.971 -10.574 9.786 1.00 98.25 479 VAL A N 1
ATOM 3823 C CA . VAL A 1 479 ? -3.700 -11.291 9.606 1.00 98.25 479 VAL A CA 1
ATOM 3824 C C . VAL A 1 479 ? -3.311 -11.319 8.140 1.00 98.25 479 VAL A C 1
ATOM 3826 O O . VAL A 1 479 ? -4.036 -11.836 7.295 1.00 98.25 479 VAL A O 1
ATOM 3829 N N . SER A 1 480 ? -2.145 -10.769 7.824 1.00 96.50 480 SER A N 1
ATOM 3830 C CA . SER A 1 480 ? -1.593 -10.809 6.473 1.00 96.50 480 SER A CA 1
ATOM 3831 C C . SER A 1 480 ? -0.680 -12.028 6.331 1.00 96.50 480 SER A C 1
ATOM 3833 O O . SER A 1 480 ? 0.374 -12.070 6.966 1.00 96.50 480 SER A O 1
ATOM 3835 N N . ILE A 1 481 ? -1.103 -13.007 5.522 1.00 96.62 481 ILE A N 1
ATOM 3836 C CA . ILE A 1 481 ? -0.510 -14.357 5.448 1.00 96.62 481 ILE A CA 1
ATOM 3837 C C . ILE A 1 481 ? 0.208 -14.602 4.109 1.00 96.62 481 ILE A C 1
ATOM 3839 O O . ILE A 1 481 ? 1.316 -15.129 4.088 1.00 96.62 481 ILE A O 1
ATOM 3843 N N . ASP A 1 482 ? -0.421 -14.212 2.996 1.00 96.56 482 ASP A N 1
ATOM 3844 C CA . ASP A 1 482 ? 0.061 -14.333 1.606 1.00 96.56 482 ASP A CA 1
ATOM 3845 C C . ASP A 1 482 ? 0.283 -15.743 1.026 1.00 96.56 482 ASP A C 1
ATOM 3847 O O . ASP A 1 482 ? 0.682 -15.845 -0.134 1.00 96.56 482 ASP A O 1
ATOM 3851 N N . ALA A 1 483 ? 0.022 -16.825 1.760 1.00 96.81 483 ALA A N 1
ATOM 3852 C CA . ALA A 1 483 ? 0.153 -18.195 1.254 1.00 96.81 483 ALA A CA 1
ATOM 3853 C C . ALA A 1 483 ? -0.707 -19.197 2.043 1.00 96.81 483 ALA A C 1
ATOM 3855 O O . ALA A 1 483 ? -1.110 -18.934 3.173 1.00 96.81 483 ALA A O 1
ATOM 3856 N N . VAL A 1 484 ? -0.957 -20.359 1.450 1.00 97.19 484 VAL A N 1
ATOM 3857 C CA . VAL A 1 484 ? -1.539 -21.551 2.089 1.00 97.19 484 VAL A CA 1
ATOM 3858 C C . VAL A 1 484 ? -0.510 -22.675 2.160 1.00 97.19 484 VAL A C 1
ATOM 3860 O O . VAL A 1 484 ? -0.522 -23.462 3.101 1.00 97.19 484 VAL A O 1
ATOM 3863 N N . ASP A 1 485 ? 0.394 -22.756 1.183 1.00 95.81 485 ASP A N 1
ATOM 3864 C CA . ASP A 1 485 ? 1.434 -23.780 1.158 1.00 95.81 485 ASP A CA 1
ATOM 3865 C C . ASP A 1 485 ? 2.712 -23.279 1.861 1.00 95.81 485 ASP A C 1
ATOM 3867 O O . ASP A 1 485 ? 3.221 -22.186 1.592 1.00 95.81 485 ASP A O 1
ATOM 3871 N N . ALA A 1 486 ? 3.280 -24.102 2.753 1.00 94.50 486 ALA A N 1
ATOM 3872 C CA . ALA A 1 486 ? 4.433 -23.727 3.583 1.00 94.50 486 ALA A CA 1
ATOM 3873 C C . ALA A 1 486 ? 5.662 -23.292 2.758 1.00 94.50 486 ALA A C 1
ATOM 3875 O O . ALA A 1 486 ? 6.394 -22.381 3.148 1.00 94.50 486 ALA A O 1
ATOM 3876 N N . SER A 1 487 ? 5.879 -23.905 1.589 1.00 93.25 487 SER A N 1
ATOM 3877 C CA . SER A 1 487 ? 6.968 -23.531 0.679 1.00 93.25 487 SER A CA 1
ATOM 3878 C C . SER A 1 487 ? 6.779 -22.144 0.070 1.00 93.25 487 SER A C 1
ATOM 3880 O O . SER A 1 487 ? 7.753 -21.413 -0.112 1.00 93.25 487 SER A O 1
ATOM 3882 N N . THR A 1 488 ? 5.541 -21.777 -0.259 1.00 96.12 488 THR A N 1
ATOM 3883 C CA . THR A 1 488 ? 5.209 -20.449 -0.784 1.00 96.12 488 THR A CA 1
ATOM 3884 C C . THR A 1 488 ? 5.320 -19.424 0.330 1.00 96.12 488 THR A C 1
ATOM 3886 O O . THR A 1 488 ? 5.977 -18.397 0.158 1.00 96.12 488 THR A O 1
ATOM 3889 N N . TYR A 1 489 ? 4.800 -19.757 1.513 1.00 96.06 489 TYR A N 1
ATOM 3890 C CA . TYR A 1 489 ? 4.934 -18.934 2.705 1.00 96.06 489 TYR A CA 1
ATOM 3891 C C . TYR A 1 489 ? 6.394 -18.584 2.999 1.00 96.06 489 TYR A C 1
ATOM 3893 O O . TYR A 1 489 ? 6.725 -17.409 3.122 1.00 96.06 489 TYR A O 1
ATOM 3901 N N . GLN A 1 490 ? 7.296 -19.570 3.013 1.00 90.56 490 GLN A N 1
ATOM 3902 C CA . GLN A 1 490 ? 8.715 -19.340 3.299 1.00 90.56 490 GLN A CA 1
ATOM 3903 C C . GLN A 1 490 ? 9.387 -18.394 2.289 1.00 90.56 490 GLN A C 1
ATOM 3905 O O . GLN A 1 490 ? 10.254 -17.599 2.662 1.00 90.56 490 GLN A O 1
ATOM 3910 N N . LYS A 1 491 ? 8.986 -18.455 1.010 1.00 89.94 491 LYS A N 1
ATOM 3911 C CA . LYS A 1 491 ? 9.503 -17.568 -0.045 1.00 89.94 491 LYS A CA 1
ATOM 3912 C C . LYS A 1 491 ? 9.036 -16.123 0.148 1.00 89.94 491 LYS A C 1
ATOM 3914 O O . LYS A 1 491 ? 9.823 -15.198 -0.051 1.00 89.94 491 LYS A O 1
ATOM 3919 N N . LEU A 1 492 ? 7.769 -15.931 0.518 1.00 92.94 492 LEU A N 1
ATOM 3920 C CA . LEU A 1 492 ? 7.134 -14.610 0.604 1.00 92.94 492 LEU A CA 1
ATOM 3921 C C . LEU A 1 492 ? 7.335 -13.937 1.966 1.00 92.94 492 LEU A C 1
ATOM 3923 O O . LEU A 1 492 ? 7.501 -12.720 2.042 1.00 92.94 492 LEU A O 1
ATOM 3927 N N . ARG A 1 493 ? 7.370 -14.727 3.039 1.00 93.81 493 ARG A N 1
ATOM 3928 C CA . ARG A 1 493 ? 7.478 -14.302 4.439 1.00 93.81 493 ARG A CA 1
ATOM 3929 C C . ARG A 1 493 ? 8.799 -14.768 5.043 1.00 93.81 493 ARG A C 1
ATOM 3931 O O . ARG A 1 493 ? 8.842 -15.584 5.961 1.00 93.81 493 ARG A O 1
ATOM 3938 N N . LYS A 1 494 ? 9.910 -14.228 4.527 1.00 89.06 494 LYS A N 1
ATOM 3939 C CA . LYS A 1 494 ? 11.264 -14.578 4.989 1.00 89.06 494 LYS A CA 1
ATOM 3940 C C . LYS A 1 494 ? 11.424 -14.324 6.492 1.00 89.06 494 LYS A C 1
ATOM 3942 O O . LYS A 1 494 ? 11.313 -13.187 6.960 1.00 89.06 494 LYS A O 1
ATOM 3947 N N . GLY A 1 495 ? 11.745 -15.390 7.225 1.00 86.06 495 GLY A N 1
ATOM 3948 C CA . GLY A 1 495 ? 11.855 -15.396 8.687 1.00 86.06 495 GLY A CA 1
ATOM 3949 C C . GLY A 1 495 ? 10.586 -15.850 9.414 1.00 86.06 495 GLY A C 1
ATOM 3950 O O . GLY A 1 495 ? 10.559 -15.798 10.642 1.00 86.06 495 GLY A O 1
ATOM 3951 N N . GLY A 1 496 ? 9.548 -16.260 8.683 1.00 90.38 496 GLY A N 1
ATOM 3952 C CA . GLY A 1 496 ? 8.358 -16.900 9.227 1.00 90.38 496 GLY A CA 1
ATOM 3953 C C . GLY A 1 496 ? 8.505 -18.397 9.435 1.00 90.38 496 GLY A C 1
ATOM 3954 O O . GLY A 1 496 ? 9.366 -19.028 8.835 1.00 90.38 496 GLY A O 1
ATOM 3955 N N . ASP A 1 497 ? 7.630 -18.942 10.278 1.00 94.62 497 ASP A N 1
ATOM 3956 C CA . ASP A 1 497 ? 7.427 -20.379 10.432 1.00 94.62 497 ASP A CA 1
ATOM 3957 C C . ASP A 1 497 ? 5.938 -20.678 10.239 1.00 94.62 497 ASP A C 1
ATOM 3959 O O . ASP A 1 497 ? 5.089 -20.183 10.984 1.00 94.62 497 ASP A O 1
ATOM 3963 N N . PHE A 1 498 ? 5.617 -21.451 9.200 1.00 96.06 498 PHE A N 1
ATOM 3964 C CA . PHE A 1 498 ? 4.230 -21.672 8.795 1.00 96.06 498 PHE A CA 1
ATOM 3965 C C . PHE A 1 498 ? 3.439 -22.462 9.847 1.00 96.06 498 PHE A C 1
ATOM 3967 O O . PHE A 1 498 ? 2.262 -22.191 10.062 1.00 96.06 498 PHE A O 1
ATOM 3974 N N . GLN A 1 499 ? 4.081 -23.395 10.557 1.00 95.88 499 GLN A N 1
ATOM 3975 C CA . GLN A 1 499 ? 3.410 -24.184 11.596 1.00 95.88 499 GLN A CA 1
ATOM 3976 C C . GLN A 1 499 ? 3.011 -23.314 12.792 1.00 95.88 499 GLN A C 1
ATOM 3978 O O . GLN A 1 499 ? 1.859 -23.343 13.227 1.00 95.88 499 GLN A O 1
ATOM 3983 N N . SER A 1 500 ? 3.928 -22.473 13.274 1.00 97.00 500 SER A N 1
ATOM 3984 C CA . SER A 1 500 ? 3.652 -21.503 14.338 1.00 97.00 500 SER A CA 1
ATOM 3985 C C . SER A 1 500 ? 2.561 -20.511 13.938 1.00 97.00 500 SER A C 1
ATOM 3987 O O . SER A 1 500 ? 1.687 -20.205 14.750 1.00 97.00 500 SER A O 1
ATOM 3989 N N . LEU A 1 501 ? 2.562 -20.044 12.682 1.00 97.88 501 LEU A N 1
ATOM 3990 C CA . LEU A 1 501 ? 1.477 -19.213 12.163 1.00 97.88 501 LEU A CA 1
ATOM 3991 C C . LEU A 1 501 ? 0.127 -19.932 12.292 1.00 97.88 501 LEU A C 1
ATOM 3993 O O . LEU A 1 501 ? -0.813 -19.346 12.825 1.00 97.88 501 LEU A O 1
ATOM 3997 N N . MET A 1 502 ? 0.015 -21.185 11.839 1.00 98.31 502 MET A N 1
ATOM 3998 C CA . MET A 1 502 ? -1.252 -21.926 11.891 1.00 98.31 502 MET A CA 1
ATOM 3999 C C . MET A 1 502 ? -1.774 -22.101 13.325 1.00 98.31 502 MET A C 1
ATOM 4001 O O . MET A 1 502 ? -2.979 -21.976 13.552 1.00 98.31 502 MET A O 1
ATOM 4005 N N . ILE A 1 503 ? -0.883 -22.306 14.303 1.00 98.44 503 ILE A N 1
ATOM 4006 C CA . ILE A 1 503 ? -1.243 -22.338 15.731 1.00 98.44 503 ILE A CA 1
ATOM 4007 C C . ILE A 1 503 ? -1.866 -21.000 16.161 1.00 98.44 503 ILE A C 1
ATOM 4009 O O . ILE A 1 503 ? -2.940 -20.979 16.769 1.00 98.44 503 ILE A O 1
ATOM 4013 N N . ASN A 1 504 ? -1.241 -19.876 15.802 1.00 98.44 504 ASN A N 1
ATOM 4014 C CA . ASN A 1 504 ? -1.750 -18.545 16.140 1.00 98.44 504 ASN A CA 1
ATOM 4015 C C . ASN A 1 504 ? -3.077 -18.225 15.428 1.00 98.44 504 ASN A C 1
ATOM 4017 O O . ASN A 1 504 ? -3.984 -17.659 16.037 1.00 98.44 504 ASN A O 1
ATOM 4021 N N . LEU A 1 505 ? -3.245 -18.636 14.167 1.00 98.69 505 LEU A N 1
ATOM 4022 C CA . LEU A 1 505 ? -4.511 -18.478 13.440 1.00 98.69 505 LEU A CA 1
ATOM 4023 C C . LEU A 1 505 ? -5.651 -19.253 14.110 1.00 98.69 505 LEU A C 1
ATOM 4025 O O . LEU A 1 505 ? -6.759 -18.726 14.239 1.00 98.69 505 LEU A O 1
ATOM 4029 N N . GLN A 1 506 ? -5.384 -20.471 14.591 1.00 98.62 506 GLN A N 1
ATOM 4030 C CA . GLN A 1 506 ? -6.371 -21.245 15.342 1.00 98.62 506 GLN A CA 1
ATOM 4031 C C . GLN A 1 506 ? -6.729 -20.567 16.670 1.00 98.62 506 GLN A C 1
ATOM 4033 O O . GLN A 1 506 ? -7.896 -20.549 17.069 1.00 98.62 506 GLN A O 1
ATOM 4038 N N . PHE A 1 507 ? -5.752 -19.957 17.342 1.00 98.56 507 PHE A N 1
ATOM 4039 C CA . PHE A 1 507 ? -6.005 -19.150 18.531 1.00 98.56 507 PHE A CA 1
ATOM 4040 C C . PHE A 1 507 ? -6.932 -17.955 18.231 1.00 98.56 507 PHE A C 1
ATOM 4042 O O . PHE A 1 507 ? -7.927 -17.764 18.935 1.00 98.56 507 PHE A O 1
ATOM 4049 N N . PHE A 1 508 ? -6.694 -17.199 17.154 1.00 98.56 508 PHE A N 1
ATOM 4050 C CA . PHE A 1 508 ? -7.576 -16.090 16.760 1.00 98.56 508 PHE A CA 1
ATOM 4051 C C . PHE A 1 508 ? -8.981 -16.562 16.367 1.00 98.56 508 PHE A C 1
ATOM 4053 O O . PHE A 1 508 ? -9.971 -15.933 16.754 1.00 98.56 508 PHE A O 1
ATOM 4060 N N . SER A 1 509 ? -9.084 -17.704 15.679 1.00 98.75 509 SER A N 1
ATOM 4061 C CA . SER A 1 509 ? -10.365 -18.365 15.411 1.00 98.75 509 SER A CA 1
ATOM 4062 C C . SER A 1 509 ? -11.126 -18.638 16.713 1.00 98.75 509 SER A C 1
ATOM 4064 O O . SER A 1 509 ? -12.291 -18.259 16.854 1.00 98.75 509 SER A O 1
ATOM 4066 N N . ASN A 1 510 ? -10.447 -19.188 17.725 1.00 98.50 510 ASN A N 1
ATOM 4067 C CA . ASN A 1 510 ? -11.044 -19.457 19.032 1.00 98.50 510 ASN A CA 1
ATOM 4068 C C . ASN A 1 510 ? -11.494 -18.169 19.749 1.00 98.50 510 ASN A C 1
ATOM 4070 O O . ASN A 1 510 ? -12.567 -18.155 20.359 1.00 98.50 510 ASN A O 1
ATOM 4074 N N . LEU A 1 511 ? -10.722 -17.075 19.669 1.00 97.94 511 LEU A N 1
ATOM 4075 C CA . LEU A 1 511 ? -11.130 -15.770 20.211 1.00 97.94 511 LEU A CA 1
ATOM 4076 C C . LEU A 1 511 ? -12.418 -15.266 19.551 1.00 97.94 511 LEU A C 1
ATOM 4078 O O . LEU A 1 511 ? -13.331 -14.804 20.245 1.00 97.94 511 LEU A O 1
ATOM 4082 N N . ARG A 1 512 ? -12.510 -15.381 18.221 1.00 98.19 512 ARG A N 1
ATOM 4083 C CA . ARG A 1 512 ? -13.680 -14.961 17.447 1.00 98.19 512 ARG A CA 1
ATOM 4084 C C . ARG A 1 512 ? -14.917 -15.790 17.784 1.00 98.19 512 ARG A C 1
ATOM 4086 O O . ARG A 1 512 ? -15.974 -15.215 18.051 1.00 98.19 512 ARG A O 1
ATOM 4093 N N . GLN A 1 513 ? -14.782 -17.116 17.840 1.00 98.06 513 GLN A N 1
ATOM 4094 C CA . GLN A 1 513 ? -15.864 -18.041 18.201 1.00 98.06 513 GLN A CA 1
ATOM 4095 C C . GLN A 1 513 ? -16.399 -17.769 19.614 1.00 98.06 513 GLN A C 1
ATOM 4097 O O . GLN A 1 513 ? -17.610 -17.742 19.834 1.00 98.06 513 GLN A O 1
ATOM 4102 N N . LYS A 1 514 ? -15.503 -17.473 20.565 1.00 97.50 514 LYS A N 1
ATOM 4103 C CA . LYS A 1 514 ? -15.850 -17.088 21.944 1.00 97.50 514 LYS A CA 1
ATOM 4104 C C . LYS A 1 514 ? -16.330 -15.635 22.078 1.00 97.50 514 LYS A C 1
ATOM 4106 O O . LYS A 1 514 ? -16.536 -15.176 23.200 1.00 97.50 514 LYS A O 1
ATOM 4111 N N . LYS A 1 515 ? -16.493 -14.901 20.967 1.00 97.06 515 LYS A N 1
ATOM 4112 C CA . LYS A 1 515 ? -16.905 -13.484 20.925 1.00 97.06 515 LYS A CA 1
ATOM 4113 C C . LYS A 1 515 ? -16.026 -12.567 21.788 1.00 97.06 515 LYS A C 1
ATOM 4115 O O . LYS A 1 515 ? -16.500 -11.575 22.335 1.00 97.06 515 LYS A O 1
ATOM 4120 N N . ARG A 1 516 ? -14.740 -12.909 21.931 1.00 97.00 516 ARG A N 1
ATOM 4121 C CA . ARG A 1 516 ? -13.738 -12.056 22.595 1.00 97.00 516 ARG A CA 1
ATOM 4122 C C . ARG A 1 516 ? -13.284 -10.916 21.688 1.00 97.00 516 ARG A C 1
ATOM 4124 O O . ARG A 1 516 ? -12.932 -9.860 22.192 1.00 97.00 516 ARG A O 1
ATOM 4131 N N . ILE A 1 517 ? -13.349 -11.141 20.379 1.00 97.75 517 ILE A N 1
ATOM 4132 C CA . ILE A 1 517 ? -13.184 -10.141 19.324 1.00 97.75 517 ILE A CA 1
ATOM 4133 C C . ILE A 1 517 ? -14.428 -10.142 18.428 1.00 97.75 517 ILE A C 1
ATOM 4135 O O . ILE A 1 517 ? -15.114 -11.163 18.299 1.00 97.75 517 ILE A O 1
ATOM 4139 N N . ASP A 1 518 ? -14.705 -9.000 17.812 1.00 98.00 518 ASP A N 1
ATOM 4140 C CA . ASP A 1 518 ? -15.868 -8.768 16.958 1.00 98.00 518 ASP A CA 1
ATOM 4141 C C . ASP A 1 518 ? -15.646 -9.343 15.555 1.00 98.00 518 ASP A C 1
ATOM 4143 O O . ASP A 1 518 ? -16.582 -9.905 14.983 1.00 98.00 518 ASP A O 1
ATOM 4147 N N . LYS A 1 519 ? -14.423 -9.220 15.011 1.00 98.38 519 LYS A N 1
ATOM 4148 C CA . LYS A 1 519 ? -14.067 -9.761 13.692 1.00 98.38 519 LYS A CA 1
ATOM 4149 C C . LYS A 1 519 ? -12.677 -10.381 13.620 1.00 98.38 519 LYS A C 1
ATOM 4151 O O . LYS A 1 519 ? -11.734 -9.896 14.249 1.00 98.38 519 LYS A O 1
ATOM 4156 N N . PHE A 1 520 ? -12.556 -11.400 12.776 1.00 98.69 520 PHE A N 1
ATOM 4157 C CA . PHE A 1 520 ? -11.294 -12.019 12.386 1.00 98.69 520 PHE A CA 1
ATOM 4158 C C . PHE A 1 520 ? -11.168 -12.083 10.860 1.00 98.69 520 PHE A C 1
ATOM 4160 O O . PHE A 1 520 ? -12.018 -12.661 10.184 1.00 98.69 520 PHE A O 1
ATOM 4167 N N . LEU A 1 521 ? -10.121 -11.459 10.320 1.00 98.62 521 LEU A N 1
ATOM 4168 C CA . LEU A 1 521 ? -9.899 -11.302 8.886 1.00 98.62 521 LEU A CA 1
ATOM 4169 C C . LEU A 1 521 ? -8.521 -11.832 8.491 1.00 98.62 521 LEU A C 1
ATOM 4171 O O . LEU A 1 521 ? -7.555 -11.682 9.244 1.00 98.62 521 LEU A O 1
ATOM 4175 N N . ILE A 1 522 ? -8.418 -12.378 7.281 1.00 98.62 522 ILE A N 1
ATOM 4176 C CA . ILE A 1 522 ? -7.138 -12.769 6.680 1.00 98.62 522 ILE A CA 1
ATOM 4177 C C . ILE A 1 522 ? -6.937 -12.096 5.324 1.00 98.62 522 ILE A C 1
ATOM 4179 O O . ILE A 1 522 ? -7.885 -11.896 4.569 1.00 98.62 522 ILE A O 1
ATOM 4183 N N . ASN A 1 523 ? -5.688 -11.755 5.012 1.00 97.62 523 ASN A N 1
ATOM 4184 C CA . ASN A 1 523 ? -5.328 -10.981 3.830 1.00 97.62 523 ASN A CA 1
ATOM 4185 C C . ASN A 1 523 ? -4.215 -11.677 3.029 1.00 97.62 523 ASN A C 1
ATOM 4187 O O . ASN A 1 523 ? -3.260 -12.205 3.612 1.00 97.62 523 ASN A O 1
ATOM 4191 N N . MET A 1 524 ? -4.313 -11.610 1.701 1.00 98.25 524 MET A N 1
ATOM 4192 C CA . MET A 1 524 ? -3.300 -12.073 0.751 1.00 98.25 524 MET A CA 1
ATOM 4193 C C . MET A 1 524 ? -2.935 -10.956 -0.230 1.00 98.25 524 MET A C 1
ATOM 4195 O O . MET A 1 524 ? -3.793 -10.430 -0.941 1.00 98.25 524 MET A O 1
ATOM 4199 N N . VAL A 1 525 ? -1.646 -10.631 -0.310 1.00 97.00 525 VAL A N 1
ATOM 4200 C CA . VAL A 1 525 ? -1.077 -9.835 -1.401 1.00 97.00 525 VAL A CA 1
ATOM 4201 C C . VAL A 1 525 ? -0.815 -10.757 -2.590 1.00 97.00 525 VAL A C 1
ATOM 4203 O O . VAL A 1 525 ? 0.072 -11.610 -2.549 1.00 97.00 525 VAL A O 1
ATOM 4206 N N . VAL A 1 526 ? -1.617 -10.597 -3.639 1.00 98.00 526 VAL A N 1
ATOM 4207 C CA . VAL A 1 526 ? -1.611 -11.427 -4.844 1.00 98.00 526 VAL A CA 1
ATOM 4208 C C . VAL A 1 526 ? -0.442 -11.048 -5.745 1.00 98.00 526 VAL A C 1
ATOM 4210 O O . VAL A 1 526 ? -0.255 -9.882 -6.102 1.00 98.00 526 VAL A O 1
ATOM 4213 N N . GLN A 1 527 ? 0.327 -12.062 -6.123 1.00 97.06 527 GLN A N 1
ATOM 4214 C CA . GLN A 1 527 ? 1.490 -11.977 -6.996 1.00 97.06 527 GLN A CA 1
ATOM 4215 C C . GLN A 1 527 ? 1.723 -13.319 -7.702 1.00 97.06 527 GLN A C 1
ATOM 4217 O O . GLN A 1 527 ? 1.114 -14.335 -7.359 1.00 97.06 527 GLN A O 1
ATOM 4222 N N . LYS A 1 528 ? 2.648 -13.351 -8.666 1.00 96.00 528 LYS A N 1
ATOM 4223 C CA . LYS A 1 528 ? 2.985 -14.559 -9.441 1.00 96.00 528 LYS A CA 1
ATOM 4224 C C . LYS A 1 528 ? 3.207 -15.811 -8.580 1.00 96.00 528 LYS A C 1
ATOM 4226 O O . LYS A 1 528 ? 2.809 -16.903 -8.957 1.00 96.00 528 LYS A O 1
ATOM 4231 N N . ALA A 1 529 ? 3.825 -15.662 -7.412 1.00 95.69 529 ALA A N 1
ATOM 4232 C CA . ALA A 1 529 ? 4.165 -16.794 -6.556 1.00 95.69 529 ALA A CA 1
ATOM 4233 C C . ALA A 1 529 ? 2.967 -17.467 -5.857 1.00 95.69 529 ALA A C 1
ATOM 4235 O O . ALA A 1 529 ? 3.140 -18.582 -5.380 1.00 95.69 529 ALA A O 1
ATOM 4236 N N . ASN A 1 530 ? 1.806 -16.808 -5.739 1.00 97.75 530 ASN A N 1
ATOM 4237 C CA . ASN A 1 530 ? 0.701 -17.287 -4.893 1.00 97.75 530 ASN A CA 1
ATOM 4238 C C . ASN A 1 530 ? -0.702 -17.185 -5.514 1.00 97.75 530 ASN A C 1
ATOM 4240 O O . ASN A 1 530 ? -1.659 -17.631 -4.886 1.00 97.75 530 ASN A O 1
ATOM 4244 N N . TYR A 1 531 ? -0.868 -16.635 -6.723 1.00 98.00 531 TYR A N 1
ATOM 4245 C CA . TYR A 1 531 ? -2.209 -16.435 -7.292 1.00 98.00 531 TYR A CA 1
ATOM 4246 C C . TYR A 1 531 ? -2.994 -17.750 -7.480 1.00 98.00 531 TYR A C 1
ATOM 4248 O O . TYR A 1 531 ? -4.207 -17.776 -7.287 1.00 98.00 531 TYR A O 1
ATOM 4256 N N . LEU A 1 532 ? -2.309 -18.866 -7.751 1.00 97.31 532 LEU A N 1
ATOM 4257 C CA . LEU A 1 532 ? -2.925 -20.198 -7.845 1.00 97.31 532 LEU A CA 1
ATOM 4258 C C . LEU A 1 532 ? -3.414 -20.742 -6.487 1.00 97.31 532 LEU A C 1
ATOM 4260 O O . LEU A 1 532 ? -4.260 -21.635 -6.442 1.00 97.31 532 LEU A O 1
ATOM 4264 N N . GLU A 1 533 ? -2.933 -20.193 -5.368 1.00 98.12 533 GLU A N 1
ATOM 4265 C CA . GLU A 1 533 ? -3.368 -20.572 -4.018 1.00 98.12 533 GLU A CA 1
ATOM 4266 C C . GLU A 1 533 ? -4.612 -19.801 -3.557 1.00 98.12 533 GLU A C 1
ATOM 4268 O O . GLU A 1 533 ? -5.201 -20.156 -2.537 1.00 98.12 533 GLU A O 1
ATOM 4273 N N . MET A 1 534 ? -5.068 -18.782 -4.298 1.00 98.44 534 MET A N 1
ATOM 4274 C CA . MET A 1 534 ? -6.164 -17.899 -3.871 1.00 98.44 534 MET A CA 1
ATOM 4275 C C . MET A 1 534 ? -7.445 -18.662 -3.507 1.00 98.44 534 MET A C 1
ATOM 4277 O O . MET A 1 534 ? -8.089 -18.335 -2.513 1.00 98.44 534 MET A O 1
ATOM 4281 N N . LYS A 1 535 ? -7.801 -19.711 -4.259 1.00 97.94 535 LYS A N 1
ATOM 4282 C CA . LYS A 1 535 ? -8.972 -20.549 -3.946 1.00 97.94 535 LYS A CA 1
ATOM 4283 C C . LYS A 1 535 ? -8.822 -21.266 -2.603 1.00 97.94 535 LYS A C 1
ATOM 4285 O O . LYS A 1 535 ? -9.684 -21.132 -1.736 1.00 97.94 535 LYS A O 1
ATOM 4290 N N . LYS A 1 536 ? -7.692 -21.956 -2.412 1.00 98.38 536 LYS A N 1
ATOM 4291 C CA . LYS A 1 536 ? -7.357 -22.626 -1.147 1.00 98.38 536 LYS A CA 1
ATOM 4292 C C . LYS A 1 536 ? -7.298 -21.625 0.011 1.00 98.38 536 LYS A C 1
ATOM 4294 O O . LYS A 1 536 ? -7.635 -21.961 1.139 1.00 98.38 536 LYS A O 1
ATOM 4299 N N . PHE A 1 537 ? -6.905 -20.380 -0.259 1.00 98.62 537 PHE A N 1
ATOM 4300 C CA . PHE A 1 537 ? -6.846 -19.322 0.747 1.00 98.62 537 PHE A CA 1
ATOM 4301 C C . PHE A 1 537 ? -8.245 -18.923 1.239 1.00 98.62 537 PHE A C 1
ATOM 4303 O O . PHE A 1 537 ? -8.444 -18.738 2.440 1.00 98.62 537 PHE A O 1
ATOM 4310 N N . VAL A 1 538 ? -9.243 -18.879 0.346 1.00 98.69 538 VAL A N 1
ATOM 4311 C CA . VAL A 1 538 ? -10.653 -18.710 0.746 1.00 98.69 538 VAL A CA 1
ATOM 4312 C C . VAL A 1 538 ? -11.135 -19.899 1.583 1.00 98.69 538 VAL A C 1
ATOM 4314 O O . VAL A 1 538 ? -11.790 -19.701 2.605 1.00 98.69 538 VAL A O 1
ATOM 4317 N N . GLU A 1 539 ? -10.802 -21.130 1.191 1.00 98.50 539 GLU A N 1
ATOM 4318 C CA . GLU A 1 539 ? -11.160 -22.346 1.944 1.00 98.50 539 GLU A CA 1
ATOM 4319 C C . GLU A 1 539 ? -10.526 -22.372 3.344 1.00 98.50 539 GLU A C 1
ATOM 4321 O O . GLU A 1 539 ? -11.194 -22.713 4.326 1.00 98.50 539 GLU A O 1
ATOM 4326 N N . MET A 1 540 ? -9.271 -21.933 3.463 1.00 98.44 540 MET A N 1
ATOM 4327 C CA . MET A 1 540 ? -8.596 -21.741 4.745 1.00 98.44 540 MET A CA 1
ATOM 4328 C C . MET A 1 540 ? -9.338 -20.713 5.608 1.00 98.44 540 MET A C 1
ATOM 4330 O O . MET A 1 540 ? -9.618 -20.989 6.773 1.00 98.44 540 MET A O 1
ATOM 4334 N N . GLY A 1 541 ? -9.738 -19.570 5.039 1.00 98.56 541 GLY A N 1
ATOM 4335 C CA . GLY A 1 541 ? -10.539 -18.565 5.744 1.00 98.56 541 GLY A CA 1
ATOM 4336 C C . GLY A 1 541 ? -11.885 -19.102 6.244 1.00 98.56 541 GLY A C 1
ATOM 4337 O O . GLY A 1 541 ? -12.268 -18.841 7.383 1.00 98.56 541 GLY A O 1
ATOM 4338 N N . LYS A 1 542 ? -12.578 -19.921 5.440 1.00 98.56 542 LYS A N 1
ATOM 4339 C CA . LYS A 1 542 ? -13.815 -20.608 5.860 1.00 98.56 542 LYS A CA 1
ATOM 4340 C C . LYS A 1 542 ? -13.571 -21.565 7.022 1.00 98.56 542 LYS A C 1
ATOM 4342 O O . LYS A 1 542 ? -14.325 -21.550 7.990 1.00 98.56 542 LYS A O 1
ATOM 4347 N N . THR A 1 543 ? -12.512 -22.366 6.934 1.00 98.25 543 THR A N 1
ATOM 4348 C CA . THR A 1 543 ? -12.134 -23.344 7.966 1.00 98.25 543 THR A CA 1
ATOM 4349 C C . THR A 1 543 ? -11.800 -22.658 9.289 1.00 98.25 543 THR A C 1
ATOM 4351 O O . THR A 1 543 ? -12.215 -23.109 10.352 1.00 98.25 543 THR A O 1
ATOM 4354 N N . LEU A 1 544 ? -11.111 -21.518 9.222 1.00 98.44 544 LEU A N 1
ATOM 4355 C CA . LEU A 1 544 ? -10.779 -20.686 10.375 1.00 98.44 544 LEU A CA 1
ATOM 4356 C C . LEU A 1 544 ? -11.973 -19.879 10.914 1.00 98.44 544 LEU A C 1
ATOM 4358 O O . LEU A 1 544 ? -11.852 -19.250 11.966 1.00 98.44 544 LEU A O 1
ATOM 4362 N N . GLY A 1 545 ? -13.120 -19.872 10.230 1.00 98.00 545 GLY A N 1
ATOM 4363 C CA . GLY A 1 545 ? -14.279 -19.069 10.621 1.00 98.00 545 GLY A CA 1
ATOM 4364 C C . GLY A 1 545 ? -14.033 -17.561 10.514 1.00 98.00 545 GLY A C 1
ATOM 4365 O O . GLY A 1 545 ? -14.537 -16.804 11.343 1.00 98.00 545 GLY A O 1
ATOM 4366 N N . CYS A 1 546 ? -13.234 -17.125 9.536 1.00 98.50 546 CYS A N 1
ATOM 4367 C CA . CYS A 1 546 ? -12.989 -15.709 9.272 1.00 98.50 546 CYS A CA 1
ATOM 4368 C C . CYS A 1 546 ? -14.266 -15.004 8.793 1.00 98.50 546 CYS A C 1
ATOM 4370 O O . CYS A 1 546 ? -15.049 -15.551 8.015 1.00 98.50 546 CYS A O 1
ATOM 4372 N N . ASP A 1 547 ? -14.439 -13.751 9.210 1.00 98.62 547 ASP A N 1
ATOM 4373 C CA . ASP A 1 547 ? -15.523 -12.889 8.737 1.00 98.62 547 ASP A CA 1
ATOM 4374 C C . ASP A 1 547 ? -15.237 -12.349 7.323 1.00 98.62 547 ASP A C 1
ATOM 4376 O O . ASP A 1 547 ? -16.173 -12.013 6.597 1.00 98.62 547 ASP A O 1
ATOM 4380 N N . GLN A 1 548 ? -13.957 -12.269 6.929 1.00 98.56 548 GLN A N 1
ATOM 4381 C CA . GLN A 1 548 ? -13.529 -11.760 5.624 1.00 98.56 548 GLN A CA 1
ATOM 4382 C C . GLN A 1 548 ? -12.164 -12.325 5.189 1.00 98.56 548 GLN A C 1
ATOM 4384 O O . GLN A 1 548 ? -11.263 -12.520 6.009 1.00 98.56 548 GLN A O 1
ATOM 4389 N N . VAL A 1 549 ? -12.013 -12.541 3.882 1.00 98.62 549 VAL A N 1
ATOM 4390 C CA . VAL A 1 549 ? -10.786 -12.932 3.181 1.00 98.62 549 VAL A CA 1
ATOM 4391 C C . VAL A 1 549 ? -10.502 -11.887 2.110 1.00 98.62 549 VAL A C 1
ATOM 4393 O O . VAL A 1 549 ? -11.242 -11.791 1.131 1.00 98.62 549 VAL A O 1
ATOM 4396 N N . THR A 1 550 ? -9.439 -11.108 2.293 1.00 98.19 550 THR A N 1
ATOM 4397 C CA . THR A 1 550 ? -9.126 -9.966 1.425 1.00 98.19 550 THR A CA 1
ATOM 4398 C C . THR A 1 550 ? -7.985 -10.281 0.465 1.00 98.19 550 THR A C 1
ATOM 4400 O O . THR A 1 550 ? -6.942 -10.791 0.880 1.00 98.19 550 THR A O 1
ATOM 4403 N N . PHE A 1 551 ? -8.126 -9.889 -0.800 1.00 98.06 551 PHE A N 1
ATOM 4404 C CA . PHE A 1 551 ? -7.077 -10.003 -1.814 1.00 98.06 551 PHE A CA 1
ATOM 4405 C C . PHE A 1 551 ? -6.616 -8.630 -2.279 1.00 98.06 551 PHE A C 1
ATOM 4407 O O . PHE A 1 551 ? -7.425 -7.829 -2.734 1.00 98.06 551 PHE A O 1
ATOM 4414 N N . SER A 1 552 ? -5.315 -8.357 -2.189 1.00 95.56 552 SER A N 1
ATOM 4415 C CA . SER A 1 552 ? -4.734 -7.084 -2.619 1.00 95.56 552 SER A CA 1
ATOM 4416 C C . SER A 1 552 ? -3.730 -7.263 -3.753 1.00 95.56 552 SER A C 1
ATOM 4418 O O . SER A 1 552 ? -2.898 -8.159 -3.688 1.00 95.56 552 SER A O 1
ATOM 4420 N N . ARG A 1 553 ? -3.749 -6.396 -4.770 1.00 94.12 553 ARG A N 1
ATOM 4421 C CA . ARG A 1 553 ? -2.678 -6.321 -5.779 1.00 94.12 553 ARG A CA 1
ATOM 4422 C C . ARG A 1 553 ? -1.375 -5.918 -5.096 1.00 94.12 553 ARG A C 1
ATOM 4424 O O . ARG A 1 553 ? -1.393 -5.032 -4.242 1.00 94.12 553 ARG A O 1
ATOM 4431 N N . ILE A 1 554 ? -0.269 -6.531 -5.498 1.00 93.50 554 ILE A N 1
ATOM 4432 C CA . ILE A 1 554 ? 1.061 -6.129 -5.048 1.00 93.50 554 ILE A CA 1
ATOM 4433 C C . ILE A 1 554 ? 1.395 -4.683 -5.462 1.00 93.50 554 ILE A C 1
ATOM 4435 O O . ILE A 1 554 ? 1.068 -4.239 -6.566 1.00 93.50 554 ILE A O 1
ATOM 4439 N N . THR A 1 555 ? 2.070 -3.970 -4.560 1.00 88.62 555 THR A N 1
ATOM 4440 C CA . THR A 1 555 ? 2.626 -2.631 -4.791 1.00 88.62 555 THR A CA 1
ATOM 4441 C C . THR A 1 555 ? 4.149 -2.688 -4.675 1.00 88.62 555 THR A C 1
ATOM 4443 O O . THR A 1 555 ? 4.673 -3.328 -3.762 1.00 88.62 555 THR A O 1
ATOM 4446 N N . ASN A 1 556 ? 4.865 -2.019 -5.572 1.00 83.94 556 ASN A N 1
ATOM 4447 C CA . ASN A 1 556 ? 6.307 -1.866 -5.531 1.00 83.94 556 ASN A CA 1
ATOM 4448 C C . ASN A 1 556 ? 6.688 -0.708 -4.606 1.00 83.94 556 ASN A C 1
ATOM 4450 O O . ASN A 1 556 ? 6.684 0.452 -5.005 1.00 83.94 556 ASN A O 1
ATOM 4454 N N . TRP A 1 557 ? 7.056 -1.028 -3.369 1.00 80.56 557 TRP A N 1
ATOM 4455 C CA . TRP A 1 557 ? 7.548 -0.056 -2.384 1.00 80.56 557 TRP A CA 1
ATOM 4456 C C . TRP A 1 557 ? 9.048 0.253 -2.544 1.00 80.56 557 TRP A C 1
ATOM 4458 O O . TRP A 1 557 ? 9.743 0.470 -1.556 1.00 80.56 557 TRP A O 1
ATOM 4468 N N . GLY A 1 558 ? 9.581 0.167 -3.767 1.00 76.44 558 GLY A N 1
ATOM 4469 C CA . GLY A 1 558 ? 11.021 0.271 -4.039 1.00 76.44 558 GLY A CA 1
ATOM 4470 C C . GLY A 1 558 ? 11.823 -0.979 -3.656 1.00 76.44 558 GLY A C 1
ATOM 4471 O O . GLY A 1 558 ? 13.047 -0.950 -3.631 1.00 76.44 558 GLY A O 1
ATOM 4472 N N . CYS A 1 559 ? 11.149 -2.094 -3.355 1.00 77.50 559 CYS A N 1
ATOM 4473 C CA . CYS A 1 559 ? 11.805 -3.358 -2.999 1.00 77.50 559 CYS A CA 1
ATOM 4474 C C . CYS A 1 559 ? 12.194 -4.199 -4.224 1.00 77.50 559 CYS A C 1
ATOM 4476 O O . CYS A 1 559 ? 12.961 -5.156 -4.103 1.00 77.50 559 CYS A O 1
ATOM 4478 N N . PHE A 1 560 ? 11.651 -3.868 -5.397 1.00 74.31 560 PHE A N 1
ATOM 4479 C CA . PHE A 1 560 ? 11.956 -4.535 -6.654 1.00 74.31 560 PHE A CA 1
ATOM 4480 C C . PHE A 1 560 ? 12.372 -3.516 -7.711 1.00 74.31 560 PHE A C 1
ATOM 4482 O O . PHE A 1 560 ? 11.726 -2.481 -7.875 1.00 74.31 560 PHE A O 1
ATOM 4489 N N . ALA A 1 561 ? 13.382 -3.866 -8.508 1.00 71.44 561 ALA A N 1
ATOM 4490 C CA . ALA A 1 561 ? 13.626 -3.181 -9.771 1.00 71.44 561 ALA A CA 1
ATOM 4491 C C . ALA A 1 561 ? 12.370 -3.270 -10.673 1.00 71.44 561 ALA A C 1
ATOM 4493 O O . ALA A 1 561 ? 11.723 -4.327 -10.681 1.00 71.44 561 ALA A O 1
ATOM 4494 N N . PRO A 1 562 ? 12.028 -2.229 -11.459 1.00 69.75 562 PRO A N 1
ATOM 4495 C CA . PRO A 1 562 ? 10.795 -2.194 -12.256 1.00 69.75 562 PRO A CA 1
ATOM 4496 C C . PRO A 1 562 ? 10.592 -3.415 -13.166 1.00 69.75 562 PRO A C 1
ATOM 4498 O O . PRO A 1 562 ? 9.515 -4.008 -13.188 1.00 69.75 562 PRO A O 1
ATOM 4501 N N . ASP A 1 563 ? 11.641 -3.870 -13.857 1.00 68.50 563 ASP A N 1
ATOM 4502 C CA . ASP A 1 563 ? 11.565 -5.047 -14.735 1.00 68.50 563 ASP A CA 1
ATOM 4503 C C . ASP A 1 563 ? 11.250 -6.334 -13.979 1.00 68.50 563 ASP A C 1
ATOM 4505 O O . ASP A 1 563 ? 10.437 -7.148 -14.421 1.00 68.50 563 ASP A O 1
ATOM 4509 N N . ARG A 1 564 ? 11.851 -6.500 -12.799 1.00 77.38 564 ARG A N 1
ATOM 4510 C CA . ARG A 1 564 ? 11.551 -7.630 -11.923 1.00 77.38 564 ARG A CA 1
ATOM 4511 C C . ARG A 1 564 ? 10.118 -7.541 -11.414 1.00 77.38 564 ARG A C 1
ATOM 4513 O O . ARG A 1 564 ? 9.422 -8.552 -11.399 1.00 77.38 564 ARG A O 1
ATOM 4520 N N . PHE A 1 565 ? 9.674 -6.349 -11.023 1.00 82.12 565 PHE A N 1
ATOM 4521 C CA . PHE A 1 565 ? 8.314 -6.125 -10.551 1.00 82.12 565 PHE A CA 1
ATOM 4522 C C . PHE A 1 565 ? 7.268 -6.487 -11.613 1.00 82.12 565 PHE A C 1
ATOM 4524 O O . PHE A 1 565 ? 6.284 -7.151 -11.286 1.00 82.12 565 PHE A O 1
ATOM 4531 N N . ARG A 1 566 ? 7.516 -6.168 -12.892 1.00 82.31 566 ARG A N 1
ATOM 4532 C CA . ARG A 1 566 ? 6.644 -6.581 -14.007 1.00 82.31 566 ARG A CA 1
ATOM 4533 C C . ARG A 1 566 ? 6.460 -8.092 -14.108 1.00 82.31 566 ARG A C 1
ATOM 4535 O O . ARG A 1 566 ? 5.388 -8.531 -14.494 1.00 82.31 566 ARG A O 1
ATOM 4542 N N . GLY A 1 567 ? 7.469 -8.884 -13.744 1.00 85.69 567 GLY A N 1
ATOM 4543 C CA . GLY A 1 567 ? 7.372 -10.347 -13.683 1.00 85.69 567 GLY A CA 1
ATOM 4544 C C . GLY A 1 567 ? 6.732 -10.898 -12.400 1.00 85.69 567 GLY A C 1
ATOM 4545 O O . GLY A 1 567 ? 6.635 -12.114 -12.252 1.00 85.69 567 GLY A O 1
ATOM 4546 N N . ILE A 1 568 ? 6.352 -10.036 -11.452 1.00 90.81 568 ILE A N 1
ATOM 4547 C CA . ILE A 1 568 ? 5.738 -10.400 -10.164 1.00 90.81 568 ILE A CA 1
ATOM 4548 C C . ILE A 1 568 ? 4.269 -9.960 -10.117 1.00 90.81 568 ILE A C 1
ATOM 4550 O O . ILE A 1 568 ? 3.424 -10.699 -9.602 1.00 90.81 568 ILE A O 1
ATOM 4554 N N . ASP A 1 569 ? 3.962 -8.772 -10.643 1.00 92.62 569 ASP A N 1
ATOM 4555 C CA . ASP A 1 569 ? 2.612 -8.212 -10.715 1.00 92.62 569 ASP A CA 1
ATOM 4556 C C . ASP A 1 569 ? 1.763 -8.925 -11.774 1.00 92.62 569 ASP A C 1
ATOM 4558 O O . ASP A 1 569 ? 1.558 -8.454 -12.893 1.00 92.62 569 ASP A O 1
ATOM 4562 N N . ILE A 1 570 ? 1.236 -10.081 -11.379 1.00 94.69 570 ILE A N 1
ATOM 4563 C CA . ILE A 1 570 ? 0.373 -10.942 -12.193 1.00 94.69 570 ILE A CA 1
ATOM 4564 C C . ILE A 1 570 ? -0.888 -10.225 -12.708 1.00 94.69 570 ILE A C 1
ATOM 4566 O O . ILE A 1 570 ? -1.469 -10.591 -13.731 1.00 94.69 570 ILE A O 1
ATOM 4570 N N . ALA A 1 571 ? -1.316 -9.174 -12.009 1.00 90.56 571 ALA A N 1
ATOM 4571 C CA . ALA A 1 571 ? -2.481 -8.393 -12.377 1.00 90.56 571 ALA A CA 1
ATOM 4572 C C . ALA A 1 571 ? -2.185 -7.370 -13.490 1.00 90.56 571 ALA A C 1
ATOM 4574 O O . ALA A 1 571 ? -3.123 -6.760 -14.002 1.00 90.56 571 ALA A O 1
ATOM 4575 N N . SER A 1 572 ? -0.923 -7.165 -13.891 1.00 86.00 572 SER A N 1
ATOM 4576 C CA . SER A 1 572 ? -0.623 -6.360 -15.078 1.00 86.00 572 SER A CA 1
ATOM 4577 C C . SER A 1 572 ? -1.130 -7.072 -16.340 1.00 86.00 572 SER A C 1
ATOM 4579 O O . SER A 1 572 ? -0.752 -8.221 -16.568 1.00 86.00 572 SER A O 1
ATOM 4581 N N . PRO A 1 573 ? -1.903 -6.397 -17.213 1.00 80.38 573 PRO A N 1
ATOM 4582 C CA . PRO A 1 573 ? -2.312 -6.940 -18.512 1.00 80.38 573 PRO A CA 1
ATOM 4583 C C . PRO A 1 573 ? -1.152 -7.327 -19.437 1.00 80.38 573 PRO A C 1
ATOM 4585 O O . PRO A 1 573 ? -1.349 -8.075 -20.389 1.00 80.38 573 PRO A O 1
ATOM 4588 N N . SER A 1 574 ? 0.050 -6.802 -19.181 1.00 77.50 574 SER A N 1
ATOM 4589 C CA . SER A 1 574 ? 1.265 -7.139 -19.932 1.00 77.50 574 SER A CA 1
ATOM 4590 C C . SER A 1 574 ? 1.979 -8.397 -19.419 1.00 77.50 574 SER A C 1
ATOM 4592 O O . SER A 1 574 ? 2.918 -8.872 -20.058 1.00 77.50 574 SER A O 1
ATOM 4594 N N . HIS A 1 575 ? 1.557 -8.945 -18.275 1.00 87.62 575 HIS A N 1
ATOM 4595 C CA . HIS A 1 575 ? 2.173 -10.132 -17.697 1.00 87.62 575 HIS A CA 1
ATOM 4596 C C . HIS A 1 575 ? 1.831 -11.384 -18.537 1.00 87.62 575 HIS A C 1
ATOM 4598 O O . HIS A 1 575 ? 0.656 -11.602 -18.836 1.00 87.62 575 HIS A O 1
ATOM 4604 N N . PRO A 1 576 ? 2.798 -12.267 -18.871 1.00 88.50 576 PRO A N 1
ATOM 4605 C CA . PRO A 1 576 ? 2.544 -13.456 -19.699 1.00 88.50 576 PRO A CA 1
ATOM 4606 C C . PRO A 1 576 ? 1.446 -14.390 -19.162 1.00 88.50 576 PRO A C 1
ATOM 4608 O O . PRO A 1 576 ? 0.659 -14.938 -19.923 1.00 88.50 576 PRO A O 1
ATOM 4611 N N . GLU A 1 577 ? 1.375 -14.544 -17.839 1.00 94.25 577 GLU A N 1
ATOM 4612 C CA . GLU A 1 577 ? 0.376 -15.374 -17.139 1.00 94.25 577 GLU A CA 1
ATOM 4613 C C . GLU A 1 577 ? -0.903 -14.598 -16.740 1.00 94.25 577 GLU A C 1
ATOM 4615 O O . GLU A 1 577 ? -1.712 -15.091 -15.955 1.00 94.25 577 GLU A O 1
ATOM 4620 N N . HIS A 1 578 ? -1.123 -13.378 -17.249 1.00 92.19 578 HIS A N 1
ATOM 4621 C CA . HIS A 1 578 ? -2.288 -12.567 -16.867 1.00 92.19 578 HIS A CA 1
ATOM 4622 C C . HIS A 1 578 ? -3.627 -13.270 -17.151 1.00 92.19 578 HIS A C 1
ATOM 4624 O O . HIS A 1 578 ? -4.538 -13.246 -16.324 1.00 92.19 578 HIS A O 1
ATOM 4630 N N . GLU A 1 579 ? -3.750 -13.949 -18.294 1.00 93.12 579 GLU A N 1
ATOM 4631 C CA . GLU A 1 579 ? -4.976 -14.676 -18.649 1.00 93.12 579 GLU A CA 1
ATOM 4632 C C . GLU A 1 579 ? -5.238 -15.887 -17.735 1.00 93.12 579 GLU A C 1
ATOM 4634 O O . GLU A 1 579 ? -6.396 -16.210 -17.466 1.00 93.12 579 GLU A O 1
ATOM 4639 N N . GLU A 1 580 ? -4.196 -16.521 -17.188 1.00 95.81 580 GLU A N 1
ATOM 4640 C CA . GLU A 1 580 ? -4.332 -17.601 -16.199 1.00 95.81 580 GLU A CA 1
ATOM 4641 C C . GLU A 1 580 ? -4.816 -17.062 -14.844 1.00 95.81 580 GLU A C 1
ATOM 4643 O O . GLU A 1 580 ? -5.689 -17.645 -14.189 1.00 95.81 580 GLU A O 1
ATOM 4648 N N . PHE A 1 581 ? -4.336 -15.881 -14.455 1.00 96.56 581 PHE A N 1
ATOM 4649 C CA . PHE A 1 581 ? -4.868 -15.159 -13.303 1.00 96.56 581 PHE A CA 1
ATOM 4650 C C . PHE A 1 581 ? -6.343 -14.778 -13.485 1.00 96.56 581 PHE A C 1
ATOM 4652 O O . PHE A 1 581 ? -7.156 -15.017 -12.587 1.00 96.56 581 PHE A O 1
ATOM 4659 N N . LEU A 1 582 ? -6.732 -14.268 -14.660 1.00 94.69 582 LEU A N 1
ATOM 4660 C CA . LEU A 1 582 ? -8.144 -14.021 -14.963 1.00 94.69 582 LEU A CA 1
ATOM 4661 C C . LEU A 1 582 ? -8.962 -15.316 -14.921 1.00 94.69 582 LEU A C 1
ATOM 4663 O O . LEU A 1 582 ? -10.067 -15.308 -14.384 1.00 94.69 582 LEU A O 1
ATOM 4667 N N . ALA A 1 583 ? -8.438 -16.428 -15.443 1.00 94.94 583 ALA A N 1
ATOM 4668 C CA . ALA A 1 583 ? -9.101 -17.728 -15.373 1.00 94.94 583 ALA A CA 1
ATOM 4669 C C . ALA A 1 583 ? -9.323 -18.179 -13.921 1.00 94.94 583 ALA A C 1
ATOM 4671 O O . ALA A 1 583 ? -10.423 -18.625 -13.592 1.00 94.94 583 ALA A O 1
ATOM 4672 N N . THR A 1 584 ? -8.341 -17.968 -13.039 1.00 95.81 584 THR A N 1
ATOM 4673 C CA . THR A 1 584 ? -8.467 -18.234 -11.596 1.00 95.81 584 THR A CA 1
ATOM 4674 C C . THR A 1 584 ? -9.640 -17.456 -10.993 1.00 95.81 584 THR A C 1
ATOM 4676 O O . THR A 1 584 ? -10.483 -18.035 -10.313 1.00 95.81 584 THR A O 1
ATOM 4679 N N . LEU A 1 585 ? -9.769 -16.164 -11.311 1.00 95.69 585 LEU A N 1
ATOM 4680 C CA . LEU A 1 585 ? -10.849 -15.301 -10.811 1.00 95.69 585 LEU A CA 1
ATOM 4681 C C . LEU A 1 585 ? -12.255 -15.654 -11.334 1.00 95.69 585 LEU A C 1
ATOM 4683 O O . LEU A 1 585 ? -13.244 -15.145 -10.801 1.00 95.69 585 LEU A O 1
ATOM 4687 N N . ARG A 1 586 ? -12.390 -16.507 -12.359 1.00 94.75 586 ARG A N 1
ATOM 4688 C CA . ARG A 1 586 ? -13.711 -16.969 -12.838 1.00 94.75 586 ARG A CA 1
ATOM 4689 C C . ARG A 1 586 ? -14.365 -17.962 -11.885 1.00 94.75 586 ARG A C 1
ATOM 4691 O O . ARG A 1 586 ? -15.565 -18.208 -12.010 1.00 94.75 586 ARG A O 1
ATOM 4698 N N . ASP A 1 587 ? -13.605 -18.521 -10.946 1.00 95.44 587 ASP A N 1
ATOM 4699 C CA . ASP A 1 587 ? -14.137 -19.499 -10.012 1.00 95.44 587 ASP A CA 1
ATOM 4700 C C . ASP A 1 587 ? -15.311 -18.918 -9.189 1.00 95.44 587 ASP A C 1
ATOM 4702 O O . ASP A 1 587 ? -15.196 -17.814 -8.637 1.00 95.44 587 ASP A O 1
ATOM 4706 N N . PRO A 1 588 ? -16.450 -19.633 -9.074 1.00 94.50 588 PRO A N 1
ATOM 4707 C CA . PRO A 1 588 ? -17.604 -19.172 -8.305 1.00 94.50 588 PRO A CA 1
ATOM 4708 C C . PRO A 1 588 ? -17.298 -18.860 -6.837 1.00 94.50 588 PRO A C 1
ATOM 4710 O O . PRO A 1 588 ? -18.008 -18.051 -6.241 1.00 94.50 588 PRO A O 1
ATOM 4713 N N . LEU A 1 589 ? -16.246 -19.454 -6.261 1.00 95.81 589 LEU A N 1
ATOM 4714 C CA . LEU A 1 589 ? -15.821 -19.218 -4.883 1.00 95.81 589 LEU A CA 1
ATOM 4715 C C . LEU A 1 589 ? -15.515 -17.740 -4.604 1.00 95.81 589 LEU A C 1
ATOM 4717 O O . LEU A 1 589 ? -15.757 -17.272 -3.495 1.00 95.81 589 LEU A O 1
ATOM 4721 N N . PHE A 1 590 ? -15.072 -16.972 -5.605 1.00 96.44 590 PHE A N 1
ATOM 4722 C CA . PHE A 1 590 ? -14.810 -15.535 -5.455 1.00 96.44 590 PHE A CA 1
ATOM 4723 C C . PHE A 1 590 ? -16.080 -14.668 -5.363 1.00 96.44 590 PHE A C 1
ATOM 4725 O O . PHE A 1 590 ? -15.976 -13.458 -5.182 1.00 96.44 590 PHE A O 1
ATOM 4732 N N . LYS A 1 591 ? -17.279 -15.261 -5.472 1.00 94.56 591 LYS A N 1
ATOM 4733 C CA . LYS A 1 591 ? -18.569 -14.610 -5.164 1.00 94.56 591 LYS A CA 1
ATOM 4734 C C . LYS A 1 591 ? -19.025 -14.841 -3.724 1.00 94.56 591 LYS A C 1
ATOM 4736 O O . LYS A 1 591 ? -20.080 -14.337 -3.342 1.00 94.56 591 LYS A O 1
ATOM 4741 N N . ASP A 1 592 ? -18.300 -15.654 -2.958 1.00 97.00 592 ASP A N 1
ATOM 4742 C CA . ASP A 1 592 ? -18.665 -15.940 -1.577 1.00 97.00 592 ASP A CA 1
ATOM 4743 C C . ASP A 1 592 ? -18.664 -14.655 -0.737 1.00 97.00 592 ASP A C 1
ATOM 4745 O O . ASP A 1 592 ? -17.825 -13.776 -0.918 1.00 97.00 592 ASP A O 1
ATOM 4749 N N . LYS A 1 593 ? -19.605 -14.553 0.204 1.00 96.12 593 LYS A N 1
ATOM 4750 C CA . LYS A 1 593 ? -19.819 -13.362 1.037 1.00 96.12 593 LYS A CA 1
ATOM 4751 C C . LYS A 1 593 ? -18.610 -12.969 1.887 1.00 96.12 593 LYS A C 1
ATOM 4753 O O . LYS A 1 593 ? -18.537 -11.819 2.303 1.00 96.12 593 LYS A O 1
ATOM 4758 N N . ILE A 1 594 ? -17.716 -13.914 2.194 1.00 97.06 594 ILE A N 1
ATOM 4759 C CA . ILE A 1 594 ? -16.507 -13.607 2.967 1.00 97.06 594 ILE A CA 1
ATOM 4760 C C . ILE A 1 594 ? -15.409 -13.004 2.087 1.00 97.06 594 ILE A C 1
ATOM 4762 O O . ILE A 1 594 ? -14.446 -12.464 2.614 1.00 97.06 594 ILE A O 1
ATOM 4766 N N . VAL A 1 595 ? -15.496 -13.123 0.762 1.00 98.06 595 VAL A N 1
ATOM 4767 C CA . VAL A 1 595 ? -14.428 -12.688 -0.139 1.00 98.06 595 VAL A CA 1
ATOM 4768 C C . VAL A 1 595 ? -14.527 -11.187 -0.391 1.00 98.06 595 VAL A C 1
ATOM 4770 O O . VAL A 1 595 ? -15.531 -10.693 -0.897 1.00 98.06 595 VAL A O 1
ATOM 4773 N N . ASP A 1 596 ? -13.437 -10.477 -0.110 1.00 96.75 596 ASP A N 1
ATOM 4774 C CA . ASP A 1 596 ? -13.220 -9.096 -0.528 1.00 96.75 596 ASP A CA 1
ATOM 4775 C C . ASP A 1 596 ? -12.063 -9.028 -1.527 1.00 96.75 596 ASP A C 1
ATOM 4777 O O . ASP A 1 596 ? -10.888 -9.176 -1.193 1.00 96.75 596 ASP A O 1
ATOM 4781 N N . LEU A 1 597 ? -12.401 -8.798 -2.792 1.00 95.31 597 LEU A N 1
ATOM 4782 C CA . LEU A 1 597 ? -11.424 -8.658 -3.872 1.00 95.31 597 LEU A CA 1
ATOM 4783 C C . LEU A 1 597 ? -10.748 -7.280 -3.891 1.00 95.31 597 LEU A C 1
ATOM 4785 O O . LEU A 1 597 ? -9.904 -7.040 -4.748 1.00 95.31 597 LEU A O 1
ATOM 4789 N N . TYR A 1 598 ? -11.125 -6.367 -2.996 1.00 94.06 598 TYR A N 1
ATOM 4790 C CA . TYR A 1 598 ? -10.457 -5.097 -2.738 1.00 94.06 598 TYR A CA 1
ATOM 4791 C C . TYR A 1 598 ? -10.011 -4.367 -4.024 1.00 94.06 598 TYR A C 1
ATOM 4793 O O . TYR A 1 598 ? -10.836 -4.029 -4.873 1.00 94.06 598 TYR A O 1
ATOM 4801 N N . ASN A 1 599 ? -8.712 -4.117 -4.204 1.00 91.19 599 ASN A N 1
ATOM 4802 C CA . ASN A 1 599 ? -8.151 -3.427 -5.372 1.00 91.19 599 ASN A CA 1
ATOM 4803 C C . ASN A 1 599 ? -7.841 -4.352 -6.572 1.00 91.19 599 ASN A C 1
ATOM 4805 O O . ASN A 1 599 ? -7.251 -3.883 -7.551 1.00 91.19 599 ASN A O 1
ATOM 4809 N N . ILE A 1 600 ? -8.213 -5.637 -6.520 1.00 93.06 600 ILE A N 1
ATOM 4810 C CA . ILE A 1 600 ? -8.200 -6.549 -7.677 1.00 93.06 600 ILE A CA 1
ATOM 4811 C C . ILE A 1 600 ? -9.601 -6.816 -8.246 1.00 93.06 600 ILE A C 1
ATOM 4813 O O . ILE A 1 600 ? -9.738 -7.510 -9.255 1.00 93.06 600 ILE A O 1
ATOM 4817 N N . TYR A 1 601 ? -10.651 -6.244 -7.653 1.00 91.44 601 TYR A N 1
ATOM 4818 C CA . TYR A 1 601 ? -12.040 -6.476 -8.051 1.00 91.44 601 TYR A CA 1
ATOM 4819 C C . TYR A 1 601 ? -12.314 -6.172 -9.534 1.00 91.44 601 TYR A C 1
ATOM 4821 O O . TYR A 1 601 ? -13.075 -6.885 -10.197 1.00 91.44 601 TYR A O 1
ATOM 4829 N N . ARG A 1 602 ? -11.655 -5.155 -10.104 1.00 86.56 602 ARG A N 1
ATOM 4830 C CA . ARG A 1 602 ? -11.782 -4.837 -11.539 1.00 86.56 602 ARG A CA 1
ATOM 4831 C C . ARG A 1 602 ? -11.405 -6.011 -12.458 1.00 86.56 602 ARG A C 1
ATOM 4833 O O . ARG A 1 602 ? -12.051 -6.204 -13.484 1.00 86.56 602 ARG A O 1
ATOM 4840 N N . PHE A 1 603 ? -10.415 -6.819 -12.077 1.00 89.69 603 PHE A N 1
ATOM 4841 C CA . PHE A 1 603 ? -9.958 -7.965 -12.870 1.00 89.69 603 PHE A CA 1
ATOM 4842 C C . PHE A 1 603 ? -10.937 -9.133 -12.772 1.00 89.69 603 PHE A C 1
ATOM 4844 O O . PHE A 1 603 ? -11.155 -9.860 -13.734 1.00 89.69 603 PHE A O 1
ATOM 4851 N N . TRP A 1 604 ? -11.625 -9.268 -11.639 1.00 90.94 604 TRP A N 1
ATOM 4852 C CA . TRP A 1 604 ? -12.714 -10.229 -11.507 1.00 90.94 604 TRP A CA 1
ATOM 4853 C C . TRP A 1 604 ? -13.911 -9.862 -12.399 1.00 90.94 604 TRP A C 1
ATOM 4855 O O . TRP A 1 604 ? -14.483 -10.732 -13.065 1.00 90.94 604 TRP A O 1
ATOM 4865 N N . LYS A 1 605 ? -14.255 -8.566 -12.489 1.00 86.06 605 LYS A N 1
ATOM 4866 C CA . LYS A 1 605 ? -15.244 -8.059 -13.461 1.00 86.06 605 LYS A CA 1
ATOM 4867 C C . LYS A 1 605 ? -14.835 -8.375 -14.902 1.00 86.06 605 LYS A C 1
ATOM 4869 O O . LYS A 1 605 ? -15.677 -8.814 -15.688 1.00 86.06 605 LYS A O 1
ATOM 4874 N N . GLU A 1 606 ? -13.564 -8.170 -15.240 1.00 85.06 606 GLU A N 1
ATOM 4875 C CA . GLU A 1 606 ? -13.008 -8.503 -16.554 1.00 85.06 606 GLU A CA 1
ATOM 4876 C C . GLU A 1 606 ? -13.142 -10.003 -16.860 1.00 85.06 606 GLU A C 1
ATOM 4878 O O . GLU A 1 606 ? -13.741 -10.385 -17.872 1.00 85.06 606 GLU A O 1
ATOM 4883 N N . ALA A 1 607 ? -12.667 -10.850 -15.946 1.00 87.50 607 ALA A N 1
ATOM 4884 C CA . ALA A 1 607 ? -12.678 -12.301 -16.068 1.00 87.50 607 ALA A CA 1
ATOM 4885 C C . ALA A 1 607 ? -14.082 -12.863 -16.354 1.00 87.50 607 ALA A C 1
ATOM 4887 O O . ALA A 1 607 ? -14.250 -13.692 -17.255 1.00 87.50 607 ALA A O 1
ATOM 4888 N N . ASN A 1 608 ? -15.095 -12.377 -15.627 1.00 83.38 608 ASN A N 1
ATOM 4889 C CA . ASN A 1 608 ? -16.481 -12.845 -15.724 1.00 83.38 608 ASN A CA 1
ATOM 4890 C C . ASN A 1 608 ? -17.253 -12.272 -16.928 1.00 83.38 608 ASN A C 1
ATOM 4892 O O . ASN A 1 608 ? -18.281 -12.830 -17.317 1.00 83.38 608 ASN A O 1
ATOM 4896 N N . ARG A 1 609 ? -16.793 -11.172 -17.539 1.00 75.25 609 ARG A N 1
ATOM 4897 C CA . ARG A 1 609 ? -17.366 -10.658 -18.796 1.00 75.25 609 ARG A CA 1
ATOM 4898 C C . ARG A 1 609 ? -16.802 -11.371 -20.022 1.00 75.25 609 ARG A C 1
ATOM 4900 O O . ARG A 1 609 ? -17.592 -11.723 -20.895 1.00 75.25 609 ARG A O 1
ATOM 4907 N N . LYS A 1 610 ? -15.486 -11.627 -20.063 1.00 62.75 610 LYS A N 1
ATOM 4908 C CA . LYS A 1 610 ? -14.839 -12.404 -21.140 1.00 62.75 610 LYS A CA 1
ATOM 4909 C C . LYS A 1 610 ? -15.473 -13.798 -21.280 1.00 62.75 610 LYS A C 1
ATOM 4911 O O . LYS A 1 610 ? -15.826 -14.185 -22.388 1.00 62.75 610 LYS A O 1
ATOM 4916 N N . GLY A 1 611 ? -15.737 -14.492 -20.166 1.00 58.75 611 GLY A N 1
ATOM 4917 C CA . GLY A 1 611 ? -16.397 -15.810 -20.182 1.00 58.75 611 GLY A CA 1
ATOM 4918 C C . GLY A 1 611 ? -17.768 -15.817 -20.878 1.00 58.75 611 GLY A C 1
ATOM 4919 O O . GLY A 1 611 ? -18.034 -16.684 -21.701 1.00 58.75 611 GLY A O 1
ATOM 4920 N N . ARG A 1 612 ? -18.596 -14.784 -20.659 1.00 59.00 612 ARG A N 1
ATOM 4921 C CA . ARG A 1 612 ? -19.925 -14.662 -21.296 1.00 59.00 612 ARG A CA 1
ATOM 4922 C C . ARG A 1 612 ? -19.872 -14.401 -22.804 1.00 59.00 612 ARG A C 1
ATOM 4924 O O . ARG A 1 612 ? -20.853 -14.668 -23.492 1.00 59.00 612 ARG A O 1
ATOM 4931 N N . MET A 1 613 ? -18.787 -13.816 -23.320 1.00 52.28 613 MET A N 1
ATOM 4932 C CA . MET A 1 613 ? -18.617 -13.625 -24.767 1.00 52.28 613 MET A CA 1
ATOM 4933 C C . MET A 1 613 ? -18.199 -14.931 -25.448 1.00 52.28 613 MET A C 1
ATOM 4935 O O . MET A 1 613 ? -18.717 -15.238 -26.516 1.00 52.28 613 MET A O 1
ATOM 4939 N N . VAL A 1 614 ? -17.334 -15.724 -24.804 1.00 49.31 614 VAL A N 1
ATOM 4940 C CA . VAL A 1 614 ? -16.911 -17.043 -25.305 1.00 49.31 614 VAL A CA 1
ATOM 4941 C C . VAL A 1 614 ? -18.092 -18.021 -25.331 1.00 49.31 614 VAL A C 1
ATOM 4943 O O . VAL A 1 614 ? -18.353 -18.615 -26.371 1.00 49.31 614 VAL A O 1
ATOM 4946 N N . GLU A 1 615 ? -18.900 -18.081 -24.265 1.00 46.56 615 GLU A N 1
ATOM 4947 C CA . GLU A 1 615 ? -20.122 -18.909 -24.223 1.00 46.56 615 GLU A CA 1
ATOM 4948 C C . GLU A 1 615 ? -21.138 -18.533 -25.320 1.00 46.56 615 GLU A C 1
ATOM 4950 O O . GLU A 1 615 ? -21.792 -19.402 -25.897 1.00 46.56 615 GLU A O 1
ATOM 4955 N N . LYS A 1 616 ? -21.254 -17.241 -25.665 1.00 47.06 616 LYS A N 1
ATOM 4956 C CA . LYS A 1 616 ? -22.107 -16.782 -26.775 1.00 47.06 616 LYS A CA 1
ATOM 4957 C C . LYS A 1 616 ? -21.569 -17.167 -28.152 1.00 47.06 616 LYS A C 1
ATOM 4959 O O . LYS A 1 616 ? -22.372 -17.337 -29.061 1.00 47.06 616 LYS A O 1
ATOM 4964 N N . HIS A 1 617 ? -20.255 -17.288 -28.321 1.00 45.16 617 HIS A N 1
ATOM 4965 C CA . HIS A 1 617 ? -19.660 -17.724 -29.585 1.00 45.16 617 HIS A CA 1
ATOM 4966 C C . HIS A 1 617 ? -19.700 -19.250 -29.751 1.00 45.16 617 HIS A C 1
ATOM 4968 O O . HIS A 1 617 ? -19.928 -19.724 -30.861 1.00 45.16 617 HIS A O 1
ATOM 4974 N N . GLU A 1 618 ? -19.581 -20.019 -28.667 1.00 43.59 618 GLU A N 1
ATOM 4975 C CA . GLU A 1 618 ? -19.714 -21.485 -28.701 1.00 43.59 618 GLU A CA 1
ATOM 4976 C C . GLU A 1 618 ? -21.179 -21.952 -28.822 1.00 43.59 618 GLU A C 1
ATOM 4978 O O . GLU A 1 618 ? -21.453 -22.995 -29.417 1.00 43.59 618 GLU A O 1
ATOM 4983 N N . GLY A 1 619 ? -22.144 -21.150 -28.355 1.00 40.78 619 GLY A N 1
ATOM 4984 C CA . GLY A 1 619 ? -23.582 -21.422 -28.487 1.00 40.78 619 GLY A CA 1
ATOM 4985 C C . GLY A 1 619 ? -24.179 -21.228 -29.890 1.00 40.78 619 GLY A C 1
ATOM 4986 O O . GLY A 1 619 ? -25.337 -21.571 -30.099 1.00 40.78 619 GLY A O 1
ATOM 4987 N N . VAL A 1 620 ? -23.420 -20.705 -30.862 1.00 42.00 620 VAL A N 1
ATOM 4988 C CA . VAL A 1 620 ? -23.888 -20.463 -32.250 1.00 42.00 620 VAL A CA 1
ATOM 4989 C C . VAL A 1 620 ? -23.473 -21.601 -33.209 1.00 42.00 620 VAL A C 1
ATOM 4991 O O . VAL A 1 620 ? -23.773 -21.570 -34.398 1.00 42.00 620 VAL A O 1
ATOM 4994 N N . GLY A 1 621 ? -22.823 -22.655 -32.698 1.00 40.59 621 GLY A N 1
ATOM 4995 C CA . GLY A 1 621 ? -22.315 -23.786 -33.488 1.00 40.59 621 GLY A CA 1
ATOM 4996 C C . GLY A 1 621 ? -23.188 -25.048 -33.535 1.00 40.59 621 GLY A C 1
ATOM 4997 O O . GLY A 1 621 ? -22.718 -26.070 -34.032 1.00 40.59 621 GLY A O 1
ATOM 4998 N N . LYS A 1 622 ? -24.421 -25.034 -33.011 1.00 40.84 622 LYS A N 1
ATOM 4999 C CA . LYS A 1 622 ? -25.344 -26.184 -33.067 1.00 40.84 622 LYS A CA 1
ATOM 5000 C C . LYS A 1 622 ? -26.785 -25.738 -33.293 1.00 40.84 622 LYS A C 1
ATOM 5002 O O . LYS A 1 622 ? -27.584 -25.783 -32.373 1.00 40.84 622 LYS A O 1
ATOM 5007 N N . GLU A 1 623 ? -27.083 -25.302 -34.510 1.00 38.00 623 GLU A N 1
ATOM 5008 C CA . GLU A 1 623 ? -28.400 -25.438 -35.152 1.00 38.00 623 GLU A CA 1
ATOM 5009 C C . GLU A 1 623 ? -28.288 -24.927 -36.596 1.00 38.00 623 GLU A C 1
ATOM 5011 O O . GLU A 1 623 ? -28.459 -23.742 -36.878 1.00 38.00 623 GLU A O 1
ATOM 5016 N N . LYS A 1 624 ? -27.940 -25.839 -37.507 1.00 34.59 624 LYS A N 1
ATOM 5017 C CA . LYS A 1 624 ? -28.407 -25.861 -38.896 1.00 34.59 624 LYS A CA 1
ATOM 5018 C C . LYS A 1 624 ? -28.531 -27.305 -39.345 1.00 34.59 624 LYS A C 1
ATOM 5020 O O . LYS A 1 624 ? -27.580 -28.069 -39.064 1.00 34.59 624 LYS A O 1
#

Radius of gyration: 26.43 Å; Cα contacts (8 Å, |Δi|>4): 1015; chains: 1; bounding box: 68×53×71 Å

InterPro domains:
  IPR002110 Ankyrin repeat [PF12796] (5-93)
  IPR002110 Ankyrin repeat [PS50088] (33-65)
  IPR002110 Ankyrin repeat [SM00248] (33-62)
  IPR002110 Ankyrin repeat [SM00248] (66-95)
  IPR007197 Radical SAM [SFLDS00029] (379-556)
  IPR013785 Aldolase-type TIM barrel [G3DSA:3.20.20.70] (174-341)
  IPR013785 Aldolase-type TIM barrel [G3DSA:3.20.20.70] (376-615)
  IPR023885 4Fe4S-binding SPASM domain [PF13186] (270-330)
  IPR036770 Ankyrin repeat-containing domain superfamily [G3DSA:1.25.40.20] (1-107)
  IPR036770 Ankyrin repeat-containing domain superfamily [SSF48403] (4-112)
  IPR050377 Radical SAM PqqA peptide cyclase/Mycofactocin maturase MftC-like [PTHR11228] (378-587)
  IPR058240 Radical SAM superfamily [SSF102114] (175-329)
  IPR058240 Radical SAM superfamily [SSF102114] (379-556)

Nearest PDB structures (foldseek):
  7z71-assembly2_D  TM=8.235E-01  e=7.033E-05  synthetic construct
  4hna-assembly1_D  TM=7.560E-01  e=4.524E-05  synthetic construct
  4k5b-assembly2_B  TM=7.369E-01  e=6.729E-05  Escherichia coli
  6s9s-assembly1_F-2  TM=7.656E-01  e=1.194E-04  synthetic construct
  8p9c-assembly1_C  TM=8.161E-01  e=3.152E-04  Lama glama